Protein AF-0000000069441205 (afdb_homodimer)

pLDDT: mean 85.39, std 11.0, range [50.84, 97.19]

Foldseek 3Di:
DPPPVRVVVVVLVVLLLQLLVLLLVVCVVVVASVVDDLCSSCVSSVHDSVSVVVRAVDSLRSPCVLVVVLLVVLLVQLVVDDLPDDSLVSLLVSLLVCLQDVVLVSVLSLVLRCVVDVVNVVVCVVVVVPSLVSQLVSQCVSVVHDSVPDPPSNVSSVLLVVQVVVLSVCVNVVPPPPDRSSVSSVVSSVCVVVVVD/DPPPVVVVVVVLVVLLLQLLVLLLVVCVVVVASVVDDLCSSCVVSVHDSVSVVVRDVDSLRSPCVLVVVLLVVLLVQLVVDDLPDDSLVSLLVSLLVCLQDVVLVSVLSLVLRCVVDVVNVVVCVVVVVPSLVSQLVSQCVSVVHDSVPDPPSNVSSVLLVVQVVVLSVCVNVVPPPPDRSSVSSVVSSVCVVVVVD

Radius of gyration: 22.65 Å; Cα contacts (8 Å, |Δi|>4): 456; chains: 2; bounding box: 50×87×47 Å

Sequence (394 aa):
MRPASGLREQKKSETKLALSRAALELALDRGDLAAVTVDDIADAVRVSARTFRNYFTSKEDAVLFSLRGIEDNAVALLRQRPQHEHVVDSLEAVMLDLATSEAFSTTVAVTRLSAQNPGLAAHDAARSEDVGTVVLTEVSRRAGLDPDVDLYPRLVCNAAYAVLATVIQLAVSGSKLSKDPGALVAQGFQRLRDGLAMRPASGLREQKKSETKLALSRAALELALDRGDLAAVTVDDIADAVRVSARTFRNYFTSKEDAVLFSLRGIEDNAVALLRQRPQHEHVVDSLEAVMLDLATSEAFSTTVAVTRLSAQNPGLAAHDAARSEDVGTVVLTEVSRRAGLDPDVDLYPRLVCNAAYAVLATVIQLAVSGSKLSKDPGALVAQGFQRLRDGLA

Structure (mmCIF, N/CA/C/O backbone):
data_AF-0000000069441205-model_v1
#
loop_
_entity.id
_entity.type
_entity.pdbx_description
1 polymer 'Regulatory protein, TetR family'
#
loop_
_atom_site.group_PDB
_atom_site.id
_atom_site.type_symbol
_atom_site.label_atom_id
_atom_site.label_alt_id
_atom_site.label_comp_id
_atom_site.label_asym_id
_atom_site.label_entity_id
_atom_site.label_seq_id
_atom_site.pdbx_PDB_ins_code
_atom_site.Cartn_x
_atom_site.Cartn_y
_atom_site.Cartn_z
_atom_site.occupancy
_atom_site.B_iso_or_equiv
_atom_site.auth_seq_id
_atom_site.auth_comp_id
_atom_site.auth_asym_id
_atom_site.auth_atom_id
_atom_site.pdbx_PDB_model_num
ATOM 1 N N . MET A 1 1 ? -6 -44.562 -6.707 1 50.84 1 MET A N 1
ATOM 2 C CA . MET A 1 1 ? -7.266 -43.906 -6.957 1 50.84 1 MET A CA 1
ATOM 3 C C . MET A 1 1 ? -7.547 -42.844 -5.879 1 50.84 1 MET A C 1
ATOM 5 O O . MET A 1 1 ? -7.516 -43.156 -4.688 1 50.84 1 MET A O 1
ATOM 9 N N . ARG A 1 2 ? -7.352 -41.625 -6.156 1 61.34 2 ARG A N 1
ATOM 10 C CA . ARG A 1 2 ? -7.629 -40.656 -5.078 1 61.34 2 ARG A CA 1
ATOM 11 C C . ARG A 1 2 ? -9 -40.938 -4.465 1 61.34 2 ARG A C 1
ATOM 13 O O . ARG A 1 2 ? -9.969 -41.156 -5.184 1 61.34 2 ARG A O 1
ATOM 20 N N . PRO A 1 3 ? -9.016 -41.062 -3.205 1 63.62 3 PRO A N 1
ATOM 21 C CA . PRO A 1 3 ? -10.32 -41.281 -2.582 1 63.62 3 PRO A CA 1
ATOM 22 C C . PRO A 1 3 ? -11.367 -40.25 -3.023 1 63.62 3 PRO A C 1
ATOM 24 O O . PRO A 1 3 ? -11.008 -39.156 -3.455 1 63.62 3 PRO A O 1
ATOM 27 N N . ALA A 1 4 ? -12.609 -40.719 -3.184 1 65.06 4 ALA A N 1
ATOM 28 C CA . ALA A 1 4 ? -13.766 -39.969 -3.639 1 65.06 4 ALA A CA 1
ATOM 29 C C . ALA A 1 4 ? -13.773 -38.562 -3.023 1 65.06 4 ALA A C 1
ATOM 31 O O . ALA A 1 4 ? -14.125 -37.594 -3.691 1 65.06 4 ALA A O 1
ATOM 32 N N . SER A 1 5 ? -13.305 -38.375 -1.75 1 69.25 5 SER A N 1
ATOM 33 C CA . SER A 1 5 ? -13.25 -37.125 -1.033 1 69.25 5 SER A CA 1
ATOM 34 C C . SER A 1 5 ? -12.219 -36.188 -1.645 1 69.25 5 SER A C 1
ATOM 36 O O . SER A 1 5 ? -12.453 -34.969 -1.747 1 69.25 5 SER A O 1
ATOM 38 N N . GLY A 1 6 ? -11.203 -36.844 -2.062 1 69.75 6 GLY A N 1
ATOM 39 C CA . GLY A 1 6 ? -10.133 -36.094 -2.68 1 69.75 6 GLY A CA 1
ATOM 40 C C . GLY A 1 6 ? -10.523 -35.469 -4.012 1 69.75 6 GLY A C 1
ATOM 41 O O . GLY A 1 6 ? -10.211 -34.312 -4.289 1 69.75 6 GLY A O 1
ATOM 42 N N . LEU A 1 7 ? -11.289 -36.344 -4.734 1 71.75 7 LEU A N 1
ATOM 43 C CA . LEU A 1 7 ? -11.75 -35.906 -6.039 1 71.75 7 LEU A CA 1
ATOM 44 C C . LEU A 1 7 ? -12.766 -34.75 -5.898 1 71.75 7 LEU A C 1
ATOM 46 O O . LEU A 1 7 ? -12.734 -33.812 -6.672 1 71.75 7 LEU A O 1
ATOM 50 N N . ARG A 1 8 ? -13.656 -34.906 -4.895 1 72.81 8 ARG A N 1
ATOM 51 C CA . ARG A 1 8 ? -14.656 -33.875 -4.664 1 72.81 8 ARG A CA 1
ATOM 52 C C . ARG A 1 8 ? -14 -32.531 -4.266 1 72.81 8 ARG A C 1
ATOM 54 O O . ARG A 1 8 ? -14.391 -31.484 -4.738 1 72.81 8 ARG A O 1
ATOM 61 N N . GLU A 1 9 ? -13.078 -32.688 -3.393 1 76.12 9 GLU A N 1
ATOM 62 C CA . GLU A 1 9 ? -12.352 -31.5 -2.941 1 76.12 9 GLU A CA 1
ATOM 63 C C . GLU A 1 9 ? -11.586 -30.859 -4.09 1 76.12 9 GLU A C 1
ATOM 65 O O . GLU A 1 9 ? -11.531 -29.625 -4.195 1 76.12 9 GLU A O 1
ATOM 70 N N . GLN A 1 10 ? -11.07 -31.766 -4.883 1 78.06 10 GLN A N 1
ATOM 71 C CA . GLN A 1 10 ? -10.336 -31.266 -6.043 1 78.06 10 GLN A CA 1
ATOM 72 C C . GLN A 1 10 ? -11.273 -30.547 -7.012 1 78.06 10 GLN A C 1
ATOM 74 O O . GLN A 1 10 ? -10.938 -29.484 -7.539 1 78.06 10 GLN A O 1
ATOM 79 N N . LYS A 1 11 ? -12.352 -31.188 -7.25 1 80.06 11 LYS A N 1
ATOM 80 C CA . LYS A 1 11 ? -13.328 -30.578 -8.156 1 80.06 11 LYS A CA 1
ATOM 81 C C . LYS A 1 11 ? -13.836 -29.25 -7.605 1 80.06 11 LYS A C 1
ATOM 83 O O . LYS A 1 11 ? -14.031 -28.297 -8.359 1 80.06 11 LYS A O 1
ATOM 88 N N . LYS A 1 12 ? -14.008 -29.156 -6.316 1 83.12 12 LYS A N 1
ATOM 89 C CA . LYS A 1 12 ? -14.453 -27.922 -5.668 1 83.12 12 LYS A CA 1
ATOM 90 C C . LYS A 1 12 ? -13.438 -26.797 -5.855 1 83.12 12 LYS A C 1
ATOM 92 O O . LYS A 1 12 ? -13.805 -25.672 -6.16 1 83.12 12 LYS A O 1
ATOM 97 N N . SER A 1 13 ? -12.281 -27.234 -5.707 1 85.38 13 SER A N 1
ATOM 98 C CA . SER A 1 13 ? -11.211 -26.25 -5.875 1 85.38 13 SER A CA 1
ATOM 99 C C . SER A 1 13 ? -11.125 -25.781 -7.32 1 85.38 13 SER A C 1
ATOM 101 O O . SER A 1 13 ? -10.945 -24.578 -7.57 1 85.38 13 SER A O 1
ATOM 103 N N . GLU A 1 14 ? -11.32 -26.719 -8.172 1 88.88 14 GLU A N 1
ATOM 104 C CA . GLU A 1 14 ? -11.273 -26.359 -9.586 1 88.88 14 GLU A CA 1
ATOM 105 C C . GLU A 1 14 ? -12.43 -25.453 -9.977 1 88.88 14 GLU A C 1
ATOM 107 O O . GLU A 1 14 ? -12.25 -24.5 -10.75 1 88.88 14 GLU A O 1
ATOM 112 N N . THR A 1 15 ? -13.578 -25.766 -9.438 1 91.81 15 THR A N 1
ATOM 113 C CA . THR A 1 15 ? -14.742 -24.938 -9.719 1 91.81 15 THR A CA 1
ATOM 114 C C . THR A 1 15 ? -14.562 -23.531 -9.156 1 91.81 15 THR A C 1
ATOM 116 O O . THR A 1 15 ? -14.875 -22.547 -9.82 1 91.81 15 THR A O 1
ATOM 119 N N . LYS A 1 16 ? -14.047 -23.469 -7.98 1 93 16 LYS A N 1
ATOM 120 C CA . LYS A 1 16 ? -13.828 -22.172 -7.352 1 93 16 LYS A CA 1
ATOM 121 C C . LYS A 1 16 ? -12.852 -21.312 -8.164 1 93 16 LYS A C 1
ATOM 123 O O . LYS A 1 16 ? -13.102 -20.141 -8.398 1 93 16 LYS A O 1
ATOM 128 N N . LEU A 1 17 ? -11.883 -22 -8.648 1 90.44 17 LEU A N 1
ATOM 129 C CA . LEU A 1 17 ? -10.891 -21.297 -9.461 1 90.44 17 LEU A CA 1
ATOM 130 C C . LEU A 1 17 ? -11.484 -20.859 -10.789 1 90.44 17 LEU A C 1
ATOM 132 O O . LEU A 1 17 ? -11.211 -19.75 -11.258 1 90.44 17 LEU A O 1
ATOM 136 N N . ALA A 1 18 ? -12.227 -21.734 -11.336 1 93.75 18 ALA A N 1
ATOM 137 C CA . ALA A 1 18 ? -12.867 -21.406 -12.602 1 93.75 18 ALA A CA 1
ATOM 138 C C . ALA A 1 18 ? -13.789 -20.203 -12.453 1 93.75 18 ALA A C 1
ATOM 140 O O . ALA A 1 18 ? -13.82 -19.312 -13.312 1 93.75 18 ALA A O 1
ATOM 141 N N . LEU A 1 19 ? -14.523 -20.156 -11.375 1 95.44 19 LEU A N 1
ATOM 142 C CA . LEU A 1 19 ? -15.422 -19.047 -11.102 1 95.44 19 LEU A CA 1
ATOM 143 C C . LEU A 1 19 ? -14.641 -17.75 -10.906 1 95.44 19 LEU A C 1
ATOM 145 O O . LEU A 1 19 ? -15.039 -16.703 -11.422 1 95.44 19 LEU A O 1
ATOM 149 N N . SER A 1 20 ? -13.594 -17.859 -10.211 1 94.12 20 SER A N 1
ATOM 150 C CA . SER A 1 20 ? -12.75 -16.688 -9.992 1 94.12 20 SER A CA 1
ATOM 151 C C . SER A 1 20 ? -12.195 -16.156 -11.305 1 94.12 20 SER A C 1
ATOM 153 O O . SER A 1 20 ? -12.266 -14.945 -11.562 1 94.12 20 SER A O 1
ATOM 155 N N . ARG A 1 21 ? -11.719 -17.047 -12.117 1 91.25 21 ARG A N 1
ATOM 156 C CA . ARG A 1 21 ? -11.164 -16.656 -13.406 1 91.25 21 ARG A CA 1
ATOM 157 C C . ARG A 1 21 ? -12.234 -16.031 -14.297 1 91.25 21 ARG A C 1
ATOM 159 O O . ARG A 1 21 ? -11.984 -15.023 -14.969 1 91.25 21 ARG A O 1
ATOM 166 N N . ALA A 1 22 ? -13.336 -16.609 -14.258 1 95.06 22 ALA A N 1
ATOM 167 C CA . ALA A 1 22 ? -14.445 -16.094 -15.055 1 95.06 22 ALA A CA 1
ATOM 168 C C . ALA A 1 22 ? -14.844 -14.688 -14.586 1 95.06 22 ALA A C 1
ATOM 170 O O . ALA A 1 22 ? -15.102 -13.805 -15.414 1 95.06 22 ALA A O 1
ATOM 171 N N . ALA A 1 23 ? -14.922 -14.508 -13.305 1 94.88 23 ALA A N 1
ATOM 172 C CA . ALA A 1 23 ? -15.258 -13.195 -12.75 1 94.88 23 ALA A CA 1
ATOM 173 C C . ALA A 1 23 ? -14.266 -12.133 -13.211 1 94.88 23 ALA A C 1
ATOM 175 O O . ALA A 1 23 ? -14.672 -11.055 -13.648 1 94.88 23 ALA A O 1
ATOM 176 N N . LEU A 1 24 ? -13.07 -12.484 -13.172 1 91.19 24 LEU A N 1
ATOM 177 C CA . LEU A 1 24 ? -12.023 -11.555 -13.578 1 91.19 24 LEU A CA 1
ATOM 178 C C . LEU A 1 24 ? -12.109 -11.258 -15.07 1 91.19 24 LEU A C 1
ATOM 180 O O . LEU A 1 24 ? -12.062 -10.094 -15.477 1 91.19 24 LEU A O 1
ATOM 184 N N . GLU A 1 25 ? -12.242 -12.281 -15.844 1 91.88 25 GLU A N 1
ATOM 185 C CA . GLU A 1 25 ? -12.289 -12.125 -17.297 1 91.88 25 GLU A CA 1
ATOM 186 C C . GLU A 1 25 ? -13.484 -11.281 -17.719 1 91.88 25 GLU A C 1
ATOM 188 O O . GLU A 1 25 ? -13.352 -10.406 -18.578 1 91.88 25 GLU A O 1
ATOM 193 N N . LEU A 1 26 ? -14.562 -11.539 -17.156 1 94.44 26 LEU A N 1
ATOM 194 C CA . LEU A 1 26 ? -15.766 -10.781 -17.484 1 94.44 26 LEU A CA 1
ATOM 195 C C . LEU A 1 26 ? -15.617 -9.32 -17.062 1 94.44 26 LEU A C 1
ATOM 197 O O . LEU A 1 26 ? -16.031 -8.414 -17.797 1 94.44 26 LEU A O 1
ATOM 201 N N . ALA A 1 27 ? -15.094 -9.133 -15.898 1 91.88 27 ALA A N 1
ATOM 202 C CA . ALA A 1 27 ? -14.883 -7.77 -15.414 1 91.88 27 ALA A CA 1
ATOM 203 C C . ALA A 1 27 ? -13.961 -6.992 -16.344 1 91.88 27 ALA A C 1
ATOM 205 O O . ALA A 1 27 ? -14.203 -5.82 -16.641 1 91.88 27 ALA A O 1
ATOM 206 N N . LEU A 1 28 ? -12.969 -7.652 -16.812 1 86.44 28 LEU A N 1
ATOM 207 C CA . LEU A 1 28 ? -12.023 -7.012 -17.719 1 86.44 28 LEU A CA 1
ATOM 208 C C . LEU A 1 28 ? -12.68 -6.711 -19.062 1 86.44 28 LEU A C 1
ATOM 210 O O . LEU A 1 28 ? -12.484 -5.633 -19.625 1 86.44 28 LEU A O 1
ATOM 214 N N . ASP A 1 29 ? -13.383 -7.645 -19.516 1 89.12 29 ASP A N 1
ATOM 215 C CA . ASP A 1 29 ? -14.055 -7.5 -20.797 1 89.12 29 ASP A CA 1
ATOM 216 C C . ASP A 1 29 ? -15.039 -6.336 -20.766 1 89.12 29 ASP A C 1
ATOM 218 O O . ASP A 1 29 ? -15.141 -5.578 -21.734 1 89.12 29 ASP A O 1
ATOM 222 N N . ARG A 1 30 ? -15.68 -6.254 -19.672 1 90.62 30 ARG A N 1
ATOM 223 C CA . ARG A 1 30 ? -16.703 -5.219 -19.562 1 90.62 30 ARG A CA 1
ATOM 224 C C . ARG A 1 30 ? -16.109 -3.912 -19.047 1 90.62 30 ARG A C 1
ATOM 226 O O . ARG A 1 30 ? -16.75 -2.861 -19.125 1 90.62 30 ARG A O 1
ATOM 233 N N . GLY A 1 31 ? -14.93 -3.971 -18.531 1 80 31 GLY A N 1
ATOM 234 C CA . GLY A 1 31 ? -14.219 -2.803 -18.031 1 80 31 GLY A CA 1
ATOM 235 C C . GLY A 1 31 ? -14.648 -2.383 -16.641 1 80 31 GLY A C 1
ATOM 236 O O . GLY A 1 31 ? -14.125 -1.414 -16.094 1 80 31 GLY A O 1
ATOM 237 N N . ASP A 1 32 ? -15.609 -3.082 -16.125 1 84.19 32 ASP A N 1
ATOM 238 C CA . ASP A 1 32 ? -16.172 -2.73 -14.828 1 84.19 32 ASP A CA 1
ATOM 239 C C . ASP A 1 32 ? -16.797 -3.949 -14.156 1 84.19 32 ASP A C 1
ATOM 241 O O . ASP A 1 32 ? -17.594 -4.664 -14.781 1 84.19 32 ASP A O 1
ATOM 245 N N . LEU A 1 33 ? -16.406 -4.117 -12.914 1 87.62 33 LEU A N 1
ATOM 246 C CA . LEU A 1 33 ? -16.984 -5.242 -12.188 1 87.62 33 LEU A CA 1
ATOM 247 C C . LEU A 1 33 ? -18.469 -5.043 -11.961 1 87.62 33 LEU A C 1
ATOM 249 O O . LEU A 1 33 ? -19.234 -6.012 -11.906 1 87.62 33 LEU A O 1
ATOM 253 N N . ALA A 1 34 ? -18.828 -3.803 -11.867 1 87.62 34 ALA A N 1
ATOM 254 C CA . ALA A 1 34 ? -20.234 -3.49 -11.617 1 87.62 34 ALA A CA 1
ATOM 255 C C . ALA A 1 34 ? -21.109 -3.969 -12.773 1 87.62 34 ALA A C 1
ATOM 257 O O . ALA A 1 34 ? -22.297 -4.25 -12.586 1 87.62 34 ALA A O 1
ATOM 258 N N . ALA A 1 35 ? -20.609 -4.074 -13.883 1 91.81 35 ALA A N 1
ATOM 259 C CA . ALA A 1 35 ? -21.344 -4.48 -15.086 1 91.81 35 ALA A CA 1
ATOM 260 C C . ALA A 1 35 ? -21.453 -6 -15.172 1 91.81 35 ALA A C 1
ATOM 262 O O . ALA A 1 35 ? -22.078 -6.531 -16.094 1 91.81 35 ALA A O 1
ATOM 263 N N . VAL A 1 36 ? -20.828 -6.707 -14.305 1 94.81 36 VAL A N 1
ATOM 264 C CA . VAL A 1 36 ? -20.828 -8.164 -14.266 1 94.81 36 VAL A CA 1
ATOM 265 C C . VAL A 1 36 ? -21.766 -8.656 -13.172 1 94.81 36 VAL A C 1
ATOM 267 O O . VAL A 1 36 ? -21.781 -8.117 -12.062 1 94.81 36 VAL A O 1
ATOM 270 N N . THR A 1 37 ? -22.625 -9.586 -13.492 1 95.62 37 THR A N 1
ATOM 271 C CA . THR A 1 37 ? -23.531 -10.148 -12.492 1 95.62 37 THR A CA 1
ATOM 272 C C . THR A 1 37 ? -23.078 -11.539 -12.078 1 95.62 37 THR A C 1
ATOM 274 O O . THR A 1 37 ? -22.25 -12.164 -12.75 1 95.62 37 THR A O 1
ATOM 277 N N . VAL A 1 38 ? -23.625 -11.906 -10.969 1 96.19 38 VAL A N 1
ATOM 278 C CA . VAL A 1 38 ? -23.375 -13.266 -10.492 1 96.19 38 VAL A CA 1
ATOM 279 C C . VAL A 1 38 ? -23.844 -14.273 -11.531 1 96.19 38 VAL A C 1
ATOM 281 O O . VAL A 1 38 ? -23.172 -15.273 -11.781 1 96.19 38 VAL A O 1
ATOM 284 N N . ASP A 1 39 ? -24.938 -13.977 -12.148 1 96.94 39 ASP A N 1
ATOM 285 C CA . ASP A 1 39 ? -25.469 -14.859 -13.18 1 96.94 39 ASP A CA 1
ATOM 286 C C . ASP A 1 39 ? -24.516 -14.945 -14.375 1 96.94 39 ASP A C 1
ATOM 288 O O . ASP A 1 39 ? -24.312 -16.031 -14.93 1 96.94 39 ASP A O 1
ATOM 292 N N . ASP A 1 40 ? -23.953 -13.867 -14.75 1 96.94 40 ASP A N 1
ATOM 293 C CA . ASP A 1 40 ? -22.969 -13.844 -15.836 1 96.94 40 ASP A CA 1
ATOM 294 C C . ASP A 1 40 ? -21.797 -14.789 -15.539 1 96.94 40 ASP A C 1
ATOM 296 O O . ASP A 1 40 ? -21.391 -15.555 -16.406 1 96.94 40 ASP A O 1
ATOM 300 N N . ILE A 1 41 ? -21.297 -14.703 -14.305 1 97.19 41 ILE A N 1
ATOM 301 C CA . ILE A 1 41 ? -20.125 -15.477 -13.883 1 97.19 41 ILE A CA 1
ATOM 302 C C . ILE A 1 41 ? -20.484 -16.953 -13.844 1 97.19 41 ILE A C 1
ATOM 304 O O . ILE A 1 41 ? -19.734 -17.797 -14.375 1 97.19 41 ILE A O 1
ATOM 308 N N . ALA A 1 42 ? -21.625 -17.25 -13.234 1 97.06 42 ALA A N 1
ATOM 309 C CA . ALA A 1 42 ? -22.078 -18.625 -13.117 1 97.06 42 ALA A CA 1
ATOM 310 C C . ALA A 1 42 ? -22.266 -19.266 -14.492 1 97.06 42 ALA A C 1
ATOM 312 O O . ALA A 1 42 ? -21.844 -20.391 -14.727 1 97.06 42 ALA A O 1
ATOM 313 N N . ASP A 1 43 ? -22.859 -18.531 -15.375 1 97 43 ASP A N 1
ATOM 314 C CA . ASP A 1 43 ? -23.125 -19 -16.734 1 97 43 ASP A CA 1
ATOM 315 C C . ASP A 1 43 ? -21.828 -19.312 -17.484 1 97 43 ASP A C 1
ATOM 317 O O . ASP A 1 43 ? -21.75 -20.281 -18.234 1 97 43 ASP A O 1
ATOM 321 N N . ALA A 1 44 ? -20.844 -18.516 -17.281 1 95.94 44 ALA A N 1
ATOM 322 C CA . ALA A 1 44 ? -19.562 -18.672 -17.969 1 95.94 44 ALA A CA 1
ATOM 323 C C . ALA A 1 44 ? -18.891 -19.984 -17.609 1 95.94 44 ALA A C 1
ATOM 325 O O . ALA A 1 44 ? -18.125 -20.531 -18.391 1 95.94 44 ALA A O 1
ATOM 326 N N . VAL A 1 45 ? -19.203 -20.469 -16.438 1 96 45 VAL A N 1
ATOM 327 C CA . VAL A 1 45 ? -18.578 -21.703 -15.945 1 96 45 VAL A CA 1
ATOM 328 C C . VAL A 1 45 ? -19.609 -22.828 -15.953 1 96 45 VAL A C 1
ATOM 330 O O . VAL A 1 45 ? -19.328 -23.938 -15.461 1 96 45 VAL A O 1
ATOM 333 N N . ARG A 1 46 ? -20.75 -22.578 -16.422 1 96.56 46 ARG A N 1
ATOM 334 C CA . ARG A 1 46 ? -21.828 -23.562 -16.578 1 96.56 46 ARG A CA 1
ATOM 335 C C . ARG A 1 46 ? -22.25 -24.125 -15.227 1 96.56 46 ARG A C 1
ATOM 337 O O . ARG A 1 46 ? -22.359 -25.344 -15.062 1 96.56 46 ARG A O 1
ATOM 344 N N . VAL A 1 47 ? -22.438 -23.297 -14.258 1 96 47 VAL A N 1
ATOM 345 C CA . VAL A 1 47 ? -23 -23.656 -12.961 1 96 47 VAL A CA 1
ATOM 346 C C . VAL A 1 47 ? -24.125 -22.688 -12.602 1 96 47 VAL A C 1
ATOM 348 O O . VAL A 1 47 ? -24.391 -21.734 -13.336 1 96 47 VAL A O 1
ATOM 351 N N . SER A 1 48 ? -24.781 -22.984 -11.508 1 95.25 48 SER A N 1
ATOM 352 C CA . SER A 1 48 ? -25.875 -22.141 -11.062 1 95.25 48 SER A CA 1
ATOM 353 C C . SER A 1 48 ? -25.359 -20.969 -10.219 1 95.25 48 SER A C 1
ATOM 355 O O . SER A 1 48 ? -24.266 -21.031 -9.656 1 95.25 48 SER A O 1
ATOM 357 N N . ALA A 1 49 ? -26.203 -19.984 -10.07 1 95.56 49 ALA A N 1
ATOM 358 C CA . ALA A 1 49 ? -25.906 -18.859 -9.18 1 95.56 49 ALA A CA 1
ATOM 359 C C . ALA A 1 49 ? -25.797 -19.328 -7.73 1 95.56 49 ALA A C 1
ATOM 361 O O . ALA A 1 49 ? -25.016 -18.766 -6.953 1 95.56 49 ALA A O 1
ATOM 362 N N . ARG A 1 50 ? -26.547 -20.297 -7.461 1 95.12 50 ARG A N 1
ATOM 363 C CA . ARG A 1 50 ? -26.469 -20.859 -6.117 1 95.12 50 ARG A CA 1
ATOM 364 C C . ARG A 1 50 ? -25.094 -21.453 -5.84 1 95.12 50 ARG A C 1
ATOM 366 O O . ARG A 1 50 ? -24.547 -21.281 -4.75 1 95.12 50 ARG A O 1
ATOM 373 N N . THR A 1 51 ? -24.672 -22.172 -6.816 1 95.06 51 THR A N 1
ATOM 374 C CA . THR A 1 51 ? -23.328 -22.75 -6.684 1 95.06 51 THR A CA 1
ATOM 375 C C . THR A 1 51 ? -22.297 -21.641 -6.461 1 95.06 51 THR A C 1
ATOM 377 O O . THR A 1 51 ? -21.422 -21.766 -5.605 1 95.06 51 THR A O 1
ATOM 380 N N . PHE A 1 52 ? -22.453 -20.531 -7.289 1 96.94 52 PHE A N 1
ATOM 381 C CA . PHE A 1 52 ? -21.562 -19.391 -7.086 1 96.94 52 PHE A CA 1
ATOM 382 C C . PHE A 1 52 ? -21.609 -18.922 -5.641 1 96.94 52 PHE A C 1
ATOM 384 O O . PHE A 1 52 ? -20.562 -18.719 -5.02 1 96.94 52 PHE A O 1
ATOM 391 N N . ARG A 1 53 ? -22.719 -18.859 -5.055 1 95.69 53 ARG A N 1
ATOM 392 C CA . ARG A 1 53 ? -22.906 -18.297 -3.723 1 95.69 53 ARG A CA 1
ATOM 393 C C . ARG A 1 53 ? -22.406 -19.25 -2.646 1 95.69 53 ARG A C 1
ATOM 395 O O . ARG A 1 53 ? -22.109 -18.828 -1.523 1 95.69 53 ARG A O 1
ATOM 402 N N . ASN A 1 54 ? -22.328 -20.484 -3.045 1 95 54 ASN A N 1
ATOM 403 C CA . ASN A 1 54 ? -21.734 -21.453 -2.131 1 95 54 ASN A CA 1
ATOM 404 C C . ASN A 1 54 ? -20.234 -21.203 -1.972 1 95 54 ASN A C 1
ATOM 406 O O . ASN A 1 54 ? -19.656 -21.516 -0.929 1 95 54 ASN A O 1
ATOM 410 N N . TYR A 1 55 ? -19.672 -20.641 -3.021 1 94.5 55 TYR A N 1
ATOM 411 C CA . TYR A 1 55 ? -18.219 -20.5 -3.037 1 94.5 55 TYR A CA 1
ATOM 412 C C . TYR A 1 55 ? -17.797 -19.094 -2.656 1 94.5 55 TYR A C 1
ATOM 414 O O . TYR A 1 55 ? -16.75 -18.906 -2.018 1 94.5 55 TYR A O 1
ATOM 422 N N . PHE A 1 56 ? -18.547 -18.172 -3.09 1 95.12 56 PHE A N 1
ATOM 423 C CA . PHE A 1 56 ? -18.156 -16.781 -2.893 1 95.12 56 PHE A CA 1
ATOM 424 C C . PHE A 1 56 ? -19.297 -15.961 -2.324 1 95.12 56 PHE A C 1
ATOM 426 O O . PHE A 1 56 ? -20.469 -16.188 -2.666 1 95.12 56 PHE A O 1
ATOM 433 N N . THR A 1 57 ? -18.906 -14.961 -1.513 1 92.12 57 THR A N 1
ATOM 434 C CA . THR A 1 57 ? -19.906 -14.094 -0.895 1 92.12 57 THR A CA 1
ATOM 435 C C . THR A 1 57 ? -20.25 -12.922 -1.811 1 92.12 57 THR A C 1
ATOM 437 O O . THR A 1 57 ? -21.312 -12.297 -1.66 1 92.12 57 THR A O 1
ATOM 440 N N . SER A 1 58 ? -19.406 -12.594 -2.734 1 91.94 58 SER A N 1
ATOM 441 C CA . SER A 1 58 ? -19.609 -11.477 -3.656 1 91.94 58 SER A CA 1
ATOM 442 C C . SER A 1 58 ? -18.734 -11.625 -4.898 1 91.94 58 SER A C 1
ATOM 444 O O . SER A 1 58 ? -17.828 -12.461 -4.926 1 91.94 58 SER A O 1
ATOM 446 N N . LYS A 1 59 ? -19.031 -10.906 -5.91 1 92.5 59 LYS A N 1
ATOM 447 C CA . LYS A 1 59 ? -18.203 -10.898 -7.109 1 92.5 59 LYS A CA 1
ATOM 448 C C . LYS A 1 59 ? -16.797 -10.398 -6.805 1 92.5 59 LYS A C 1
ATOM 450 O O . LYS A 1 59 ? -15.82 -10.875 -7.391 1 92.5 59 LYS A O 1
ATOM 455 N N . GLU A 1 60 ? -16.719 -9.484 -5.852 1 89.69 60 GLU A N 1
ATOM 456 C CA . GLU A 1 60 ? -15.414 -8.977 -5.414 1 89.69 60 GLU A CA 1
ATOM 457 C C . GLU A 1 60 ? -14.562 -10.086 -4.809 1 89.69 60 GLU A C 1
ATOM 459 O O . GLU A 1 60 ? -13.375 -10.195 -5.105 1 89.69 60 GLU A O 1
ATOM 464 N N . ASP A 1 61 ? -15.258 -10.828 -4.055 1 89.75 61 ASP A N 1
ATOM 465 C CA . ASP A 1 61 ? -14.586 -11.969 -3.439 1 89.75 61 ASP A CA 1
ATOM 466 C C . ASP A 1 61 ? -14.039 -12.922 -4.496 1 89.75 61 ASP A C 1
ATOM 468 O O . ASP A 1 61 ? -12.922 -13.438 -4.359 1 89.75 61 ASP A O 1
ATOM 472 N N . ALA A 1 62 ? -14.805 -13.109 -5.457 1 93 62 ALA A N 1
ATOM 473 C CA . ALA A 1 62 ? -14.406 -14.016 -6.531 1 93 62 ALA A CA 1
ATOM 474 C C . ALA A 1 62 ? -13.188 -13.469 -7.281 1 93 62 ALA A C 1
ATOM 476 O O . ALA A 1 62 ? -12.227 -14.203 -7.531 1 93 62 ALA A O 1
ATOM 477 N N . VAL A 1 63 ? -13.18 -12.219 -7.602 1 90.56 63 VAL A N 1
ATOM 478 C CA . VAL A 1 63 ? -12.094 -11.586 -8.344 1 90.56 63 VAL A CA 1
ATOM 479 C C . VAL A 1 63 ? -10.812 -11.625 -7.508 1 90.56 63 VAL A C 1
ATOM 481 O O . VAL A 1 63 ? -9.734 -11.914 -8.023 1 90.56 63 VAL A O 1
ATOM 484 N N . LEU A 1 64 ? -10.93 -11.453 -6.211 1 88.31 64 LEU A N 1
ATOM 485 C CA . LEU A 1 64 ? -9.773 -11.336 -5.328 1 88.31 64 LEU A CA 1
ATOM 486 C C . LEU A 1 64 ? -9.188 -12.711 -5.016 1 88.31 64 LEU A C 1
ATOM 488 O O . LEU A 1 64 ? -8.039 -12.82 -4.598 1 88.31 64 LEU A O 1
ATOM 492 N N . PHE A 1 65 ? -9.992 -13.727 -5.195 1 87.31 65 PHE A N 1
ATOM 493 C CA . PHE A 1 65 ? -9.531 -15.078 -4.914 1 87.31 65 PHE A CA 1
ATOM 494 C C . PHE A 1 65 ? -8.32 -15.422 -5.766 1 87.31 65 PHE A C 1
ATOM 496 O O . PHE A 1 65 ? -7.367 -16.047 -5.281 1 87.31 65 PHE A O 1
ATOM 503 N N . SER A 1 66 ? -8.336 -15.047 -7.02 1 80.88 66 SER A N 1
ATOM 504 C CA . SER A 1 66 ? -7.207 -15.297 -7.91 1 80.88 66 SER A CA 1
ATOM 505 C C . SER A 1 66 ? -5.941 -14.617 -7.406 1 80.88 66 SER A C 1
ATOM 507 O O . SER A 1 66 ? -4.852 -15.188 -7.484 1 80.88 66 SER A O 1
ATOM 509 N N . LEU A 1 67 ? -6.074 -13.469 -6.887 1 82.62 67 LEU A N 1
ATOM 510 C CA . LEU A 1 67 ? -4.934 -12.719 -6.363 1 82.62 67 LEU A CA 1
ATOM 511 C C . LEU A 1 67 ? -4.367 -13.398 -5.121 1 82.62 67 LEU A C 1
ATOM 513 O O . LEU A 1 67 ? -3.148 -13.5 -4.965 1 82.62 67 LEU A O 1
ATOM 517 N N . ARG A 1 68 ? -5.184 -13.906 -4.312 1 80.12 68 ARG A N 1
ATOM 518 C CA . ARG A 1 68 ? -4.766 -14.594 -3.094 1 80.12 68 ARG A CA 1
ATOM 519 C C . ARG A 1 68 ? -3.979 -15.859 -3.422 1 80.12 68 ARG A C 1
ATOM 521 O O . ARG A 1 68 ? -2.998 -16.172 -2.748 1 80.12 68 ARG A O 1
ATOM 528 N N . GLY A 1 69 ? -4.438 -16.516 -4.402 1 79.31 69 GLY A N 1
ATOM 529 C CA . GLY A 1 69 ? -3.705 -17.688 -4.852 1 79.31 69 GLY A CA 1
ATOM 530 C C . GLY A 1 69 ? -2.287 -17.375 -5.297 1 79.31 69 GLY A C 1
ATOM 531 O O . GLY A 1 69 ? -1.364 -18.141 -5.039 1 79.31 69 GLY A O 1
ATOM 532 N N . ILE A 1 70 ? -2.137 -16.266 -5.863 1 81.19 70 ILE A N 1
ATOM 533 C CA . ILE A 1 70 ? -0.827 -15.82 -6.324 1 81.19 70 ILE A CA 1
ATOM 534 C C . ILE A 1 70 ? 0.077 -15.547 -5.125 1 81.19 70 ILE A C 1
ATOM 536 O O . ILE A 1 70 ? 1.242 -15.945 -5.113 1 81.19 70 ILE A O 1
ATOM 540 N N . GLU A 1 71 ? -0.418 -14.938 -4.117 1 78.44 71 GLU A N 1
ATOM 541 C CA . GLU A 1 71 ? 0.333 -14.617 -2.908 1 78.44 71 GLU A CA 1
ATOM 542 C C . GLU A 1 71 ? 0.769 -15.891 -2.178 1 78.44 71 GLU A C 1
ATOM 544 O O . GLU A 1 71 ? 1.908 -15.984 -1.716 1 78.44 71 GLU A O 1
ATOM 549 N N . ASP A 1 72 ? -0.171 -16.812 -2.104 1 80.5 72 ASP A N 1
ATOM 550 C CA . ASP A 1 72 ? 0.141 -18.078 -1.462 1 80.5 72 ASP A CA 1
ATOM 551 C C . ASP A 1 72 ? 1.255 -18.812 -2.205 1 80.5 72 ASP A C 1
ATOM 553 O O . ASP A 1 72 ? 2.133 -19.422 -1.584 1 80.5 72 ASP A O 1
ATOM 557 N N . ASN A 1 73 ? 1.165 -18.734 -3.463 1 84.38 73 ASN A N 1
ATOM 558 C CA . ASN A 1 73 ? 2.197 -19.375 -4.273 1 84.38 73 ASN A CA 1
ATOM 559 C C . ASN A 1 73 ? 3.555 -18.703 -4.082 1 84.38 73 ASN A C 1
ATOM 561 O O . ASN A 1 73 ? 4.586 -19.375 -4.055 1 84.38 73 ASN A O 1
ATOM 565 N N . ALA A 1 74 ? 3.543 -17.438 -3.957 1 84 74 ALA A N 1
ATOM 566 C CA . ALA A 1 74 ? 4.777 -16.688 -3.746 1 84 74 ALA A CA 1
ATOM 567 C C . ALA A 1 74 ? 5.465 -17.109 -2.449 1 84 74 ALA A C 1
ATOM 569 O O . ALA A 1 74 ? 6.688 -17.266 -2.406 1 84 74 ALA A O 1
ATOM 570 N N . VAL A 1 75 ? 4.738 -17.344 -1.414 1 85.5 75 VAL A N 1
ATOM 571 C CA . VAL A 1 75 ? 5.266 -17.781 -0.122 1 85.5 75 VAL A CA 1
ATOM 572 C C . VAL A 1 75 ? 5.867 -19.172 -0.243 1 85.5 75 VAL A C 1
ATOM 574 O O . VAL A 1 75 ? 6.938 -19.438 0.311 1 85.5 75 VAL A O 1
ATOM 577 N N . ALA A 1 76 ? 5.129 -19.969 -0.958 1 89.38 76 ALA A N 1
ATOM 578 C CA . ALA A 1 76 ? 5.629 -21.328 -1.174 1 89.38 76 ALA A CA 1
ATOM 579 C C . ALA A 1 76 ? 6.961 -21.312 -1.922 1 89.38 76 ALA A C 1
ATOM 581 O O . ALA A 1 76 ? 7.883 -22.047 -1.58 1 89.38 76 ALA A O 1
ATOM 582 N N . LEU A 1 77 ? 7.059 -20.453 -2.879 1 91.25 77 LEU A N 1
ATOM 583 C CA . LEU A 1 77 ? 8.289 -20.312 -3.648 1 91.25 77 LEU A CA 1
ATOM 584 C C . LEU A 1 77 ? 9.422 -19.781 -2.768 1 91.25 77 LEU A C 1
ATOM 586 O O . LEU A 1 77 ? 10.562 -20.234 -2.883 1 91.25 77 LEU A O 1
ATOM 590 N N . LEU A 1 78 ? 9.109 -18.891 -1.905 1 91.75 78 LEU A N 1
ATOM 591 C CA . LEU A 1 78 ? 10.102 -18.328 -0.995 1 91.75 78 LEU A CA 1
ATOM 592 C C . LEU A 1 78 ? 10.648 -19.391 -0.056 1 91.75 78 LEU A C 1
ATOM 594 O O . LEU A 1 78 ? 11.852 -19.453 0.19 1 91.75 78 LEU A O 1
ATOM 598 N N . ARG A 1 79 ? 9.789 -20.234 0.398 1 91.69 79 ARG A N 1
ATOM 599 C CA . ARG A 1 79 ? 10.164 -21.297 1.332 1 91.69 79 ARG A CA 1
ATOM 600 C C . ARG A 1 79 ? 11.062 -22.328 0.657 1 91.69 79 ARG A C 1
ATOM 602 O O . ARG A 1 79 ? 11.844 -23.016 1.323 1 91.69 79 ARG A O 1
ATOM 609 N N . GLN A 1 80 ? 10.953 -22.406 -0.633 1 93 80 GLN A N 1
ATOM 610 C CA . GLN A 1 80 ? 11.727 -23.375 -1.396 1 93 80 GLN A CA 1
ATOM 611 C C . GLN A 1 80 ? 13.117 -22.844 -1.714 1 93 80 GLN A C 1
ATOM 613 O O . GLN A 1 80 ? 14 -23.594 -2.129 1 93 80 GLN A O 1
ATOM 618 N N . ARG A 1 81 ? 13.344 -21.578 -1.511 1 93.62 81 ARG A N 1
ATOM 619 C CA . ARG A 1 81 ? 14.656 -20.984 -1.765 1 93.62 81 ARG A CA 1
ATOM 620 C C . ARG A 1 81 ? 15.68 -21.484 -0.754 1 93.62 81 ARG A C 1
ATOM 622 O O . ARG A 1 81 ? 15.336 -21.828 0.377 1 93.62 81 ARG A O 1
ATOM 629 N N . PRO A 1 82 ? 16.969 -21.531 -1.184 1 92.88 82 PRO A N 1
ATOM 630 C CA . PRO A 1 82 ? 18 -21.938 -0.229 1 92.88 82 PRO A CA 1
ATOM 631 C C . PRO A 1 82 ? 18.031 -21.062 1.025 1 92.88 82 PRO A C 1
ATOM 633 O O . PRO A 1 82 ? 17.938 -19.844 0.931 1 92.88 82 PRO A O 1
ATOM 636 N N . GLN A 1 83 ? 18.219 -21.672 2.168 1 87.88 83 GLN A N 1
ATOM 637 C CA . GLN A 1 83 ? 18.172 -20.969 3.449 1 87.88 83 GLN A CA 1
ATOM 638 C C . GLN A 1 83 ? 19.375 -20.047 3.607 1 87.88 83 GLN A C 1
ATOM 640 O O . GLN A 1 83 ? 19.312 -19.047 4.328 1 87.88 83 GLN A O 1
ATOM 645 N N . HIS A 1 84 ? 20.438 -20.281 2.898 1 89.25 84 HIS A N 1
ATOM 646 C CA . HIS A 1 84 ? 21.672 -19.516 3.064 1 89.25 84 HIS A CA 1
ATOM 647 C C . HIS A 1 84 ? 21.719 -18.344 2.08 1 89.25 84 HIS A C 1
ATOM 649 O O . HIS A 1 84 ? 22.625 -17.5 2.162 1 89.25 84 HIS A O 1
ATOM 655 N N . GLU A 1 85 ? 20.75 -18.359 1.205 1 91.81 85 GLU A N 1
ATOM 656 C CA . GLU A 1 85 ? 20.656 -17.25 0.26 1 91.81 85 GLU A CA 1
ATOM 657 C C . GLU A 1 85 ? 20.219 -15.961 0.96 1 91.81 85 GLU A C 1
ATOM 659 O O . GLU A 1 85 ? 19.391 -15.992 1.866 1 91.81 85 GLU A O 1
ATOM 664 N N . HIS A 1 86 ? 20.938 -14.844 0.563 1 91 86 HIS A N 1
ATOM 665 C CA . HIS A 1 86 ? 20.484 -13.57 1.103 1 91 86 HIS A CA 1
ATOM 666 C C . HIS A 1 86 ? 19 -13.344 0.822 1 91 86 HIS A C 1
ATOM 668 O O . HIS A 1 86 ? 18.516 -13.625 -0.277 1 91 86 HIS A O 1
ATOM 674 N N . VAL A 1 87 ? 18.328 -12.891 1.781 1 91.62 87 VAL A N 1
ATOM 675 C CA . VAL A 1 87 ? 16.875 -12.781 1.729 1 91.62 87 VAL A CA 1
ATOM 676 C C . VAL A 1 87 ? 16.469 -11.914 0.542 1 91.62 87 VAL A C 1
ATOM 678 O O . VAL A 1 87 ? 15.453 -12.188 -0.115 1 91.62 87 VAL A O 1
ATOM 681 N N . VAL A 1 88 ? 17.234 -10.898 0.25 1 92.69 88 VAL A N 1
ATOM 682 C CA . VAL A 1 88 ? 16.922 -10.008 -0.859 1 92.69 88 VAL A CA 1
ATOM 683 C C . VAL A 1 88 ? 16.984 -10.773 -2.178 1 92.69 88 VAL A C 1
ATOM 685 O O . VAL A 1 88 ? 16.141 -10.594 -3.053 1 92.69 88 VAL A O 1
ATOM 688 N N . ASP A 1 89 ? 18 -11.656 -2.273 1 94.19 8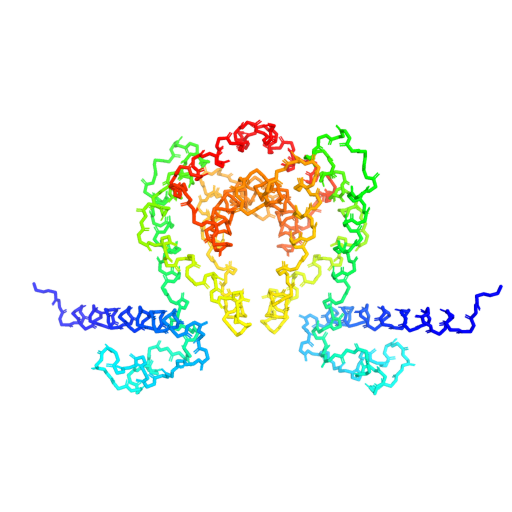9 ASP A N 1
ATOM 689 C CA . ASP A 1 89 ? 18.125 -12.477 -3.475 1 94.19 89 ASP A CA 1
ATOM 690 C C . ASP A 1 89 ? 16.938 -13.438 -3.611 1 94.19 89 ASP A C 1
ATOM 692 O O . ASP A 1 89 ? 16.453 -13.664 -4.715 1 94.19 89 ASP A O 1
ATOM 696 N N . SER A 1 90 ? 16.531 -13.984 -2.51 1 94.38 90 SER A N 1
ATOM 697 C CA . SER A 1 90 ? 15.391 -14.883 -2.512 1 94.38 90 SER A CA 1
ATOM 698 C C . SER A 1 90 ? 14.117 -14.156 -2.941 1 94.38 90 SER A C 1
ATOM 700 O O . SER A 1 90 ? 13.344 -14.672 -3.754 1 94.38 90 SER A O 1
ATOM 702 N N . LEU A 1 91 ? 13.859 -12.961 -2.396 1 93.56 91 LEU A N 1
ATOM 703 C CA . LEU A 1 91 ? 12.688 -12.164 -2.748 1 93.56 91 LEU A CA 1
ATOM 704 C C . LEU A 1 91 ? 12.719 -11.781 -4.223 1 93.56 91 LEU A C 1
ATOM 706 O O . LEU A 1 91 ? 11.688 -11.836 -4.902 1 93.56 91 LEU A O 1
ATOM 710 N N . GLU A 1 92 ? 13.891 -11.422 -4.691 1 94.69 92 GLU A N 1
ATOM 711 C CA . GLU A 1 92 ? 14.016 -11.094 -6.105 1 94.69 92 GLU A CA 1
ATOM 712 C C . GLU A 1 92 ? 13.672 -12.289 -6.988 1 94.69 92 GLU A C 1
ATOM 714 O O . GLU A 1 92 ? 12.938 -12.156 -7.969 1 94.69 92 GLU A O 1
ATOM 719 N N . ALA A 1 93 ? 14.195 -13.453 -6.648 1 94.81 93 ALA A N 1
ATOM 720 C CA . ALA A 1 93 ? 13.938 -14.656 -7.434 1 94.81 93 ALA A CA 1
ATOM 721 C C . ALA A 1 93 ? 12.445 -14.969 -7.492 1 94.81 93 ALA A C 1
ATOM 723 O O . ALA A 1 93 ? 11.914 -15.297 -8.555 1 94.81 93 ALA A O 1
ATOM 724 N N . VAL A 1 94 ? 11.781 -14.828 -6.395 1 92.94 94 VAL A N 1
ATOM 725 C CA . VAL A 1 94 ? 10.352 -15.102 -6.309 1 92.94 94 VAL A CA 1
ATOM 726 C C . VAL A 1 94 ? 9.578 -14.078 -7.141 1 92.94 94 VAL A C 1
ATOM 728 O O . VAL A 1 94 ? 8.648 -14.438 -7.867 1 92.94 94 VAL A O 1
ATOM 731 N N . MET A 1 95 ? 9.938 -12.867 -7.074 1 92.5 95 MET A N 1
ATOM 732 C CA . MET A 1 95 ? 9.258 -11.812 -7.82 1 92.5 95 MET A CA 1
ATOM 733 C C . MET A 1 95 ? 9.477 -11.977 -9.32 1 92.5 95 MET A C 1
ATOM 735 O O . MET A 1 95 ? 8.586 -11.695 -10.117 1 92.5 95 MET A O 1
ATOM 739 N N . LEU A 1 96 ? 10.703 -12.414 -9.703 1 92.19 96 LEU A N 1
ATOM 740 C CA . LEU A 1 96 ? 10.984 -12.68 -11.109 1 92.19 96 LEU A CA 1
ATOM 741 C C . LEU A 1 96 ? 10.102 -13.805 -11.633 1 92.19 96 LEU A C 1
ATOM 743 O O . LEU A 1 96 ? 9.594 -13.719 -12.758 1 92.19 96 LEU A O 1
ATOM 747 N N . ASP A 1 97 ? 9.922 -14.75 -10.781 1 91.19 97 ASP A N 1
ATOM 748 C CA . ASP A 1 97 ? 9.031 -15.844 -11.156 1 91.19 97 ASP A CA 1
ATOM 749 C C . ASP A 1 97 ? 7.605 -15.344 -11.375 1 91.19 97 ASP A C 1
ATOM 751 O O . ASP A 1 97 ? 6.945 -15.734 -12.344 1 91.19 97 ASP A O 1
ATOM 755 N N . LEU A 1 98 ? 7.148 -14.477 -10.523 1 87.69 98 LEU A N 1
ATOM 756 C CA . LEU A 1 98 ? 5.809 -13.898 -10.625 1 87.69 98 LEU A CA 1
ATOM 757 C C . LEU A 1 98 ? 5.691 -13.023 -11.867 1 87.69 98 LEU A C 1
ATOM 759 O O . LEU A 1 98 ? 4.711 -13.109 -12.609 1 87.69 98 LEU A O 1
ATOM 763 N N . ALA A 1 99 ? 6.699 -12.258 -12.109 1 87.88 99 ALA A N 1
ATOM 764 C CA . ALA A 1 99 ? 6.672 -11.289 -13.203 1 87.88 99 ALA A CA 1
ATOM 765 C C . ALA A 1 99 ? 6.645 -11.992 -14.555 1 87.88 99 ALA A C 1
ATOM 767 O O . ALA A 1 99 ? 6.172 -11.438 -15.547 1 87.88 99 ALA A O 1
ATOM 768 N N . THR A 1 100 ? 7.125 -13.211 -14.609 1 84.25 100 THR A N 1
ATOM 769 C CA . THR A 1 100 ? 7.23 -13.922 -15.875 1 84.25 100 THR A CA 1
ATOM 770 C C . THR A 1 100 ? 6.105 -14.945 -16.016 1 84.25 100 THR A C 1
ATOM 772 O O . THR A 1 100 ? 6.09 -15.734 -16.953 1 84.25 100 THR A O 1
ATOM 775 N N . SER A 1 101 ? 5.168 -14.906 -15.117 1 85.25 101 SER A N 1
ATOM 776 C CA . SER A 1 101 ? 4.062 -15.859 -15.109 1 85.25 101 SER A CA 1
ATOM 777 C C . SER A 1 101 ? 2.744 -15.18 -15.453 1 85.25 101 SER A C 1
ATOM 779 O O . SER A 1 101 ? 2.688 -13.953 -15.578 1 85.25 101 SER A O 1
ATOM 781 N N . GLU A 1 102 ? 1.764 -16.016 -15.672 1 83 102 GLU A N 1
ATOM 782 C CA . GLU A 1 102 ? 0.419 -15.5 -15.914 1 83 102 GLU A CA 1
ATOM 783 C C . GLU A 1 102 ? -0.118 -14.758 -14.688 1 83 102 GLU A C 1
ATOM 785 O O . GLU A 1 102 ? -1.063 -13.977 -14.797 1 83 102 GLU A O 1
ATOM 790 N N . ALA A 1 103 ? 0.521 -15.078 -13.609 1 83.06 103 ALA A N 1
ATOM 791 C CA . ALA A 1 103 ? 0.13 -14.43 -12.367 1 83.06 103 ALA A CA 1
ATOM 792 C C . ALA A 1 103 ? 0.303 -12.914 -12.461 1 83.06 103 ALA A C 1
ATOM 794 O O . ALA A 1 103 ? -0.482 -12.156 -11.883 1 83.06 103 ALA A O 1
ATOM 795 N N . PHE A 1 104 ? 1.243 -12.5 -13.266 1 85.75 104 PHE A N 1
ATOM 796 C CA . PHE A 1 104 ? 1.515 -11.078 -13.391 1 85.75 104 PHE A CA 1
ATOM 797 C C . PHE A 1 104 ? 0.356 -10.367 -14.078 1 85.75 104 PHE A C 1
ATOM 799 O O . PHE A 1 104 ? -0.122 -9.336 -13.602 1 85.75 104 PHE A O 1
ATOM 806 N N . SER A 1 105 ? -0.03 -10.977 -15.164 1 84.56 105 SER A N 1
ATOM 807 C CA . SER A 1 105 ? -1.118 -10.359 -15.914 1 84.56 105 SER A CA 1
ATOM 808 C C . SER A 1 105 ? -2.391 -10.281 -15.078 1 84.56 105 SER A C 1
ATOM 810 O O . SER A 1 105 ? -3.139 -9.305 -15.164 1 84.56 105 SER A O 1
ATOM 812 N N . THR A 1 106 ? -2.584 -11.266 -14.281 1 85.25 106 THR A N 1
ATOM 813 C CA . THR A 1 106 ? -3.742 -11.289 -13.398 1 85.25 106 THR A CA 1
ATOM 814 C C . THR A 1 106 ? -3.639 -10.188 -12.344 1 85.25 106 THR A C 1
ATOM 816 O O . THR A 1 106 ? -4.613 -9.477 -12.086 1 85.25 106 THR A O 1
ATOM 819 N N . THR A 1 107 ? -2.467 -10.039 -11.781 1 86.75 107 THR A N 1
ATOM 820 C CA . THR A 1 107 ? -2.25 -9.023 -10.758 1 86.75 107 THR A CA 1
ATOM 821 C C . THR A 1 107 ? -2.457 -7.625 -11.336 1 86.75 107 THR A C 1
ATOM 823 O O . THR A 1 107 ? -3.113 -6.785 -10.711 1 86.75 107 THR A O 1
ATOM 826 N N . VAL A 1 108 ? -1.97 -7.41 -12.508 1 86.25 108 VAL A N 1
ATOM 827 C CA . VAL A 1 108 ? -2.121 -6.129 -13.18 1 86.25 108 VAL A CA 1
ATOM 828 C C . VAL A 1 108 ? -3.6 -5.848 -13.438 1 86.25 108 VAL A C 1
ATOM 830 O O . VAL A 1 108 ? -4.082 -4.742 -13.18 1 86.25 108 VAL A O 1
ATOM 833 N N . ALA A 1 109 ? -4.262 -6.855 -13.859 1 85.56 109 ALA A N 1
ATOM 834 C CA . ALA A 1 109 ? -5.68 -6.715 -14.195 1 85.56 109 ALA A CA 1
ATOM 835 C C . ALA A 1 109 ? -6.504 -6.387 -12.953 1 85.56 109 ALA A C 1
ATOM 837 O O . ALA A 1 109 ? -7.367 -5.508 -12.984 1 85.56 109 ALA A O 1
ATOM 838 N N . VAL A 1 110 ? -6.223 -7.055 -11.922 1 85.75 110 VAL A N 1
ATOM 839 C CA . VAL A 1 110 ? -6.965 -6.848 -10.68 1 85.75 110 VAL A CA 1
ATOM 840 C C . VAL A 1 110 ? -6.645 -5.465 -10.117 1 85.75 110 VAL A C 1
ATOM 842 O O . VAL A 1 110 ? -7.539 -4.77 -9.625 1 85.75 110 VAL A O 1
ATOM 845 N N . THR A 1 111 ? -5.387 -5.09 -10.203 1 82.62 111 THR A N 1
ATOM 846 C CA . THR A 1 111 ? -4.988 -3.771 -9.727 1 82.62 111 THR A CA 1
ATOM 847 C C . THR A 1 111 ? -5.691 -2.672 -10.516 1 82.62 111 THR A C 1
ATOM 849 O O . THR A 1 111 ? -6.168 -1.694 -9.938 1 82.62 111 THR A O 1
ATOM 852 N N . ARG A 1 112 ? -5.781 -2.844 -11.758 1 81.62 112 ARG A N 1
ATOM 853 C CA . ARG A 1 112 ? -6.469 -1.884 -12.609 1 81.62 112 ARG A CA 1
ATOM 854 C C . ARG A 1 112 ? -7.945 -1.793 -12.258 1 81.62 112 ARG A C 1
ATOM 856 O O . ARG A 1 112 ? -8.508 -0.697 -12.188 1 81.62 112 ARG A O 1
ATOM 863 N N . LEU A 1 113 ? -8.508 -2.902 -12.031 1 83.06 113 LEU A N 1
ATOM 864 C CA . LEU A 1 113 ? -9.93 -2.957 -11.695 1 83.06 113 LEU A CA 1
ATOM 865 C C . LEU A 1 113 ? -10.195 -2.326 -10.328 1 83.06 113 LEU A C 1
ATOM 867 O O . LEU A 1 113 ? -11.211 -1.666 -10.133 1 83.06 113 LEU A O 1
ATOM 871 N N . SER A 1 114 ? -9.266 -2.604 -9.414 1 81.56 114 SER A N 1
ATOM 872 C CA . SER A 1 114 ? -9.406 -2.064 -8.062 1 81.56 114 SER A CA 1
ATOM 873 C C . SER A 1 114 ? -9.328 -0.542 -8.07 1 81.56 114 SER A C 1
ATOM 875 O O . SER A 1 114 ? -10.016 0.12 -7.285 1 81.56 114 SER A O 1
ATOM 877 N N . ALA A 1 115 ? -8.516 -0.036 -8.914 1 72.31 115 ALA A N 1
ATOM 878 C CA . ALA A 1 115 ? -8.359 1.412 -9.016 1 72.31 115 ALA A CA 1
ATOM 879 C C . ALA A 1 115 ? -9.641 2.064 -9.539 1 72.31 115 ALA A C 1
ATOM 881 O O . ALA A 1 115 ? -9.93 3.219 -9.219 1 72.31 115 ALA A O 1
ATOM 882 N N . GLN A 1 116 ? -10.336 1.289 -10.219 1 73.81 116 GLN A N 1
ATOM 883 C CA . GLN A 1 116 ? -11.531 1.838 -10.859 1 73.81 116 GLN A CA 1
ATOM 884 C C . GLN A 1 116 ? -12.797 1.444 -10.102 1 73.81 116 GLN A C 1
ATOM 886 O O . GLN A 1 116 ? -13.891 1.903 -10.43 1 73.81 116 GLN A O 1
ATOM 891 N N . ASN A 1 117 ? -12.562 0.612 -9.062 1 76.12 117 ASN A N 1
ATOM 892 C CA . ASN A 1 117 ? -13.695 0.09 -8.312 1 76.12 117 ASN A CA 1
ATOM 893 C C . ASN A 1 117 ? -13.453 0.168 -6.809 1 76.12 117 ASN A C 1
ATOM 895 O O . ASN A 1 117 ? -12.867 -0.743 -6.223 1 76.12 117 ASN A O 1
ATOM 899 N N . PRO A 1 118 ? -14.07 1.099 -6.199 1 70.38 118 PRO A N 1
ATOM 900 C CA . PRO A 1 118 ? -13.859 1.271 -4.758 1 70.38 118 PRO A CA 1
ATOM 901 C C . PRO A 1 118 ? -14.289 0.048 -3.949 1 70.38 118 PRO A C 1
ATOM 903 O O . PRO A 1 118 ? -13.664 -0.272 -2.934 1 70.38 118 PRO A O 1
ATOM 906 N N . GLY A 1 119 ? -15.328 -0.598 -4.426 1 70.06 119 GLY A N 1
ATOM 907 C CA . GLY A 1 119 ? -15.75 -1.807 -3.736 1 70.06 119 GLY A CA 1
ATOM 908 C C . GLY A 1 119 ? -14.688 -2.889 -3.723 1 70.06 119 GLY A C 1
ATOM 909 O O . GLY A 1 119 ? -14.461 -3.533 -2.697 1 70.06 119 GLY A O 1
ATOM 910 N N . LEU A 1 120 ? -13.992 -3.041 -4.832 1 76.94 120 LEU A N 1
ATOM 911 C CA . LEU A 1 120 ? -12.922 -4.02 -4.938 1 76.94 120 LEU A CA 1
ATOM 912 C C . LEU A 1 120 ? -11.719 -3.604 -4.094 1 76.94 120 LEU A C 1
ATOM 914 O O . LEU A 1 120 ? -11.117 -4.434 -3.41 1 76.94 120 LEU A O 1
ATOM 918 N N . ALA A 1 121 ? -11.414 -2.363 -4.102 1 72.31 121 ALA A N 1
ATOM 919 C CA . ALA A 1 121 ? -10.297 -1.826 -3.33 1 72.31 121 ALA A CA 1
ATOM 920 C C . ALA A 1 121 ? -10.508 -2.035 -1.835 1 72.31 121 ALA A C 1
ATOM 922 O O . ALA A 1 121 ? -9.578 -2.406 -1.114 1 72.31 121 ALA A O 1
ATOM 923 N N . ALA A 1 122 ? -11.703 -1.849 -1.472 1 68.94 122 ALA A N 1
ATOM 924 C CA . ALA A 1 122 ? -12.055 -2.004 -0.062 1 68.94 122 ALA A CA 1
ATOM 925 C C . ALA A 1 122 ? -11.898 -3.453 0.386 1 68.94 122 ALA A C 1
ATOM 927 O O . ALA A 1 122 ? -11.383 -3.723 1.474 1 68.94 122 ALA A O 1
ATOM 928 N N . HIS A 1 123 ? -12.305 -4.27 -0.455 1 69.94 123 HIS A N 1
ATOM 929 C CA . HIS A 1 123 ? -12.219 -5.691 -0.139 1 69.94 123 HIS A CA 1
ATOM 930 C C . HIS A 1 123 ? -10.773 -6.164 -0.096 1 69.94 123 HIS A C 1
ATOM 932 O O . HIS A 1 123 ? -10.406 -6.992 0.741 1 69.94 123 HIS A O 1
ATOM 938 N N . ASP A 1 124 ? -9.977 -5.613 -0.961 1 71.06 124 ASP A N 1
ATOM 939 C CA . ASP A 1 124 ? -8.555 -5.961 -1.024 1 71.06 124 ASP A CA 1
ATOM 940 C C . ASP A 1 124 ? -7.816 -5.473 0.218 1 71.06 124 ASP A C 1
ATOM 942 O O . ASP A 1 124 ? -6.988 -6.191 0.778 1 71.06 124 ASP A O 1
ATOM 946 N N . ALA A 1 125 ? -8.102 -4.297 0.601 1 63.41 125 ALA A N 1
ATOM 947 C CA . ALA A 1 125 ? -7.438 -3.697 1.757 1 63.41 125 ALA A CA 1
ATOM 948 C C . ALA A 1 125 ? -7.754 -4.469 3.033 1 63.41 125 ALA A C 1
ATOM 950 O O . ALA A 1 125 ? -6.887 -4.648 3.893 1 63.41 125 ALA A O 1
ATOM 951 N N . ALA A 1 126 ? -8.93 -4.875 3.156 1 60.09 126 ALA A N 1
ATOM 952 C CA . ALA A 1 126 ? -9.383 -5.609 4.336 1 60.09 126 ALA A CA 1
ATOM 953 C C . ALA A 1 126 ? -8.648 -6.945 4.465 1 60.09 126 ALA A C 1
ATOM 955 O O . ALA A 1 126 ? -8.398 -7.414 5.574 1 60.09 126 ALA A O 1
ATOM 956 N N . ARG A 1 127 ? -8.219 -7.402 3.338 1 58.28 127 ARG A N 1
ATOM 957 C CA . ARG A 1 127 ? -7.637 -8.742 3.342 1 58.28 127 ARG A CA 1
ATOM 958 C C . ARG A 1 127 ? -6.113 -8.672 3.322 1 58.28 127 ARG A C 1
ATOM 960 O O . ARG A 1 127 ? -5.441 -9.57 3.834 1 58.28 127 ARG A O 1
ATOM 967 N N . SER A 1 128 ? -5.504 -7.645 2.584 1 56.47 128 SER A N 1
ATOM 968 C CA . SER A 1 128 ? -4.074 -7.547 2.301 1 56.47 128 SER A CA 1
ATOM 969 C C . SER A 1 128 ? -3.254 -7.578 3.586 1 56.47 128 SER A C 1
ATOM 971 O O . SER A 1 128 ? -2.121 -8.062 3.592 1 56.47 128 SER A O 1
ATOM 973 N N . GLU A 1 129 ? -3.729 -7.207 4.754 1 53.28 129 GLU A N 1
ATOM 974 C CA . GLU A 1 129 ? -2.881 -7.258 5.941 1 53.28 129 GLU A CA 1
ATOM 975 C C . GLU A 1 129 ? -2.33 -8.664 6.168 1 53.28 129 GLU A C 1
ATOM 977 O O . GLU A 1 129 ? -1.217 -8.828 6.672 1 53.28 129 GLU A O 1
ATOM 982 N N . ASP A 1 130 ? -2.838 -9.555 5.438 1 51.62 130 ASP A N 1
ATOM 983 C CA . ASP A 1 130 ? -2.498 -10.945 5.734 1 51.62 130 ASP A CA 1
ATOM 984 C C . ASP A 1 130 ? -1.274 -11.391 4.934 1 51.62 130 ASP A C 1
ATOM 986 O O . ASP A 1 130 ? -0.369 -12.023 5.48 1 51.62 130 ASP A O 1
ATOM 990 N N . VAL A 1 131 ? -1.234 -11.203 3.625 1 51.16 131 VAL A N 1
ATOM 991 C CA . VAL A 1 131 ? -0.147 -11.711 2.795 1 51.16 131 VAL A CA 1
ATOM 992 C C . VAL A 1 131 ? 1.173 -11.078 3.229 1 51.16 131 VAL A C 1
ATOM 994 O O . VAL A 1 131 ? 2.186 -11.766 3.361 1 51.16 131 VAL A O 1
ATOM 997 N N . GLY A 1 132 ? 1.053 -9.82 3.471 1 61.91 132 GLY A N 1
ATOM 998 C CA . GLY A 1 132 ? 2.238 -9.141 3.971 1 61.91 132 GLY A CA 1
ATOM 999 C C . GLY A 1 132 ? 2.766 -9.734 5.262 1 61.91 132 GLY A C 1
ATOM 1000 O O . GLY A 1 132 ? 3.979 -9.844 5.453 1 61.91 132 GLY A O 1
ATOM 1001 N N . THR A 1 133 ? 1.869 -10.523 5.836 1 72.31 133 THR A N 1
ATOM 1002 C CA . THR A 1 133 ? 2.268 -11.062 7.133 1 72.31 133 THR A CA 1
ATOM 1003 C C . THR A 1 133 ? 3.012 -12.383 6.961 1 72.31 133 THR A C 1
ATOM 1005 O O . THR A 1 133 ? 3.996 -12.641 7.656 1 72.31 133 THR A O 1
ATOM 1008 N N . VAL A 1 134 ? 2.652 -13.125 5.918 1 78.5 134 VAL A N 1
ATOM 1009 C CA . VAL A 1 134 ? 3.273 -14.43 5.746 1 78.5 134 VAL A CA 1
ATOM 1010 C C . VAL A 1 134 ? 4.688 -14.266 5.199 1 78.5 134 VAL A C 1
ATOM 1012 O O . VAL A 1 134 ? 5.621 -14.93 5.652 1 78.5 134 VAL A O 1
ATOM 1015 N N . VAL A 1 135 ? 4.898 -13.43 4.27 1 86.25 135 VAL A N 1
ATOM 1016 C CA . VAL A 1 135 ? 6.223 -13.156 3.719 1 86.25 135 VAL A CA 1
ATOM 1017 C C . VAL A 1 135 ? 7.121 -12.57 4.801 1 86.25 135 VAL A C 1
ATOM 1019 O O . VAL A 1 135 ? 8.273 -12.977 4.945 1 86.25 135 VAL A O 1
ATOM 1022 N N . LEU A 1 136 ? 6.508 -11.758 5.535 1 89 136 LEU A N 1
ATOM 1023 C CA . LEU A 1 136 ? 7.25 -11.109 6.617 1 89 136 LEU A CA 1
ATOM 1024 C C . LEU A 1 136 ? 7.723 -12.141 7.637 1 89 136 LEU A C 1
ATOM 1026 O O . LEU A 1 136 ? 8.859 -12.078 8.102 1 89 136 LEU A O 1
ATOM 1030 N N . THR A 1 137 ? 6.871 -13.102 7.938 1 88.5 137 THR A N 1
ATOM 1031 C CA . THR A 1 137 ? 7.207 -14.148 8.891 1 88.5 137 THR A CA 1
ATOM 1032 C C . THR A 1 137 ? 8.359 -15 8.375 1 88.5 137 THR A C 1
ATOM 1034 O O . THR A 1 137 ? 9.281 -15.328 9.125 1 88.5 137 THR A O 1
ATOM 1037 N N . GLU A 1 138 ? 8.281 -15.297 7.102 1 89.25 138 GLU A N 1
ATOM 1038 C CA . GLU A 1 138 ? 9.344 -16.109 6.512 1 89.25 138 GLU A CA 1
ATOM 1039 C C . GLU A 1 138 ? 10.664 -15.336 6.457 1 89.25 138 GLU A C 1
ATOM 1041 O O . GLU A 1 138 ? 11.719 -15.883 6.766 1 89.25 138 GLU A O 1
ATOM 1046 N N . VAL A 1 139 ? 10.672 -14.102 6.121 1 91.19 139 VAL A N 1
ATOM 1047 C CA . VAL A 1 139 ? 11.852 -13.25 6.055 1 91.19 139 VAL A CA 1
ATOM 1048 C C . VAL A 1 139 ? 12.453 -13.086 7.449 1 91.19 139 VAL A C 1
ATOM 1050 O O . VAL A 1 139 ? 13.672 -13.141 7.613 1 91.19 139 VAL A O 1
ATOM 1053 N N . SER A 1 140 ? 11.578 -12.938 8.422 1 92.69 140 SER A N 1
ATOM 1054 C CA . SER A 1 140 ? 12.023 -12.789 9.805 1 92.69 140 SER A CA 1
ATOM 1055 C C . SER A 1 140 ? 12.695 -14.062 10.305 1 92.69 140 SER A C 1
ATOM 1057 O O . SER A 1 140 ? 13.734 -14 10.969 1 92.69 140 SER A O 1
ATOM 1059 N N . ARG A 1 141 ? 12.078 -15.117 10 1 91.31 141 ARG A N 1
ATOM 1060 C CA . ARG A 1 141 ? 12.641 -16.406 10.375 1 91.31 141 ARG A CA 1
ATOM 1061 C C . ARG A 1 141 ? 14.023 -16.609 9.781 1 91.31 141 ARG A C 1
ATOM 1063 O O . ARG A 1 141 ? 14.961 -17 10.477 1 91.31 141 ARG A O 1
ATOM 1070 N N . ARG A 1 142 ? 14.195 -16.297 8.539 1 90.75 142 ARG A N 1
ATOM 1071 C CA . ARG A 1 142 ? 15.469 -16.453 7.836 1 90.75 142 ARG A CA 1
ATOM 1072 C C . ARG A 1 142 ? 16.531 -15.508 8.398 1 90.75 142 ARG A C 1
ATOM 1074 O O . ARG A 1 142 ? 17.703 -15.867 8.492 1 90.75 142 ARG A O 1
ATOM 1081 N N . ALA A 1 143 ? 16.156 -14.297 8.758 1 90.56 143 ALA A N 1
ATOM 1082 C CA . ALA A 1 143 ? 17.078 -13.281 9.25 1 90.56 143 ALA A CA 1
ATOM 1083 C C . ALA A 1 143 ? 17.359 -13.469 10.734 1 90.56 143 ALA A C 1
ATOM 1085 O O . ALA A 1 143 ? 18.312 -12.891 11.273 1 90.56 143 ALA A O 1
ATOM 1086 N N . GLY A 1 144 ? 16.594 -14.297 11.391 1 92.06 144 GLY A N 1
ATOM 1087 C CA . GLY A 1 144 ? 16.719 -14.484 12.828 1 92.06 144 GLY A CA 1
ATOM 1088 C C . GLY A 1 144 ? 16.359 -13.242 13.617 1 92.06 144 GLY A C 1
ATOM 1089 O O . GLY A 1 144 ? 17.016 -12.938 14.625 1 92.06 144 GLY A O 1
ATOM 1090 N N . LEU A 1 145 ? 15.43 -12.438 13.117 1 92.75 145 LEU A N 1
ATOM 1091 C CA . LEU A 1 145 ? 15.047 -11.172 13.734 1 92.75 145 LEU A CA 1
ATOM 1092 C C . LEU A 1 145 ? 13.562 -11.148 14.062 1 92.75 145 LEU A C 1
ATOM 1094 O O . LEU A 1 145 ? 12.805 -11.984 13.562 1 92.75 145 LEU A O 1
ATOM 1098 N N . ASP A 1 146 ? 13.148 -10.266 14.914 1 90.56 146 ASP A N 1
ATOM 1099 C CA . ASP A 1 146 ? 11.758 -10.078 15.32 1 90.56 146 ASP A CA 1
ATOM 1100 C C . ASP A 1 146 ? 11.086 -8.992 14.492 1 90.56 146 ASP A C 1
ATOM 1102 O O . ASP A 1 146 ? 11.461 -7.82 14.57 1 90.56 146 ASP A O 1
ATOM 1106 N N . PRO A 1 147 ? 10.055 -9.352 13.719 1 88.12 147 PRO A N 1
ATOM 1107 C CA . PRO A 1 147 ? 9.406 -8.375 12.844 1 88.12 147 PRO A CA 1
ATOM 1108 C C . PRO A 1 147 ? 8.664 -7.285 13.617 1 88.12 147 PRO A C 1
ATOM 1110 O O . PRO A 1 147 ? 8.281 -6.266 13.039 1 88.12 147 PRO A O 1
ATOM 1113 N N . ASP A 1 148 ? 8.484 -7.469 14.945 1 85.31 148 ASP A N 1
ATOM 1114 C CA . ASP A 1 148 ? 7.77 -6.469 15.742 1 85.31 148 ASP A CA 1
ATOM 1115 C C . ASP A 1 148 ? 8.742 -5.508 16.422 1 85.31 148 ASP A C 1
ATOM 1117 O O . ASP A 1 148 ? 8.336 -4.48 16.953 1 85.31 148 ASP A O 1
ATOM 1121 N N . VAL A 1 149 ? 10.062 -5.809 16.312 1 86.5 149 VAL A N 1
ATOM 1122 C CA . VAL A 1 149 ? 11.055 -4.992 17 1 86.5 149 VAL A CA 1
ATOM 1123 C C . VAL A 1 149 ? 12.117 -4.527 16 1 86.5 149 VAL A C 1
ATOM 1125 O O . VAL A 1 149 ? 12.508 -3.357 16 1 86.5 149 VAL A O 1
ATOM 1128 N N . ASP A 1 150 ? 12.547 -5.473 15.188 1 90.12 150 ASP A N 1
ATOM 1129 C CA . ASP A 1 150 ? 13.641 -5.188 14.266 1 90.12 150 ASP A CA 1
ATOM 1130 C C . ASP A 1 150 ? 13.125 -4.527 12.992 1 90.12 150 ASP A C 1
ATOM 1132 O O . ASP A 1 150 ? 12.109 -4.949 12.43 1 90.12 150 ASP A O 1
ATOM 1136 N N . LEU A 1 151 ? 13.82 -3.535 12.492 1 91.69 151 LEU A N 1
ATOM 1137 C CA . LEU A 1 151 ? 13.43 -2.756 11.32 1 91.69 151 LEU A CA 1
ATOM 1138 C C . LEU A 1 151 ? 13.617 -3.562 10.039 1 91.69 151 LEU A C 1
ATOM 1140 O O . LEU A 1 151 ? 12.797 -3.484 9.125 1 91.69 151 LEU A O 1
ATOM 1144 N N . TYR A 1 152 ? 14.586 -4.414 10.055 1 92.75 152 TYR A N 1
ATOM 1145 C CA . TYR A 1 152 ? 15.125 -4.977 8.82 1 92.75 152 TYR A CA 1
ATOM 1146 C C . TYR A 1 152 ? 14.086 -5.855 8.125 1 92.75 152 TYR A C 1
ATOM 1148 O O . TYR A 1 152 ? 13.836 -5.703 6.926 1 92.75 152 TYR A O 1
ATOM 1156 N N . PRO A 1 153 ? 13.438 -6.785 8.828 1 92.69 153 PRO A N 1
ATOM 1157 C CA . PRO A 1 153 ? 12.531 -7.684 8.109 1 92.69 153 PRO A CA 1
ATOM 1158 C C . PRO A 1 153 ? 11.406 -6.938 7.402 1 92.69 153 PRO A C 1
ATOM 1160 O O . PRO A 1 153 ? 11.133 -7.195 6.227 1 92.69 153 PRO A O 1
ATOM 1163 N N . ARG A 1 154 ? 10.812 -6.023 8.07 1 91.19 154 ARG A N 1
ATOM 1164 C CA . ARG A 1 154 ? 9.734 -5.254 7.457 1 91.19 154 ARG A CA 1
ATOM 1165 C C . ARG A 1 154 ? 10.258 -4.375 6.328 1 91.19 154 ARG A C 1
ATOM 1167 O O . ARG A 1 154 ? 9.609 -4.246 5.285 1 91.19 154 ARG A O 1
ATOM 1174 N N . LEU A 1 155 ? 11.406 -3.809 6.57 1 93.5 155 LEU A N 1
ATOM 1175 C CA . LEU A 1 155 ? 11.969 -2.918 5.559 1 93.5 155 LEU A CA 1
ATOM 1176 C C . LEU A 1 155 ? 12.281 -3.684 4.277 1 93.5 155 LEU A C 1
ATOM 1178 O O . LEU A 1 155 ? 11.953 -3.225 3.18 1 93.5 155 LEU A O 1
ATOM 1182 N N . VAL A 1 156 ? 12.914 -4.844 4.414 1 94.06 156 VAL A N 1
ATOM 1183 C CA . VAL A 1 156 ? 13.289 -5.617 3.236 1 94.06 156 VAL A CA 1
ATOM 1184 C C . VAL A 1 156 ? 12.031 -6.066 2.492 1 94.06 156 VAL A C 1
ATOM 1186 O O . VAL A 1 156 ? 11.984 -6.027 1.26 1 94.06 156 VAL A O 1
ATOM 1189 N N . CYS A 1 157 ? 11.008 -6.473 3.191 1 92.25 157 CYS A N 1
ATOM 1190 C CA . CYS A 1 157 ? 9.75 -6.879 2.574 1 92.25 157 CYS A CA 1
ATOM 1191 C C . CYS A 1 157 ? 9.102 -5.711 1.847 1 92.25 157 CYS A C 1
ATOM 1193 O O . CYS A 1 157 ? 8.703 -5.84 0.687 1 92.25 157 CYS A O 1
ATOM 1195 N N . ASN A 1 158 ? 9.039 -4.582 2.541 1 91.06 158 ASN A N 1
ATOM 1196 C CA . ASN A 1 158 ? 8.406 -3.402 1.96 1 91.06 158 ASN A CA 1
ATOM 1197 C C . ASN A 1 158 ? 9.188 -2.877 0.763 1 91.06 158 ASN A C 1
ATOM 1199 O O . ASN A 1 158 ? 8.602 -2.42 -0.22 1 91.06 158 ASN A O 1
ATOM 1203 N N . ALA A 1 159 ? 10.508 -2.906 0.866 1 93.25 159 ALA A N 1
ATOM 1204 C CA . ALA A 1 159 ? 11.344 -2.457 -0.244 1 93.25 159 ALA A CA 1
ATOM 1205 C C . ALA A 1 159 ? 11.18 -3.371 -1.456 1 93.25 159 ALA A C 1
ATOM 1207 O O . ALA A 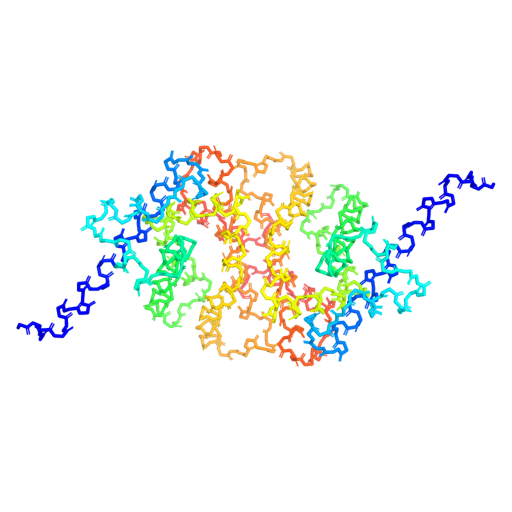1 159 ? 11.125 -2.898 -2.594 1 93.25 159 ALA A O 1
ATOM 1208 N N . ALA A 1 160 ? 11.156 -4.691 -1.224 1 92 160 ALA A N 1
ATOM 1209 C CA . ALA A 1 160 ? 10.922 -5.637 -2.312 1 92 160 ALA A CA 1
ATOM 1210 C C . ALA A 1 160 ? 9.555 -5.406 -2.949 1 92 160 ALA A C 1
ATOM 1212 O O . ALA A 1 160 ? 9.43 -5.391 -4.176 1 92 160 ALA A O 1
ATOM 1213 N N . TYR A 1 161 ? 8.578 -5.23 -2.137 1 88.44 161 TYR A N 1
ATOM 1214 C CA . TYR A 1 161 ? 7.234 -4.949 -2.633 1 88.44 161 TYR A CA 1
ATOM 1215 C C . TYR A 1 161 ? 7.215 -3.662 -3.449 1 88.44 161 TYR A C 1
ATOM 1217 O O . TYR A 1 161 ? 6.48 -3.555 -4.434 1 88.44 161 TYR A O 1
ATOM 1225 N N . ALA A 1 162 ? 8.008 -2.699 -2.973 1 90.25 162 ALA A N 1
ATOM 1226 C CA . ALA A 1 162 ? 8.078 -1.434 -3.697 1 90.25 162 ALA A CA 1
ATOM 1227 C C . ALA A 1 162 ? 8.484 -1.658 -5.152 1 90.25 162 ALA A C 1
ATOM 1229 O O . ALA A 1 162 ? 7.98 -0.987 -6.055 1 90.25 162 ALA A O 1
ATOM 1230 N N . VAL A 1 163 ? 9.352 -2.582 -5.383 1 92.25 163 VAL A N 1
ATOM 1231 C CA . VAL A 1 163 ? 9.758 -2.906 -6.742 1 92.25 163 VAL A CA 1
ATOM 1232 C C . VAL A 1 163 ? 8.57 -3.48 -7.516 1 92.25 163 VAL A C 1
ATOM 1234 O O . VAL A 1 163 ? 8.25 -3.01 -8.609 1 92.25 163 VAL A O 1
ATOM 1237 N N . LEU A 1 164 ? 7.918 -4.43 -6.918 1 88.56 164 LEU A N 1
ATOM 1238 C CA . LEU A 1 164 ? 6.785 -5.074 -7.574 1 88.56 164 LEU A CA 1
ATOM 1239 C C . LEU A 1 164 ? 5.676 -4.062 -7.852 1 88.56 164 LEU A C 1
ATOM 1241 O O . LEU A 1 164 ? 5.121 -4.031 -8.953 1 88.56 164 LEU A O 1
ATOM 1245 N N . ALA A 1 165 ? 5.414 -3.301 -6.891 1 86.94 165 ALA A N 1
ATOM 1246 C CA . ALA A 1 165 ? 4.391 -2.268 -7.039 1 86.94 165 ALA A CA 1
ATOM 1247 C C . ALA A 1 165 ? 4.727 -1.32 -8.188 1 86.94 165 ALA A C 1
ATOM 1249 O O . ALA A 1 165 ? 3.854 -0.955 -8.977 1 86.94 165 ALA A O 1
ATOM 1250 N N . THR A 1 166 ? 5.961 -0.931 -8.25 1 89.56 166 THR A N 1
ATOM 1251 C CA . THR A 1 166 ? 6.418 -0.043 -9.312 1 89.56 166 THR A CA 1
ATOM 1252 C C . THR A 1 166 ? 6.18 -0.671 -10.68 1 89.56 166 THR A C 1
ATOM 1254 O O . THR A 1 166 ? 5.641 -0.024 -11.578 1 89.56 166 THR A O 1
ATOM 1257 N N . VAL A 1 167 ? 6.488 -1.939 -10.844 1 90.06 167 VAL A N 1
ATOM 1258 C CA . VAL A 1 167 ? 6.359 -2.639 -12.117 1 90.06 167 VAL A CA 1
ATOM 1259 C C . VAL A 1 167 ? 4.883 -2.791 -12.477 1 90.06 167 VAL A C 1
ATOM 1261 O O . VAL A 1 167 ? 4.492 -2.561 -13.625 1 90.06 167 VAL A O 1
ATOM 1264 N N . ILE A 1 168 ? 4.105 -3.105 -11.539 1 87 168 ILE A N 1
ATOM 1265 C CA . ILE A 1 168 ? 2.672 -3.264 -11.75 1 87 168 ILE A CA 1
ATOM 1266 C C . ILE A 1 168 ? 2.057 -1.923 -12.148 1 87 168 ILE A C 1
ATOM 1268 O O . ILE A 1 168 ? 1.263 -1.85 -13.086 1 87 168 ILE A O 1
ATOM 1272 N N . GLN A 1 169 ? 2.418 -0.879 -11.453 1 84.88 169 GLN A N 1
ATOM 1273 C CA . GLN A 1 169 ? 1.866 0.445 -11.719 1 84.88 169 GLN A CA 1
ATOM 1274 C C . GLN A 1 169 ? 2.238 0.921 -13.125 1 84.88 169 GLN A C 1
ATOM 1276 O O . GLN A 1 169 ? 1.432 1.56 -13.805 1 84.88 169 GLN A O 1
ATOM 1281 N N . LEU A 1 170 ? 3.426 0.626 -13.5 1 86.25 170 LEU A N 1
ATOM 1282 C CA . LEU A 1 170 ? 3.83 0.956 -14.859 1 86.25 170 LEU A CA 1
ATOM 1283 C C . LEU A 1 170 ? 2.994 0.184 -15.875 1 86.25 170 LEU A C 1
ATOM 1285 O O . LEU A 1 170 ? 2.598 0.735 -16.906 1 86.25 170 LEU A O 1
ATOM 1289 N N . ALA A 1 171 ? 2.732 -1.061 -15.531 1 85.62 171 ALA A N 1
ATOM 1290 C CA . ALA A 1 171 ? 1.936 -1.899 -16.422 1 85.62 171 ALA A CA 1
ATOM 1291 C C . ALA A 1 171 ? 0.493 -1.408 -16.5 1 85.62 171 ALA A C 1
ATOM 1293 O O . ALA A 1 171 ? -0.143 -1.482 -17.547 1 85.62 171 ALA A O 1
ATOM 1294 N N . VAL A 1 172 ? -0.046 -0.897 -15.43 1 80.69 172 VAL A N 1
ATOM 1295 C CA . VAL A 1 172 ? -1.421 -0.415 -15.352 1 80.69 172 VAL A CA 1
ATOM 1296 C C . VAL A 1 172 ? -1.558 0.891 -16.125 1 80.69 172 VAL A C 1
ATOM 1298 O O . VAL A 1 172 ? -2.578 1.13 -16.781 1 80.69 172 VAL A O 1
ATOM 1301 N N . SER A 1 173 ? -0.676 1.861 -15.953 1 72.81 173 SER A N 1
ATOM 1302 C CA . SER A 1 173 ? -0.722 3.168 -16.609 1 72.81 173 SER A CA 1
ATOM 1303 C C . SER A 1 173 ? -0.658 3.033 -18.125 1 72.81 173 SER A C 1
ATOM 1305 O O . SER A 1 173 ? -0.946 3.986 -18.844 1 72.81 173 SER A O 1
ATOM 1307 N N . GLY A 1 174 ? -0.824 1.799 -18.547 1 66.5 174 GLY A N 1
ATOM 1308 C CA . GLY A 1 174 ? -0.97 1.586 -19.984 1 66.5 174 GLY A CA 1
ATOM 1309 C C . GLY A 1 174 ? 0.326 1.77 -20.75 1 66.5 174 GLY A C 1
ATOM 1310 O O . GLY A 1 174 ? 0.317 1.882 -21.984 1 66.5 174 GLY A O 1
ATOM 1311 N N . SER A 1 175 ? 1.335 2.225 -20.062 1 53.47 175 SER A N 1
ATOM 1312 C CA . SER A 1 175 ? 2.531 2.287 -20.891 1 53.47 175 SER A CA 1
ATOM 1313 C C . SER A 1 175 ? 2.842 0.932 -21.516 1 53.47 175 SER A C 1
ATOM 1315 O O . SER A 1 175 ? 2.674 -0.108 -20.875 1 53.47 175 SER A O 1
ATOM 1317 N N . LYS A 1 176 ? 2.182 0.72 -22.688 1 52.72 176 LYS A N 1
ATOM 1318 C CA . LYS A 1 176 ? 2.729 -0.479 -23.312 1 52.72 176 LYS A CA 1
ATOM 1319 C C . LYS A 1 176 ? 4.09 -0.834 -22.719 1 52.72 176 LYS A C 1
ATOM 1321 O O . LYS A 1 176 ? 5.055 -0.083 -22.891 1 52.72 176 LYS A O 1
ATOM 1326 N N . LEU A 1 177 ? 3.939 -1.427 -21.609 1 55.72 177 LEU A N 1
ATOM 1327 C CA . LEU A 1 177 ? 5.25 -1.86 -21.141 1 55.72 177 LEU A CA 1
ATOM 1328 C C . LEU A 1 177 ? 6.125 -2.312 -22.297 1 55.72 177 LEU A C 1
ATOM 1330 O O . LEU A 1 177 ? 5.797 -3.281 -23 1 55.72 177 LEU A O 1
ATOM 1334 N N . SER A 1 178 ? 6.609 -1.476 -22.984 1 55.03 178 SER A N 1
ATOM 1335 C CA . SER A 1 178 ? 7.551 -1.986 -23.969 1 55.03 178 SER A CA 1
ATOM 1336 C C . SER A 1 178 ? 8.547 -2.953 -23.344 1 55.03 178 SER A C 1
ATOM 1338 O O . SER A 1 178 ? 9.125 -3.797 -24.031 1 55.03 178 SER A O 1
ATOM 1340 N N . LYS A 1 179 ? 8.516 -2.959 -22.062 1 68.94 179 LYS A N 1
ATOM 1341 C CA . LYS A 1 179 ? 9.594 -3.742 -21.469 1 68.94 179 LYS A CA 1
ATOM 1342 C C . LYS A 1 179 ? 9.047 -4.957 -20.734 1 68.94 179 LYS A C 1
ATOM 1344 O O . LYS A 1 179 ? 7.922 -4.934 -20.234 1 68.94 179 LYS A O 1
ATOM 1349 N N . ASP A 1 180 ? 9.695 -5.992 -20.797 1 85.31 180 ASP A N 1
ATOM 1350 C CA . ASP A 1 180 ? 9.523 -7.258 -20.078 1 85.31 180 ASP A CA 1
ATOM 1351 C C . ASP A 1 180 ? 9.43 -7.039 -18.578 1 85.31 180 ASP A C 1
ATOM 1353 O O . ASP A 1 180 ? 10.32 -6.426 -17.984 1 85.31 180 ASP A O 1
ATOM 1357 N N . PRO A 1 181 ? 8.25 -7.414 -17.969 1 89.88 181 PRO A N 1
ATOM 1358 C CA . PRO A 1 181 ? 8.125 -7.227 -16.516 1 89.88 181 PRO A CA 1
ATOM 1359 C C . PRO A 1 181 ? 9.289 -7.832 -15.742 1 89.88 181 PRO A C 1
ATOM 1361 O O . PRO A 1 181 ? 9.711 -7.273 -14.727 1 89.88 181 PRO A O 1
ATOM 1364 N N . GLY A 1 182 ? 9.766 -8.961 -16.234 1 91.88 182 GLY A N 1
ATOM 1365 C CA . GLY A 1 182 ? 10.922 -9.57 -15.594 1 91.88 182 GLY A CA 1
ATOM 1366 C C . GLY A 1 182 ? 12.148 -8.68 -15.617 1 91.88 182 GLY A C 1
ATOM 1367 O O . GLY A 1 182 ? 12.867 -8.578 -14.625 1 91.88 182 GLY A O 1
ATOM 1368 N N . ALA A 1 183 ? 12.344 -7.996 -16.719 1 92.44 183 ALA A N 1
ATOM 1369 C CA . ALA A 1 183 ? 13.469 -7.082 -16.859 1 92.44 183 ALA A CA 1
ATOM 1370 C C . ALA A 1 183 ? 13.312 -5.875 -15.938 1 92.44 183 ALA A C 1
ATOM 1372 O O . ALA A 1 183 ? 14.297 -5.387 -15.367 1 92.44 183 ALA A O 1
ATOM 1373 N N . LEU A 1 184 ? 12.148 -5.461 -15.773 1 92.44 184 LEU A N 1
ATOM 1374 C CA . LEU A 1 184 ? 11.883 -4.312 -14.914 1 92.44 184 LEU A CA 1
ATOM 1375 C C . LEU A 1 184 ? 12.109 -4.672 -13.445 1 92.44 184 LEU A C 1
ATOM 1377 O O . LEU A 1 184 ? 12.633 -3.863 -12.68 1 92.44 184 LEU A O 1
ATOM 1381 N N . VAL A 1 185 ? 11.672 -5.852 -13.102 1 94.06 185 VAL A N 1
ATOM 1382 C CA . VAL A 1 185 ? 11.906 -6.312 -11.734 1 94.06 185 VAL A CA 1
ATOM 1383 C C . VAL A 1 185 ? 13.406 -6.375 -11.461 1 94.06 185 VAL A C 1
ATOM 1385 O O . VAL A 1 185 ? 13.883 -5.875 -10.438 1 94.06 185 VAL A O 1
ATOM 1388 N N . ALA A 1 186 ? 14.141 -6.953 -12.43 1 93.94 186 ALA A N 1
ATOM 1389 C CA . ALA A 1 186 ? 15.594 -7.051 -12.273 1 93.94 186 ALA A CA 1
ATOM 1390 C C . ALA A 1 186 ? 16.219 -5.664 -12.156 1 93.94 186 ALA A C 1
ATOM 1392 O O . ALA A 1 186 ? 17.109 -5.453 -11.328 1 93.94 186 ALA A O 1
ATOM 1393 N N . GLN A 1 187 ? 15.758 -4.781 -12.922 1 93.44 187 GLN A N 1
ATOM 1394 C CA . GLN A 1 187 ? 16.25 -3.406 -12.867 1 93.44 187 GLN A CA 1
ATOM 1395 C C . GLN A 1 187 ? 15.938 -2.758 -11.523 1 93.44 187 GLN A C 1
ATOM 1397 O O . GLN A 1 187 ? 16.781 -2.041 -10.969 1 93.44 187 GLN A O 1
ATOM 1402 N N . GLY A 1 188 ? 14.688 -2.973 -11.031 1 95 188 GLY A N 1
ATOM 1403 C CA . GLY A 1 188 ? 14.297 -2.426 -9.742 1 95 188 GLY A CA 1
ATOM 1404 C C . GLY A 1 188 ? 15.172 -2.902 -8.594 1 95 188 GLY A C 1
ATOM 1405 O O . GLY A 1 188 ? 15.625 -2.098 -7.781 1 95 188 GLY A O 1
ATOM 1406 N N . PHE A 1 189 ? 15.461 -4.152 -8.602 1 94.5 189 PHE A N 1
ATOM 1407 C CA . PHE A 1 189 ? 16.297 -4.699 -7.539 1 94.5 189 PHE A CA 1
ATOM 1408 C C . PHE A 1 189 ? 17.734 -4.215 -7.68 1 94.5 189 PHE A C 1
ATOM 1410 O O . PHE A 1 189 ? 18.422 -3.977 -6.68 1 94.5 189 PHE A O 1
ATOM 1417 N N . GLN A 1 190 ? 18.234 -4.086 -8.891 1 94.12 190 GLN A N 1
ATOM 1418 C CA . GLN A 1 190 ? 19.562 -3.541 -9.102 1 94.12 190 GLN A CA 1
ATOM 1419 C C . GLN A 1 190 ? 19.672 -2.113 -8.57 1 94.12 190 GLN A C 1
ATOM 1421 O O . GLN A 1 190 ? 20.672 -1.75 -7.945 1 94.12 190 GLN A O 1
ATOM 1426 N N . ARG A 1 191 ? 18.609 -1.358 -8.781 1 92.75 191 ARG A N 1
ATOM 1427 C CA . ARG A 1 191 ? 18.578 0.012 -8.281 1 92.75 191 ARG A CA 1
ATOM 1428 C C . ARG A 1 191 ? 18.594 0.039 -6.758 1 92.75 191 ARG A C 1
ATOM 1430 O O . ARG A 1 191 ? 19.234 0.898 -6.148 1 92.75 191 ARG A O 1
ATOM 1437 N N . LEU A 1 192 ? 17.844 -0.874 -6.156 1 92 192 LEU A N 1
ATOM 1438 C CA . LEU A 1 192 ? 17.859 -0.975 -4.699 1 92 192 LEU A CA 1
ATOM 1439 C C . LEU A 1 192 ? 19.25 -1.314 -4.191 1 92 192 LEU A C 1
ATOM 1441 O O . LEU A 1 192 ? 19.734 -0.694 -3.242 1 92 192 LEU A O 1
ATOM 1445 N N . ARG A 1 193 ? 19.906 -2.223 -4.91 1 90.5 193 ARG A N 1
ATOM 1446 C CA . ARG A 1 193 ? 21.25 -2.652 -4.508 1 90.5 193 ARG A CA 1
ATOM 1447 C C . ARG A 1 193 ? 22.25 -1.519 -4.664 1 90.5 193 ARG A C 1
ATOM 1449 O O . ARG A 1 193 ? 23.203 -1.411 -3.881 1 90.5 193 ARG A O 1
ATOM 1456 N N . ASP A 1 194 ? 21.953 -0.612 -5.617 1 90.94 194 ASP A N 1
ATOM 1457 C CA . ASP A 1 194 ? 22.828 0.519 -5.871 1 90.94 194 ASP A CA 1
ATOM 1458 C C . ASP A 1 194 ? 22.5 1.701 -4.969 1 90.94 194 ASP A C 1
ATOM 1460 O O . ASP A 1 194 ? 23.094 2.768 -5.078 1 90.94 194 ASP A O 1
ATOM 1464 N N . GLY A 1 195 ? 21.484 1.541 -4.094 1 88.12 195 GLY A N 1
ATOM 1465 C CA . GLY A 1 195 ? 21.125 2.586 -3.15 1 88.12 195 GLY A CA 1
ATOM 1466 C C . GLY A 1 195 ? 20.297 3.688 -3.77 1 88.12 195 GLY A C 1
ATOM 1467 O O . GLY A 1 195 ? 20.359 4.84 -3.338 1 88.12 195 GLY A O 1
ATOM 1468 N N . LEU A 1 196 ? 19.547 3.387 -4.863 1 82.44 196 LEU A N 1
ATOM 1469 C CA . LEU A 1 196 ? 18.656 4.301 -5.566 1 82.44 196 LEU A CA 1
ATOM 1470 C C . LEU A 1 196 ? 19.438 5.469 -6.164 1 82.44 196 LEU A C 1
ATOM 1472 O O . LEU A 1 196 ? 18.875 6.555 -6.352 1 82.44 196 LEU A O 1
ATOM 1476 N N . ALA A 1 197 ? 20.797 5.352 -6.215 1 71.75 197 ALA A N 1
ATOM 1477 C CA . ALA A 1 197 ? 21.641 6.352 -6.867 1 71.75 197 ALA A CA 1
ATOM 1478 C C . ALA A 1 197 ? 21.562 6.234 -8.383 1 71.75 197 ALA A C 1
ATOM 1480 O O . ALA A 1 197 ? 21.312 5.148 -8.922 1 71.75 197 ALA A O 1
ATOM 1481 N N . MET B 1 1 ? -6.703 43.938 7.809 1 51.56 1 MET B N 1
ATOM 1482 C CA . MET B 1 1 ? -7.875 43.188 8.273 1 51.56 1 MET B CA 1
ATOM 1483 C C . MET B 1 1 ? -8.297 42.125 7.258 1 51.56 1 MET B C 1
ATOM 1485 O O . MET B 1 1 ? -8.492 42.438 6.082 1 51.56 1 MET B O 1
ATOM 1489 N N . ARG B 1 2 ? -7.977 40.906 7.496 1 61.91 2 ARG B N 1
ATOM 1490 C CA . ARG B 1 2 ? -8.398 39.938 6.484 1 61.91 2 ARG B CA 1
ATOM 1491 C C . ARG B 1 2 ? -9.867 40.125 6.133 1 61.91 2 ARG B C 1
ATOM 1493 O O . ARG B 1 2 ? -10.711 40.312 7.016 1 61.91 2 ARG B O 1
ATOM 1500 N N . PRO B 1 3 ? -10.172 40.281 4.883 1 64.12 3 PRO B N 1
ATOM 1501 C CA . PRO B 1 3 ? -11.578 40.438 4.496 1 64.12 3 PRO B CA 1
ATOM 1502 C C . PRO B 1 3 ? -12.484 39.375 5.113 1 64.12 3 PRO B C 1
ATOM 1504 O O . PRO B 1 3 ? -12.008 38.281 5.477 1 64.12 3 PRO B O 1
ATOM 1507 N N . ALA B 1 4 ? -13.688 39.812 5.461 1 64.12 4 ALA B N 1
ATOM 1508 C CA . ALA B 1 4 ? -14.719 39 6.117 1 64.12 4 ALA B CA 1
ATOM 1509 C C . ALA B 1 4 ? -14.773 37.594 5.531 1 64.12 4 ALA B C 1
ATOM 1511 O O . ALA B 1 4 ? -14.969 36.625 6.266 1 64.12 4 ALA B O 1
ATOM 1512 N N . SER B 1 5 ? -14.523 37.406 4.203 1 69.62 5 SER B N 1
ATOM 1513 C CA . SER B 1 5 ? -14.547 36.125 3.49 1 69.62 5 SER B CA 1
ATOM 1514 C C . SER B 1 5 ? -13.375 35.25 3.9 1 69.62 5 SER B C 1
ATOM 1516 O O . SER B 1 5 ? -13.531 34.031 4.051 1 69.62 5 SER B O 1
ATOM 1518 N N . GLY B 1 6 ? -12.328 35.969 4.121 1 69.5 6 GLY B N 1
ATOM 1519 C CA . GLY B 1 6 ? -11.133 35.25 4.535 1 69.5 6 GLY B CA 1
ATOM 1520 C C . GLY B 1 6 ? -11.25 34.656 5.918 1 69.5 6 GLY B C 1
ATOM 1521 O O . GLY B 1 6 ? -10.836 33.5 6.129 1 69.5 6 GLY B O 1
ATOM 1522 N N . LEU B 1 7 ? -11.914 35.469 6.762 1 72 7 LEU B N 1
ATOM 1523 C CA . LEU B 1 7 ? -12.102 35.031 8.133 1 72 7 LEU B CA 1
ATOM 1524 C C . LEU B 1 7 ? -13.07 33.844 8.172 1 72 7 LEU B C 1
ATOM 1526 O O . LEU B 1 7 ? -12.859 32.875 8.93 1 72 7 LEU B O 1
ATOM 1530 N N . ARG B 1 8 ? -14.141 33.938 7.34 1 73.06 8 ARG B N 1
ATOM 1531 C CA . ARG B 1 8 ? -15.117 32.844 7.293 1 73.06 8 ARG B CA 1
ATOM 1532 C C . ARG B 1 8 ? -14.477 31.562 6.781 1 73.06 8 ARG B C 1
ATOM 1534 O O . ARG B 1 8 ? -14.727 30.484 7.316 1 73.06 8 ARG B O 1
ATOM 1541 N N . GLU B 1 9 ? -13.734 31.75 5.75 1 75.81 9 GLU B N 1
ATOM 1542 C CA . GLU B 1 9 ? -13.047 30.594 5.176 1 75.81 9 GLU B CA 1
ATOM 1543 C C . GLU B 1 9 ? -12.055 29.984 6.164 1 75.81 9 GLU B C 1
ATOM 1545 O O . GLU B 1 9 ? -11.922 28.766 6.254 1 75.81 9 GLU B O 1
ATOM 1550 N N . GLN B 1 10 ? -11.453 30.922 6.852 1 77.62 10 GLN B N 1
ATOM 1551 C CA . GLN B 1 10 ? -10.5 30.453 7.859 1 77.62 10 GLN B CA 1
ATOM 1552 C C . GLN B 1 10 ? -11.211 29.703 8.984 1 77.62 10 GLN B C 1
ATOM 1554 O O . GLN B 1 10 ? -10.734 28.672 9.438 1 77.62 10 GLN B O 1
ATOM 1559 N N . LYS B 1 11 ? -12.258 30.312 9.422 1 80.06 11 LYS B N 1
ATOM 1560 C CA . LYS B 1 11 ? -13.023 29.672 10.484 1 80.06 11 LYS B CA 1
ATOM 1561 C C . LYS B 1 11 ? -13.562 28.312 10.039 1 80.06 11 LYS B C 1
ATOM 1563 O O . LYS B 1 11 ? -13.562 27.359 10.812 1 80.06 11 LYS B O 1
ATOM 1568 N N . LYS B 1 12 ? -13.961 28.188 8.789 1 83.31 12 LYS B N 1
ATOM 1569 C CA . LYS B 1 12 ? -14.461 26.938 8.227 1 83.31 12 LYS B CA 1
ATOM 1570 C C . LYS B 1 12 ? -13.367 25.859 8.227 1 83.31 12 LYS B C 1
ATOM 1572 O O . LYS B 1 12 ? -13.625 24.719 8.602 1 83.31 12 LYS B O 1
ATOM 1577 N N . SER B 1 13 ? -12.289 26.344 7.871 1 85.38 13 SER B N 1
ATOM 1578 C CA . SER B 1 13 ? -11.164 25.422 7.84 1 85.38 13 SER B CA 1
ATOM 1579 C C . SER B 1 13 ? -10.789 24.953 9.242 1 85.38 13 SER B C 1
ATOM 1581 O O . SER B 1 13 ? -10.5 23.781 9.453 1 85.38 13 SER B O 1
ATOM 1583 N N . GLU B 1 14 ? -10.867 25.891 10.125 1 88.69 14 GLU B N 1
ATOM 1584 C CA . GLU B 1 14 ? -10.539 25.562 11.5 1 88.69 14 GLU B CA 1
ATOM 1585 C C . GLU B 1 14 ? -11.562 24.594 12.094 1 88.69 14 GLU B C 1
ATOM 1587 O O . GLU B 1 14 ? -11.195 23.656 12.82 1 88.69 14 GLU B O 1
ATOM 1592 N N . THR B 1 15 ? -12.805 24.844 11.781 1 91.69 15 THR B N 1
ATOM 1593 C CA . THR B 1 15 ? -13.859 23.969 12.281 1 91.69 15 THR B CA 1
ATOM 1594 C C . THR B 1 15 ? -13.719 22.578 11.68 1 91.69 15 THR B C 1
ATOM 1596 O O . THR B 1 15 ? -13.859 21.578 12.391 1 91.69 15 THR B O 1
ATOM 1599 N N . LYS B 1 16 ? -13.43 22.516 10.438 1 92.94 16 LYS B N 1
ATOM 1600 C CA . LYS B 1 16 ? -13.273 21.234 9.773 1 92.94 16 LYS B CA 1
ATOM 1601 C C . LYS B 1 16 ? -12.125 20.438 10.391 1 92.94 16 LYS B C 1
ATOM 1603 O O . LYS B 1 16 ? -12.266 19.234 10.664 1 92.94 16 LYS B O 1
ATOM 1608 N N . LEU B 1 17 ? -11.117 21.156 10.688 1 90.31 17 LEU B N 1
ATOM 1609 C CA . LEU B 1 17 ? -9.953 20.516 11.297 1 90.31 17 LEU B CA 1
ATOM 1610 C C . LEU B 1 17 ? -10.273 20.062 12.719 1 90.31 17 LEU B C 1
ATOM 1612 O O . LEU B 1 17 ? -9.867 18.969 13.125 1 90.31 17 LEU B O 1
ATOM 1616 N N . ALA B 1 18 ? -10.938 20.906 13.391 1 93.56 18 ALA B N 1
ATOM 1617 C CA . ALA B 1 18 ? -11.32 20.562 14.758 1 93.56 18 ALA B CA 1
ATOM 1618 C C . ALA B 1 18 ? -12.195 19.312 14.781 1 93.56 18 ALA B C 1
ATOM 1620 O O . ALA B 1 18 ? -12.023 18.438 15.633 1 93.56 18 ALA B O 1
ATOM 1621 N N . LEU B 1 19 ? -13.102 19.219 13.852 1 95.38 19 LEU B N 1
ATOM 1622 C CA . LEU B 1 19 ? -13.984 18.062 13.75 1 95.38 19 LEU B CA 1
ATOM 1623 C C . LEU B 1 19 ? -13.195 16.812 13.414 1 95.38 19 LEU B C 1
ATOM 1625 O O . LEU B 1 19 ? -13.445 15.742 13.992 1 95.38 19 LEU B O 1
ATOM 1629 N N . SER B 1 20 ? -12.32 16.953 12.539 1 94.12 20 SER B N 1
ATOM 1630 C CA . SER B 1 20 ? -11.477 15.828 12.164 1 94.12 20 SER B CA 1
ATOM 1631 C C . SER B 1 20 ? -10.656 15.328 13.352 1 94.12 20 SER B C 1
ATOM 1633 O O . SER B 1 20 ? -10.625 14.125 13.617 1 94.12 20 SER B O 1
ATOM 1635 N N . ARG B 1 21 ? -10.086 16.25 14.07 1 91.19 21 ARG B N 1
ATOM 1636 C CA . ARG B 1 21 ? -9.281 15.898 15.234 1 91.19 21 ARG B CA 1
ATOM 1637 C C . ARG B 1 21 ? -10.133 15.227 16.312 1 91.19 21 ARG B C 1
ATOM 1639 O O . ARG B 1 21 ? -9.711 14.242 16.922 1 91.19 21 ARG B O 1
ATOM 1646 N N . ALA B 1 22 ? -11.25 15.758 16.469 1 95 22 ALA B N 1
ATOM 1647 C CA . ALA B 1 22 ? -12.164 15.188 17.453 1 95 22 ALA B CA 1
ATOM 1648 C C . ALA B 1 22 ? -12.57 13.766 17.078 1 95 22 ALA B C 1
ATOM 1650 O O . ALA B 1 22 ? -12.633 12.883 17.922 1 95 22 ALA B O 1
ATOM 1651 N N . ALA B 1 23 ? -12.875 13.57 15.828 1 94.88 23 ALA B N 1
ATOM 1652 C CA . ALA B 1 23 ? -13.242 12.242 15.336 1 94.88 23 ALA B CA 1
ATOM 1653 C C . ALA B 1 23 ? -12.141 11.227 15.609 1 94.88 23 ALA B C 1
ATOM 1655 O O . ALA B 1 23 ? -12.398 10.133 16.109 1 94.88 23 ALA B O 1
ATOM 1656 N N . LEU B 1 24 ? -10.992 11.633 15.344 1 91.19 24 LEU B N 1
ATOM 1657 C CA . LEU B 1 24 ? -9.844 10.758 15.555 1 91.19 24 LEU B CA 1
ATOM 1658 C C . LEU B 1 24 ? -9.641 10.469 17.031 1 91.19 24 LEU B C 1
ATOM 1660 O O . LEU B 1 24 ? -9.469 9.312 17.422 1 91.19 24 LEU B O 1
ATOM 1664 N N . GLU B 1 25 ? -9.672 11.492 17.828 1 91.88 25 GLU B N 1
ATOM 1665 C CA . GLU B 1 25 ? -9.445 11.352 19.266 1 91.88 25 GLU B CA 1
ATOM 1666 C C . GLU B 1 25 ? -10.5 10.453 19.891 1 91.88 25 GLU B C 1
ATOM 1668 O O . GLU B 1 25 ? -10.172 9.586 20.703 1 91.88 25 GLU B O 1
ATOM 1673 N N . LEU B 1 26 ? -11.68 10.656 19.547 1 94.44 26 LEU B N 1
ATOM 1674 C CA . LEU B 1 26 ? -12.766 9.844 20.078 1 94.44 26 LEU B CA 1
ATOM 1675 C C . LEU B 1 26 ? -12.625 8.391 19.641 1 94.44 26 LEU B C 1
ATOM 1677 O O . LEU B 1 26 ? -12.852 7.477 20.438 1 94.44 26 LEU B O 1
ATOM 1681 N N . ALA B 1 27 ? -12.32 8.219 18.391 1 91.88 27 ALA B N 1
ATOM 1682 C CA . ALA B 1 27 ? -12.141 6.859 17.875 1 91.88 27 ALA B CA 1
ATOM 1683 C C . ALA B 1 27 ? -11.023 6.133 18.625 1 91.88 27 ALA B C 1
ATOM 1685 O O . ALA B 1 27 ? -11.156 4.953 18.953 1 91.88 27 ALA B O 1
ATOM 1686 N N . LEU B 1 28 ? -9.992 6.836 18.891 1 86.38 28 LEU B N 1
ATOM 1687 C CA . LEU B 1 28 ? -8.867 6.246 19.609 1 86.38 28 LEU B CA 1
ATOM 1688 C C . LEU B 1 28 ? -9.258 5.926 21.047 1 86.38 28 LEU B C 1
ATOM 1690 O O . LEU B 1 28 ? -8.914 4.859 21.578 1 86.38 28 LEU B O 1
ATOM 1694 N N . ASP B 1 29 ? -9.906 6.836 21.625 1 89.06 29 ASP B N 1
ATOM 1695 C CA . ASP B 1 29 ? -10.328 6.668 23.016 1 89.06 29 ASP B CA 1
ATOM 1696 C C . ASP B 1 29 ? -11.242 5.461 23.172 1 89.06 29 ASP B C 1
ATOM 1698 O O . ASP B 1 29 ? -11.125 4.703 24.141 1 89.06 29 ASP B O 1
ATOM 1702 N N . ARG B 1 30 ? -12.07 5.348 22.203 1 90.69 30 ARG B N 1
ATOM 1703 C CA . ARG B 1 30 ? -13.047 4.27 22.281 1 90.69 30 ARG B CA 1
ATOM 1704 C C . ARG B 1 30 ? -12.492 2.984 21.672 1 90.69 30 ARG B C 1
ATOM 1706 O O . ARG B 1 30 ? -13.062 1.908 21.859 1 90.69 30 ARG B O 1
ATOM 1713 N N . GLY B 1 31 ? -11.445 3.088 20.953 1 80 31 GLY B N 1
ATOM 1714 C CA . GLY B 1 31 ? -10.773 1.948 20.344 1 80 31 GLY B CA 1
ATOM 1715 C C . GLY B 1 31 ? -11.43 1.494 19.062 1 80 31 GLY B C 1
ATOM 1716 O O . GLY B 1 31 ? -10.953 0.556 18.406 1 80 31 GLY B O 1
ATOM 1717 N N . ASP B 1 32 ? -12.492 2.148 18.734 1 84.25 32 ASP B N 1
ATOM 1718 C CA . ASP B 1 32 ? -13.266 1.762 17.547 1 84.25 32 ASP B CA 1
ATOM 1719 C C . ASP B 1 32 ? -14.07 2.943 17.016 1 84.25 32 ASP B C 1
ATOM 1721 O O . ASP B 1 32 ? -14.773 3.619 17.766 1 84.25 32 ASP B O 1
ATOM 1725 N N . LEU B 1 33 ? -13.914 3.125 15.719 1 87.69 33 LEU B N 1
ATOM 1726 C CA . LEU B 1 33 ? -14.664 4.215 15.102 1 87.69 33 LEU B CA 1
ATOM 1727 C C . LEU B 1 33 ? -16.156 3.941 15.164 1 87.69 33 LEU B C 1
ATOM 1729 O O . LEU B 1 33 ? -16.969 4.875 15.258 1 87.69 33 LEU B O 1
ATOM 1733 N N . ALA B 1 34 ? -16.469 2.682 15.133 1 87.69 34 ALA B N 1
ATOM 1734 C CA . ALA B 1 34 ? -17.875 2.299 15.156 1 87.69 34 ALA B CA 1
ATOM 1735 C C . ALA B 1 34 ? -18.547 2.746 16.453 1 87.69 34 ALA B C 1
ATOM 1737 O O . ALA B 1 34 ? -19.766 2.965 16.484 1 87.69 34 ALA B O 1
ATOM 1738 N N . ALA B 1 35 ? -17.844 2.898 17.438 1 91.75 35 ALA B N 1
ATOM 1739 C CA . ALA B 1 35 ? -18.359 3.279 18.75 1 91.75 35 ALA B CA 1
ATOM 1740 C C . ALA B 1 35 ? -18.531 4.793 18.859 1 91.75 35 ALA B C 1
ATOM 1742 O O . ALA B 1 35 ? -18.984 5.301 19.875 1 91.75 35 ALA B O 1
ATOM 1743 N N . VAL B 1 36 ? -18.125 5.516 17.891 1 94.88 36 VAL B N 1
ATOM 1744 C CA . VAL B 1 36 ? -18.203 6.973 17.859 1 94.88 36 VAL B CA 1
ATOM 1745 C C . VAL B 1 36 ? -19.344 7.406 16.953 1 94.88 36 VAL B C 1
ATOM 1747 O O . VAL B 1 36 ? -19.531 6.855 15.867 1 94.88 36 VAL B O 1
ATOM 1750 N N . THR B 1 37 ? -20.156 8.305 17.422 1 95.69 37 THR B N 1
ATOM 1751 C CA . THR B 1 37 ? -21.266 8.82 16.609 1 95.69 37 THR B CA 1
ATOM 1752 C C . THR B 1 37 ? -20.953 10.234 16.125 1 95.69 37 THR B C 1
ATOM 1754 O O . THR B 1 37 ? -20.047 10.891 16.625 1 95.69 37 THR B O 1
ATOM 1757 N N . VAL B 1 38 ? -21.719 10.562 15.141 1 96.12 38 VAL B N 1
ATOM 1758 C CA . VAL B 1 38 ? -21.625 11.922 14.625 1 96.12 38 VAL B CA 1
ATOM 1759 C C . VAL B 1 38 ? -21.938 12.922 15.742 1 96.12 38 VAL B C 1
ATOM 1761 O O . VAL B 1 38 ? -21.281 13.953 15.867 1 96.12 38 VAL B O 1
ATOM 1764 N N . ASP B 1 39 ? -22.891 12.578 16.531 1 96.88 39 ASP B N 1
ATOM 1765 C CA . ASP B 1 39 ? -23.266 13.445 17.656 1 96.88 39 ASP B CA 1
ATOM 1766 C C . ASP B 1 39 ? -22.109 13.586 18.641 1 96.88 39 ASP B C 1
ATOM 1768 O O . ASP B 1 39 ? -21.859 14.672 19.156 1 96.88 39 ASP B O 1
ATOM 1772 N N . ASP B 1 40 ? -21.438 12.531 18.906 1 96.94 40 ASP B N 1
ATOM 1773 C CA . ASP B 1 40 ? -20.281 12.562 19.797 1 96.94 40 ASP B CA 1
ATOM 1774 C C . ASP B 1 40 ? -19.234 13.555 19.281 1 96.94 40 ASP B C 1
ATOM 1776 O O . ASP B 1 40 ? -18.688 14.352 20.062 1 96.94 40 ASP B O 1
ATOM 1780 N N . ILE B 1 41 ? -18.969 13.477 17.969 1 97.12 41 ILE B N 1
ATOM 1781 C CA . ILE B 1 41 ? -17.938 14.305 17.344 1 97.12 41 ILE B CA 1
ATOM 1782 C C . ILE B 1 41 ? -18.359 15.766 17.375 1 97.12 41 ILE B C 1
ATOM 1784 O O . ILE B 1 41 ? -17.578 16.641 17.75 1 97.12 41 ILE B O 1
ATOM 1788 N N . ALA B 1 42 ? -19.594 15.992 16.984 1 97 42 ALA B N 1
ATOM 1789 C CA . ALA B 1 42 ? -20.125 17.359 16.953 1 97 42 ALA B CA 1
ATOM 1790 C C . ALA B 1 42 ? -20.094 17.984 18.344 1 97 42 ALA B C 1
ATOM 1792 O O . ALA B 1 42 ? -19.688 19.141 18.5 1 97 42 ALA B O 1
ATOM 1793 N N . ASP B 1 43 ? -20.469 17.234 19.328 1 97 43 ASP B N 1
ATOM 1794 C CA . ASP B 1 43 ? -20.5 17.719 20.703 1 9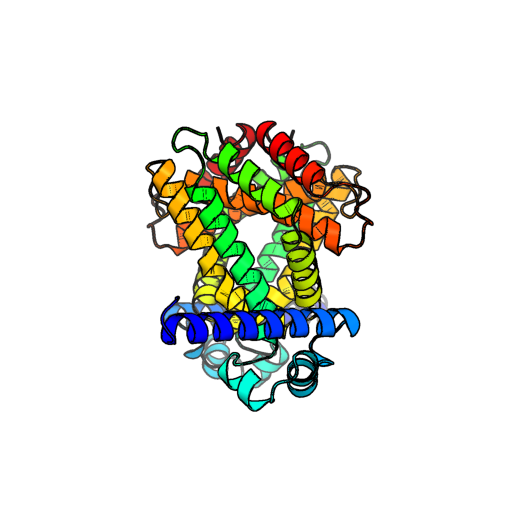7 43 ASP B CA 1
ATOM 1795 C C . ASP B 1 43 ? -19.109 18.078 21.203 1 97 43 ASP B C 1
ATOM 1797 O O . ASP B 1 43 ? -18.938 19.062 21.938 1 97 43 ASP B O 1
ATOM 1801 N N . ALA B 1 44 ? -18.141 17.344 20.828 1 95.94 44 ALA B N 1
ATOM 1802 C CA . ALA B 1 44 ? -16.766 17.547 21.266 1 95.94 44 ALA B CA 1
ATOM 1803 C C . ALA B 1 44 ? -16.234 18.906 20.781 1 95.94 44 ALA B C 1
ATOM 1805 O O . ALA B 1 44 ? -15.352 19.484 21.422 1 95.94 44 ALA B O 1
ATOM 1806 N N . VAL B 1 45 ? -16.766 19.359 19.703 1 95.88 45 VAL B N 1
ATOM 1807 C CA . VAL B 1 45 ? -16.312 20.609 19.109 1 95.88 45 VAL B CA 1
ATOM 1808 C C . VAL B 1 45 ? -17.359 21.703 19.297 1 95.88 45 VAL B C 1
ATOM 1810 O O . VAL B 1 45 ? -17.234 22.797 18.766 1 95.88 45 VAL B O 1
ATOM 1813 N N . ARG B 1 46 ? -18.406 21.391 19.969 1 96.5 46 ARG B N 1
ATOM 1814 C CA . ARG B 1 46 ? -19.469 22.328 20.328 1 96.5 46 ARG B CA 1
ATOM 1815 C C . ARG B 1 46 ? -20.172 22.859 19.078 1 96.5 46 ARG B C 1
ATOM 1817 O O . ARG B 1 46 ? -20.359 24.062 18.938 1 96.5 46 ARG B O 1
ATOM 1824 N N . VAL B 1 47 ? -20.484 22.016 18.172 1 96 47 VAL B N 1
ATOM 1825 C CA . VAL B 1 47 ? -21.297 22.328 17 1 96 47 VAL B CA 1
ATOM 1826 C C . VAL B 1 47 ? -22.422 21.312 16.859 1 96 47 VAL B C 1
ATOM 1828 O O . VAL B 1 47 ? -22.5 20.344 17.625 1 96 47 VAL B O 1
ATOM 1831 N N . SER B 1 48 ? -23.281 21.578 15.898 1 95.25 48 SER B N 1
ATOM 1832 C CA . SER B 1 48 ? -24.406 20.672 15.664 1 95.25 48 SER B CA 1
ATOM 1833 C C . SER B 1 48 ? -24 19.516 14.742 1 95.25 48 SER B C 1
ATOM 1835 O O . SER B 1 48 ? -23.031 19.641 13.984 1 95.25 48 SER B O 1
ATOM 1837 N N . ALA B 1 49 ? -24.812 18.484 14.75 1 95.56 49 ALA B N 1
ATOM 1838 C CA . ALA B 1 49 ? -24.641 17.375 13.812 1 95.56 49 ALA B CA 1
ATOM 1839 C C . ALA B 1 49 ? -24.812 17.844 12.375 1 95.56 49 ALA B C 1
ATOM 1841 O O . ALA B 1 49 ? -24.172 17.312 11.461 1 95.56 49 ALA B O 1
ATOM 1842 N N . ARG B 1 50 ? -25.641 18.797 12.25 1 95.06 50 ARG B N 1
ATOM 1843 C CA . ARG B 1 50 ? -25.844 19.359 10.922 1 95.06 50 ARG B CA 1
ATOM 1844 C C . ARG B 1 50 ? -24.578 20 10.391 1 95.06 50 ARG B C 1
ATOM 1846 O O . ARG B 1 50 ? -24.234 19.859 9.219 1 95.06 50 ARG B O 1
ATOM 1853 N N . THR B 1 51 ? -24.016 20.734 11.273 1 95 51 THR B N 1
ATOM 1854 C CA . THR B 1 51 ? -22.75 21.359 10.898 1 95 51 THR B CA 1
ATOM 1855 C C . THR B 1 51 ? -21.719 20.312 10.484 1 95 51 THR B C 1
ATOM 1857 O O . THR B 1 51 ? -21.031 20.469 9.484 1 95 51 THR B O 1
ATOM 1860 N N . PHE B 1 52 ? -21.672 19.188 11.32 1 96.81 52 PHE B N 1
ATOM 1861 C CA . PHE B 1 52 ? -20.781 18.094 10.953 1 96.81 52 PHE B CA 1
ATOM 1862 C C . PHE B 1 52 ? -21.062 17.609 9.531 1 96.81 52 PHE B C 1
ATOM 1864 O O . PHE B 1 52 ? -20.141 17.453 8.727 1 96.81 52 PHE B O 1
ATOM 1871 N N . ARG B 1 53 ? -22.266 17.516 9.164 1 95.69 53 ARG B N 1
ATOM 1872 C CA . ARG B 1 53 ? -22.672 16.922 7.891 1 95.69 53 ARG B CA 1
ATOM 1873 C C . ARG B 1 53 ? -22.406 17.891 6.742 1 95.69 53 ARG B C 1
ATOM 1875 O O . ARG B 1 53 ? -22.312 17.484 5.582 1 95.69 53 ARG B O 1
ATOM 1882 N N . ASN B 1 54 ? -22.344 19.141 7.113 1 94.94 54 ASN B N 1
ATOM 1883 C CA . ASN B 1 54 ? -21.953 20.125 6.105 1 94.94 54 ASN B CA 1
ATOM 1884 C C . ASN B 1 54 ? -20.5 19.953 5.676 1 94.94 54 ASN B C 1
ATOM 1886 O O . ASN B 1 54 ? -20.141 20.281 4.547 1 94.94 54 ASN B O 1
ATOM 1890 N N . TYR B 1 55 ? -19.75 19.406 6.609 1 94.44 55 TYR B N 1
ATOM 1891 C CA . TYR B 1 55 ? -18.312 19.328 6.355 1 94.44 55 TYR B CA 1
ATOM 1892 C C . TYR B 1 55 ? -17.891 17.938 5.902 1 94.44 55 TYR B C 1
ATOM 1894 O O . TYR B 1 55 ? -16.984 17.797 5.09 1 94.44 55 TYR B O 1
ATOM 1902 N N . PHE B 1 56 ? -18.516 16.984 6.473 1 95.06 56 PHE B N 1
ATOM 1903 C CA . PHE B 1 56 ? -18.094 15.609 6.199 1 95.06 56 PHE B CA 1
ATOM 1904 C C . PHE B 1 56 ? -19.297 14.742 5.859 1 95.06 56 PHE B C 1
ATOM 1906 O O . PHE B 1 56 ? -20.391 14.922 6.414 1 95.06 56 PHE B O 1
ATOM 1913 N N . THR B 1 57 ? -19.016 13.758 4.992 1 92.06 57 THR B N 1
ATOM 1914 C CA . THR B 1 57 ? -20.062 12.844 4.578 1 92.06 57 THR B CA 1
ATOM 1915 C C . THR B 1 57 ? -20.172 11.664 5.539 1 92.06 57 THR B C 1
ATOM 1917 O O . THR B 1 57 ? -21.203 10.992 5.594 1 92.06 57 THR B O 1
ATOM 1920 N N . SER B 1 58 ? -19.156 11.383 6.277 1 91.88 58 SER B N 1
ATOM 1921 C CA . SER B 1 58 ? -19.125 10.266 7.215 1 91.88 58 SER B CA 1
ATOM 1922 C C . SER B 1 58 ? -18.047 10.461 8.273 1 91.88 58 SER B C 1
ATOM 1924 O O . SER B 1 58 ? -17.172 11.328 8.133 1 91.88 58 SER B O 1
ATOM 1926 N N . LYS B 1 59 ? -18.125 9.734 9.32 1 92.44 59 LYS B N 1
ATOM 1927 C CA . LYS B 1 59 ? -17.094 9.781 10.344 1 92.44 59 LYS B CA 1
ATOM 1928 C C . LYS B 1 59 ? -15.742 9.336 9.781 1 92.44 59 LYS B C 1
ATOM 1930 O O . LYS B 1 59 ? -14.695 9.859 10.18 1 92.44 59 LYS B O 1
ATOM 1935 N N . GLU B 1 60 ? -15.789 8.422 8.828 1 89.69 60 GLU B N 1
ATOM 1936 C CA . GLU B 1 60 ? -14.57 7.973 8.164 1 89.69 60 GLU B CA 1
ATOM 1937 C C . GLU B 1 60 ? -13.898 9.117 7.406 1 89.69 60 GLU B C 1
ATOM 1939 O O . GLU B 1 60 ? -12.68 9.281 7.48 1 89.69 60 GLU B O 1
ATOM 1944 N N . ASP B 1 61 ? -14.75 9.82 6.797 1 89.69 61 ASP B N 1
ATOM 1945 C CA . ASP B 1 61 ? -14.258 10.984 6.066 1 89.69 61 ASP B CA 1
ATOM 1946 C C . ASP B 1 61 ? -13.57 11.969 7.008 1 89.69 61 ASP B C 1
ATOM 1948 O O . ASP B 1 61 ? -12.531 12.539 6.668 1 89.69 61 ASP B O 1
ATOM 1952 N N . ALA B 1 62 ? -14.148 12.125 8.094 1 92.94 62 ALA B N 1
ATOM 1953 C CA . ALA B 1 62 ? -13.602 13.055 9.078 1 92.94 62 ALA B CA 1
ATOM 1954 C C . ALA B 1 62 ? -12.242 12.578 9.594 1 92.94 62 ALA B C 1
ATOM 1956 O O . ALA B 1 62 ? -11.289 13.352 9.656 1 92.94 62 ALA B O 1
ATOM 1957 N N . VAL B 1 63 ? -12.133 11.32 9.898 1 90.38 63 VAL B N 1
ATOM 1958 C CA . VAL B 1 63 ? -10.898 10.75 10.422 1 90.38 63 VAL B CA 1
ATOM 1959 C C . VAL B 1 63 ? -9.797 10.836 9.359 1 90.38 63 VAL B C 1
ATOM 1961 O O . VAL B 1 63 ? -8.656 11.188 9.672 1 90.38 63 VAL B O 1
ATOM 1964 N N . LEU B 1 64 ? -10.133 10.656 8.109 1 88.19 64 LEU B N 1
ATOM 1965 C CA . LEU B 1 64 ? -9.156 10.586 7.027 1 88.19 64 LEU B CA 1
ATOM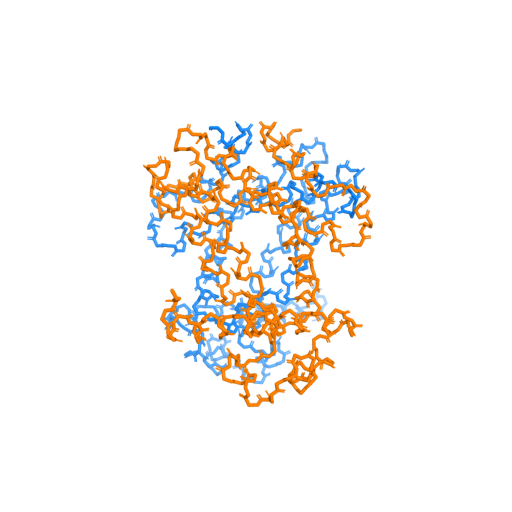 1966 C C . LEU B 1 64 ? -8.703 11.984 6.613 1 88.19 64 LEU B C 1
ATOM 1968 O O . LEU B 1 64 ? -7.656 12.141 5.984 1 88.19 64 LEU B O 1
ATOM 1972 N N . PHE B 1 65 ? -9.523 12.961 6.949 1 87.19 65 PHE B N 1
ATOM 1973 C CA . PHE B 1 65 ? -9.18 14.328 6.594 1 87.19 65 PHE B CA 1
ATOM 1974 C C . PHE B 1 65 ? -7.848 14.734 7.211 1 87.19 65 PHE B C 1
ATOM 1976 O O . PHE B 1 65 ? -7.031 15.398 6.562 1 87.19 65 PHE B O 1
ATOM 1983 N N . SER B 1 66 ? -7.617 14.359 8.445 1 80.75 66 SER B N 1
ATOM 1984 C CA . SER B 1 66 ? -6.359 14.664 9.117 1 80.75 66 SER B CA 1
ATOM 1985 C C . SER B 1 66 ? -5.172 14.047 8.383 1 80.75 66 SER B C 1
ATOM 1987 O O . SER B 1 66 ? -4.117 14.672 8.266 1 80.75 66 SER B O 1
ATOM 1989 N N . LEU B 1 67 ? -5.348 12.883 7.891 1 82.5 67 LEU B N 1
ATOM 1990 C CA . LEU B 1 67 ? -4.293 12.195 7.156 1 82.5 67 LEU B CA 1
ATOM 1991 C C . LEU B 1 67 ? -3.996 12.891 5.836 1 82.5 67 LEU B C 1
ATOM 1993 O O . LEU B 1 67 ? -2.834 13.047 5.457 1 82.5 67 LEU B O 1
ATOM 1997 N N . ARG B 1 68 ? -4.965 13.367 5.199 1 79.94 68 ARG B N 1
ATOM 1998 C CA . ARG B 1 68 ? -4.812 14.062 3.932 1 79.94 68 ARG B CA 1
ATOM 1999 C C . ARG B 1 68 ? -4.035 15.367 4.113 1 79.94 68 ARG B C 1
ATOM 2001 O O . ARG B 1 68 ? -3.215 15.734 3.271 1 79.94 68 ARG B O 1
ATOM 2008 N N . GLY B 1 69 ? -4.336 16 5.164 1 79.12 69 GLY B N 1
ATOM 2009 C CA . GLY B 1 69 ? -3.588 17.203 5.477 1 79.12 69 GLY B CA 1
ATOM 2010 C C . GLY B 1 69 ? -2.102 16.969 5.652 1 79.12 69 GLY B C 1
ATOM 2011 O O . GLY B 1 69 ? -1.277 17.781 5.234 1 79.12 69 GLY B O 1
ATOM 2012 N N . ILE B 1 70 ? -1.797 15.875 6.184 1 80.81 70 ILE B N 1
ATOM 2013 C CA . ILE B 1 70 ? -0.406 15.492 6.395 1 80.81 70 ILE B CA 1
ATOM 2014 C C . ILE B 1 70 ? 0.274 15.25 5.047 1 80.81 70 ILE B C 1
ATOM 2016 O O . ILE B 1 70 ? 1.399 15.703 4.824 1 80.81 70 ILE B O 1
ATOM 2020 N N . GLU B 1 71 ? -0.374 14.633 4.148 1 78.25 71 GLU B N 1
ATOM 2021 C CA . GLU B 1 71 ? 0.157 14.344 2.818 1 78.25 71 GLU B CA 1
ATOM 2022 C C . GLU B 1 71 ? 0.392 15.625 2.027 1 78.25 71 GLU B C 1
ATOM 2024 O O . GLU B 1 71 ? 1.421 15.773 1.364 1 78.25 71 GLU B O 1
ATOM 2029 N N . ASP B 1 72 ? -0.583 16.5 2.127 1 80.25 72 ASP B N 1
ATOM 2030 C CA . ASP B 1 72 ? -0.453 17.781 1.447 1 80.25 72 ASP B CA 1
ATOM 2031 C C . ASP B 1 72 ? 0.742 18.578 1.982 1 80.25 72 ASP B C 1
ATOM 2033 O O . ASP B 1 72 ? 1.463 19.219 1.217 1 80.25 72 ASP B O 1
ATOM 2037 N N . ASN B 1 73 ? 0.89 18.484 3.232 1 84.06 73 ASN B N 1
ATOM 2038 C CA . ASN B 1 73 ? 2.021 19.172 3.846 1 84.06 73 ASN B CA 1
ATOM 2039 C C . ASN B 1 73 ? 3.352 18.562 3.41 1 84.06 73 ASN B C 1
ATOM 2041 O O . ASN B 1 73 ? 4.332 19.281 3.205 1 84.06 73 ASN B O 1
ATOM 2045 N N . ALA B 1 74 ? 3.377 17.297 3.273 1 83.88 74 ALA B N 1
ATOM 2046 C CA . ALA B 1 74 ? 4.586 16.609 2.838 1 83.88 74 ALA B CA 1
ATOM 2047 C C . ALA B 1 74 ? 5.008 17.062 1.442 1 83.88 74 ALA B C 1
ATOM 2049 O O . ALA B 1 74 ? 6.191 17.266 1.183 1 83.88 74 ALA B O 1
ATOM 2050 N N . VAL B 1 75 ? 4.082 17.266 0.562 1 85.25 75 VAL B N 1
ATOM 2051 C CA . VAL B 1 75 ? 4.352 17.719 -0.801 1 85.25 75 VAL B CA 1
ATOM 2052 C C . VAL B 1 75 ? 4.902 19.141 -0.777 1 85.25 75 VAL B C 1
ATOM 2054 O O . VAL B 1 75 ? 5.844 19.453 -1.511 1 85.25 75 VAL B O 1
ATOM 2057 N N . ALA B 1 76 ? 4.266 19.906 0.067 1 89.06 76 ALA B N 1
ATOM 2058 C CA . ALA B 1 76 ? 4.734 21.281 0.2 1 89.06 76 ALA B CA 1
ATOM 2059 C C . ALA B 1 76 ? 6.176 21.328 0.697 1 89.06 76 ALA B C 1
ATOM 2061 O O . ALA B 1 76 ? 6.988 22.109 0.201 1 89.06 76 ALA B O 1
ATOM 2062 N N . LEU B 1 77 ? 6.492 20.469 1.606 1 91.06 77 LEU B N 1
ATOM 2063 C CA . LEU B 1 77 ? 7.844 20.391 2.141 1 91.06 77 LEU B CA 1
ATOM 2064 C C . LEU B 1 77 ? 8.82 19.906 1.07 1 91.06 77 LEU B C 1
ATOM 2066 O O . LEU B 1 77 ? 9.945 20.422 0.982 1 91.06 77 LEU B O 1
ATOM 2070 N N . LEU B 1 78 ? 8.398 19 0.273 1 91.56 78 LEU B N 1
ATOM 2071 C CA . LEU B 1 78 ? 9.242 18.484 -0.803 1 91.56 78 LEU B CA 1
ATOM 2072 C C . LEU B 1 78 ? 9.555 19.578 -1.818 1 91.56 78 LEU B C 1
ATOM 2074 O O . LEU B 1 78 ? 10.695 19.703 -2.277 1 91.56 78 LEU B O 1
ATOM 2078 N N . ARG B 1 79 ? 8.594 20.391 -2.107 1 91.56 79 ARG B N 1
ATOM 2079 C CA . ARG B 1 79 ? 8.742 21.453 -3.086 1 91.56 79 ARG B CA 1
ATOM 2080 C C . ARG B 1 79 ? 9.695 22.531 -2.576 1 91.56 79 ARG B C 1
ATOM 2082 O O . ARG B 1 79 ? 10.312 23.25 -3.367 1 91.56 79 ARG B O 1
ATOM 2089 N N . GLN B 1 80 ? 9.82 22.594 -1.278 1 92.88 80 GLN B N 1
ATOM 2090 C CA . GLN B 1 80 ? 10.672 23.609 -0.661 1 92.88 80 GLN B CA 1
ATOM 2091 C C . GLN B 1 80 ? 12.125 23.141 -0.604 1 92.88 80 GLN B C 1
ATOM 2093 O O . GLN B 1 80 ? 13.031 23.938 -0.352 1 92.88 80 GLN B O 1
ATOM 2098 N N . ARG B 1 81 ? 12.359 21.891 -0.862 1 93.62 81 ARG B N 1
ATOM 2099 C CA . ARG B 1 81 ? 13.727 21.359 -0.854 1 93.62 81 ARG B CA 1
ATOM 2100 C C . ARG B 1 81 ? 14.523 21.906 -2.033 1 93.62 81 ARG B C 1
ATOM 2102 O O . ARG B 1 81 ? 13.961 22.219 -3.082 1 93.62 81 ARG B O 1
ATOM 2109 N N . PRO B 1 82 ? 15.859 22.016 -1.845 1 92.81 82 PRO B N 1
ATOM 2110 C CA . PRO B 1 82 ? 16.672 22.469 -2.969 1 92.81 82 PRO B CA 1
ATOM 2111 C C . PRO B 1 82 ? 16.516 21.594 -4.21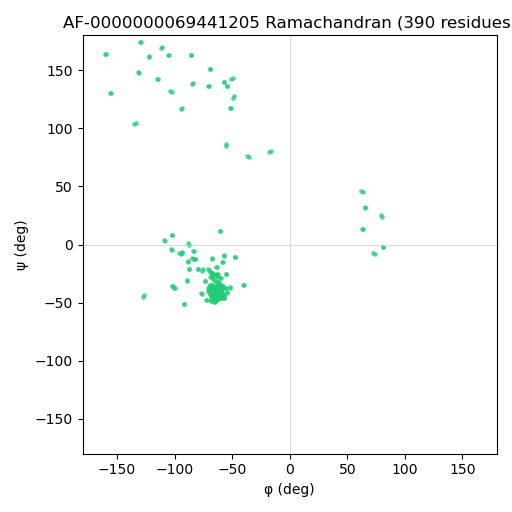1 1 92.81 82 PRO B C 1
ATOM 2113 O O . PRO B 1 82 ? 16.5 20.375 -4.109 1 92.81 82 PRO B O 1
ATOM 2116 N N . GLN B 1 83 ? 16.469 22.188 -5.371 1 87.81 83 GLN B N 1
ATOM 2117 C CA . GLN B 1 83 ? 16.219 21.484 -6.625 1 87.81 83 GLN B CA 1
ATOM 2118 C C . GLN B 1 83 ? 17.422 20.625 -7.004 1 87.81 83 GLN B C 1
ATOM 2120 O O . GLN B 1 83 ? 17.266 19.625 -7.711 1 87.81 83 GLN B O 1
ATOM 2125 N N . HIS B 1 84 ? 18.578 20.922 -6.488 1 89.19 84 HIS B N 1
ATOM 2126 C CA . HIS B 1 84 ? 19.797 20.203 -6.875 1 89.19 84 HIS B CA 1
ATOM 2127 C C . HIS B 1 84 ? 20.094 19.047 -5.926 1 89.19 84 HIS B C 1
ATOM 2129 O O . HIS B 1 84 ? 21 18.25 -6.172 1 89.19 84 HIS B O 1
ATOM 2135 N N . GLU B 1 85 ? 19.297 19.016 -4.895 1 91.81 85 GLU B N 1
ATOM 2136 C CA . GLU B 1 85 ? 19.422 17.906 -3.953 1 91.81 85 GLU B CA 1
ATOM 2137 C C . GLU B 1 85 ? 18.922 16.609 -4.57 1 91.81 85 GLU B C 1
ATOM 2139 O O . GLU B 1 85 ? 17.938 16.594 -5.305 1 91.81 85 GLU B O 1
ATOM 2144 N N . HIS B 1 86 ? 19.75 15.523 -4.32 1 90.94 86 HIS B N 1
ATOM 2145 C CA . HIS B 1 86 ? 19.266 14.227 -4.777 1 90.94 86 HIS B CA 1
ATOM 2146 C C . HIS B 1 86 ? 17.875 13.93 -4.234 1 90.94 86 HIS B C 1
ATOM 2148 O O . HIS B 1 86 ? 17.594 14.195 -3.064 1 90.94 86 HIS B O 1
ATOM 2154 N N . VAL B 1 87 ? 17.062 13.445 -5.062 1 91.56 87 VAL B N 1
ATOM 2155 C CA . VAL B 1 87 ? 15.648 13.273 -4.75 1 91.56 87 VAL B CA 1
ATOM 2156 C C . VAL B 1 87 ? 15.492 12.383 -3.514 1 91.56 87 VAL B C 1
ATOM 2158 O O . VAL B 1 87 ? 14.609 12.609 -2.684 1 91.56 87 VAL B O 1
ATOM 2161 N N . VAL B 1 88 ? 16.359 11.406 -3.373 1 92.69 88 VAL B N 1
ATOM 2162 C CA . VAL B 1 88 ? 16.297 10.5 -2.229 1 92.69 88 VAL B CA 1
ATOM 2163 C C . VAL B 1 88 ? 16.562 11.273 -0.941 1 92.69 88 VAL B C 1
ATOM 2165 O O . VAL B 1 88 ? 15.898 11.055 0.073 1 92.69 88 VAL B O 1
ATOM 2168 N N . ASP B 1 89 ? 17.531 12.195 -1.019 1 94.25 89 ASP B N 1
ATOM 2169 C CA . ASP B 1 89 ? 17.844 13.023 0.142 1 94.25 89 ASP B CA 1
ATOM 2170 C C . ASP B 1 89 ? 16.656 13.93 0.498 1 94.25 89 ASP B C 1
ATOM 2172 O O . ASP B 1 89 ? 16.359 14.141 1.676 1 94.25 89 ASP B O 1
ATOM 2176 N N . SER B 1 90 ? 16.031 14.461 -0.513 1 94.31 90 SER B N 1
ATOM 2177 C CA . SER B 1 90 ? 14.867 15.312 -0.298 1 94.31 90 SER B CA 1
ATOM 2178 C C . SER B 1 90 ? 13.727 14.531 0.351 1 94.31 90 SER B C 1
ATOM 2180 O O . SER B 1 90 ? 13.094 15.016 1.291 1 94.31 90 SER B O 1
ATOM 2182 N N . LEU B 1 91 ? 13.438 13.312 -0.136 1 93.56 91 LEU B N 1
ATOM 2183 C CA . LEU B 1 91 ? 12.383 12.469 0.418 1 93.56 91 LEU B CA 1
ATOM 2184 C C . LEU B 1 91 ? 12.695 12.086 1.862 1 93.56 91 LEU B C 1
ATOM 2186 O O . LEU B 1 91 ? 11.812 12.102 2.717 1 93.56 91 LEU B O 1
ATOM 2190 N N . GLU B 1 92 ? 13.945 11.797 2.107 1 94.75 92 GLU B N 1
ATOM 2191 C CA . GLU B 1 92 ? 14.344 11.477 3.475 1 94.75 92 GLU B CA 1
ATOM 2192 C C . GLU B 1 92 ? 14.109 12.656 4.41 1 94.75 92 GLU B C 1
ATOM 2194 O O . GLU B 1 92 ? 13.57 12.492 5.504 1 94.75 92 GLU B O 1
ATOM 2199 N N . ALA B 1 93 ? 14.508 13.844 3.984 1 94.81 93 ALA B N 1
ATOM 2200 C CA . ALA B 1 93 ? 14.336 15.039 4.809 1 94.81 93 ALA B CA 1
ATOM 2201 C C . ALA B 1 93 ? 12.867 15.273 5.137 1 94.81 93 ALA B C 1
ATOM 2203 O O . ALA B 1 93 ? 12.523 15.586 6.281 1 94.81 93 ALA B O 1
ATOM 2204 N N . VAL B 1 94 ? 12.031 15.094 4.176 1 92.81 94 VAL B N 1
ATOM 2205 C CA . VAL B 1 94 ? 10.594 15.297 4.352 1 92.81 94 VAL B CA 1
ATOM 2206 C C . VAL B 1 94 ? 10.031 14.25 5.305 1 92.81 94 VAL B C 1
ATOM 2208 O O . VAL B 1 94 ? 9.227 14.562 6.184 1 92.81 94 VAL B O 1
ATOM 2211 N N . MET B 1 95 ? 10.43 13.055 5.172 1 92.44 95 MET B N 1
ATOM 2212 C CA . MET B 1 95 ? 9.953 11.977 6.027 1 92.44 95 MET B CA 1
ATOM 2213 C C . MET B 1 95 ? 10.438 12.164 7.461 1 92.44 95 MET B C 1
ATOM 2215 O O . MET B 1 95 ? 9.711 11.836 8.406 1 92.44 95 MET B O 1
ATOM 2219 N N . LEU B 1 96 ? 11.688 12.648 7.613 1 92.19 96 LEU B N 1
ATOM 2220 C CA . LEU B 1 96 ? 12.211 12.938 8.945 1 92.19 96 LEU B CA 1
ATOM 2221 C C . LEU B 1 96 ? 11.383 14.023 9.633 1 92.19 96 LEU B C 1
ATOM 2223 O O . LEU B 1 96 ? 11.094 13.922 10.82 1 92.19 96 LEU B O 1
ATOM 2227 N N . ASP B 1 97 ? 11 14.953 8.828 1 91.06 97 ASP B N 1
ATOM 2228 C CA . ASP B 1 97 ? 10.141 16 9.367 1 91.06 97 ASP B CA 1
ATOM 2229 C C . ASP B 1 97 ? 8.805 15.438 9.836 1 91.06 97 ASP B C 1
ATOM 2231 O O . ASP B 1 97 ? 8.312 15.805 10.898 1 91.06 97 ASP B O 1
ATOM 2235 N N . LEU B 1 98 ? 8.242 14.539 9.07 1 87.56 98 LEU B N 1
ATOM 2236 C CA . LEU B 1 98 ? 6.977 13.898 9.414 1 87.56 98 LEU B CA 1
ATOM 2237 C C . LEU B 1 98 ? 7.129 13.023 10.656 1 87.56 98 LEU B C 1
ATOM 2239 O O . LEU B 1 98 ? 6.293 13.078 11.562 1 87.56 98 LEU B O 1
ATOM 2243 N N . ALA B 1 99 ? 8.195 12.312 10.711 1 87.69 99 ALA B N 1
ATOM 2244 C CA . ALA B 1 99 ? 8.414 11.352 11.789 1 87.69 99 ALA B CA 1
ATOM 2245 C C . ALA B 1 99 ? 8.602 12.07 13.125 1 87.69 99 ALA B C 1
ATOM 2247 O O . ALA B 1 99 ? 8.344 11.492 14.188 1 87.69 99 ALA B O 1
ATOM 2248 N N . THR B 1 100 ? 9.023 13.305 13.086 1 83.94 100 THR B N 1
ATOM 2249 C CA . THR B 1 100 ? 9.32 14.031 14.312 1 83.94 100 THR B CA 1
ATOM 2250 C C . THR B 1 100 ? 8.195 15 14.664 1 83.94 100 THR B C 1
ATOM 2252 O O . THR B 1 100 ? 8.312 15.789 15.602 1 83.94 100 THR B O 1
ATOM 2255 N N . SER B 1 101 ? 7.113 14.914 13.938 1 85.06 101 SER B N 1
ATOM 2256 C CA . SER B 1 101 ? 5.98 15.812 14.141 1 85.06 101 SER B CA 1
ATOM 2257 C C . SER B 1 101 ? 4.781 15.07 14.719 1 85.06 101 SER B C 1
ATOM 2259 O O . SER B 1 101 ? 4.809 13.844 14.852 1 85.06 101 SER B O 1
ATOM 2261 N N . GLU B 1 102 ? 3.818 15.852 15.117 1 82.62 102 GLU B N 1
ATOM 2262 C CA . GLU B 1 102 ? 2.568 15.273 15.594 1 82.62 102 GLU B CA 1
ATOM 2263 C C . GLU B 1 102 ? 1.854 14.5 14.492 1 82.62 102 GLU B C 1
ATOM 2265 O O . GLU B 1 102 ? 0.983 13.672 14.766 1 82.62 102 GLU B O 1
ATOM 2270 N N . ALA B 1 103 ? 2.264 14.844 13.312 1 82.81 103 ALA B N 1
ATOM 2271 C CA . ALA B 1 103 ? 1.685 14.172 12.156 1 82.81 103 ALA B CA 1
ATOM 2272 C C . ALA B 1 103 ? 1.945 12.672 12.211 1 82.81 103 ALA B C 1
ATOM 2274 O O . ALA B 1 103 ? 1.106 11.867 11.781 1 82.81 103 ALA B O 1
ATOM 2275 N N . PHE B 1 104 ? 3.041 12.305 12.836 1 85.69 104 PHE B N 1
ATOM 2276 C CA . PHE B 1 104 ? 3.402 10.891 12.906 1 85.69 104 PHE B CA 1
ATOM 2277 C C . PHE B 1 104 ? 2.426 10.125 13.789 1 85.69 104 PHE B C 1
ATOM 2279 O O . PHE B 1 104 ? 1.922 9.07 13.398 1 85.69 104 PHE B O 1
ATOM 2286 N N . SER B 1 105 ? 2.209 10.727 14.93 1 84.31 105 SER B N 1
ATOM 2287 C CA . SER B 1 105 ? 1.307 10.055 15.859 1 84.31 105 SER B CA 1
ATOM 2288 C C . SER B 1 105 ? -0.092 9.914 15.273 1 84.31 105 SER B C 1
ATOM 2290 O O . SER B 1 105 ? -0.765 8.906 15.484 1 84.31 105 SER B O 1
ATOM 2292 N N . THR B 1 106 ? -0.466 10.898 14.531 1 85.06 106 THR B N 1
ATOM 2293 C CA . THR B 1 106 ? -1.766 10.867 13.867 1 85.06 106 THR B CA 1
ATOM 2294 C C . THR B 1 106 ? -1.805 9.766 12.812 1 85.06 106 THR B C 1
ATOM 2296 O O . THR B 1 106 ? -2.775 9.008 12.727 1 85.06 106 THR B O 1
ATOM 2299 N N . THR B 1 107 ? -0.752 9.664 12.031 1 86.5 107 THR B N 1
ATOM 2300 C CA . THR B 1 107 ? -0.679 8.656 10.984 1 86.5 107 THR B CA 1
ATOM 2301 C C . THR B 1 107 ? -0.709 7.254 11.586 1 86.5 107 THR B C 1
ATOM 2303 O O . THR B 1 107 ? -1.425 6.379 11.094 1 86.5 107 THR B O 1
ATOM 2306 N N . VAL B 1 108 ? -0 7.07 12.648 1 86.19 108 VAL B N 1
ATOM 2307 C CA . VAL B 1 108 ? 0.038 5.785 13.328 1 86.19 108 VAL B CA 1
ATOM 2308 C C . VAL B 1 108 ? -1.354 5.434 13.852 1 86.19 108 VAL B C 1
ATOM 2310 O O . VAL B 1 108 ? -1.819 4.305 13.688 1 86.19 108 VAL B O 1
ATOM 2313 N N . ALA B 1 109 ? -1.979 6.418 14.398 1 85.5 109 ALA B N 1
ATOM 2314 C CA . ALA B 1 109 ? -3.301 6.207 14.984 1 85.5 109 ALA B CA 1
ATOM 2315 C C . ALA B 1 109 ? -4.32 5.836 13.906 1 85.5 109 ALA B C 1
ATOM 2317 O O . ALA B 1 109 ? -5.121 4.918 14.094 1 85.5 109 ALA B O 1
ATOM 2318 N N . VAL B 1 110 ? -4.266 6.512 12.859 1 85.62 110 VAL B N 1
ATOM 2319 C CA . VAL B 1 110 ? -5.207 6.266 11.773 1 85.62 110 VAL B CA 1
ATOM 2320 C C . VAL B 1 110 ? -4.938 4.895 11.156 1 85.62 110 VAL B C 1
ATOM 2322 O O . VAL B 1 110 ? -5.871 4.152 10.836 1 85.62 110 VAL B O 1
ATOM 2325 N N . THR B 1 111 ? -3.662 4.57 11 1 82.56 111 THR B N 1
ATOM 2326 C CA . THR B 1 111 ? -3.297 3.27 10.453 1 82.56 111 THR B CA 1
ATOM 2327 C C . THR B 1 111 ? -3.793 2.143 11.352 1 82.56 111 THR B C 1
ATOM 2329 O O . THR B 1 111 ? -4.32 1.14 10.867 1 82.56 111 THR B O 1
ATOM 2332 N N . ARG B 1 112 ? -3.652 2.318 12.586 1 81.56 112 ARG B N 1
ATOM 2333 C CA . ARG B 1 112 ? -4.125 1.329 13.555 1 81.56 112 ARG B CA 1
ATOM 2334 C C . ARG B 1 112 ? -5.637 1.166 13.477 1 81.56 112 ARG B C 1
ATOM 2336 O O . ARG B 1 112 ? -6.148 0.045 13.508 1 81.56 112 ARG B O 1
ATOM 2343 N N . LEU B 1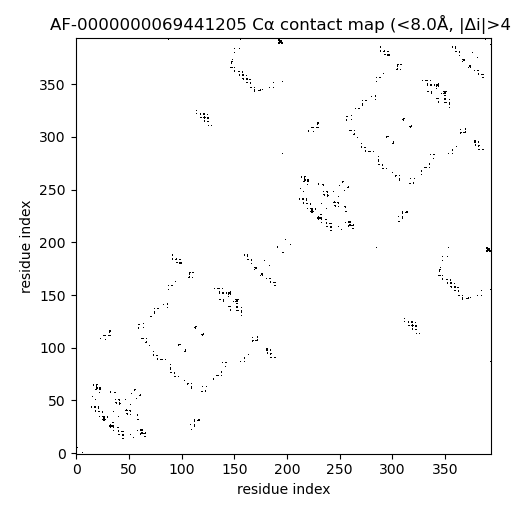 113 ? -6.289 2.246 13.359 1 83 113 LEU B N 1
ATOM 2344 C CA . LEU B 1 113 ? -7.746 2.23 13.297 1 83 113 LEU B CA 1
ATOM 2345 C C . LEU B 1 113 ? -8.227 1.582 12 1 83 113 LEU B C 1
ATOM 2347 O O . LEU B 1 113 ? -9.234 0.871 11.992 1 83 113 LEU B O 1
ATOM 2351 N N . SER B 1 114 ? -7.492 1.91 10.93 1 81.44 114 SER B N 1
ATOM 2352 C CA . SER B 1 114 ? -7.859 1.36 9.633 1 81.44 114 SER B CA 1
ATOM 2353 C C . SER B 1 114 ? -7.711 -0.157 9.609 1 81.44 114 SER B C 1
ATOM 2355 O O . SER B 1 114 ? -8.5 -0.854 8.961 1 81.44 114 SER B O 1
ATOM 2357 N N . ALA B 1 115 ? -6.73 -0.624 10.289 1 72.31 115 ALA B N 1
ATOM 2358 C CA . ALA B 1 115 ? -6.488 -2.062 10.352 1 72.31 115 ALA B CA 1
ATOM 2359 C C . ALA B 1 115 ? -7.613 -2.773 11.102 1 72.31 115 ALA B C 1
ATOM 2361 O O . ALA B 1 115 ? -7.906 -3.941 10.828 1 72.31 115 ALA B O 1
ATOM 2362 N N . GLN B 1 116 ? -8.219 -2.031 11.914 1 74.06 116 GLN B N 1
ATOM 2363 C CA . GLN B 1 116 ? -9.242 -2.635 12.758 1 74.06 116 GLN B CA 1
ATOM 2364 C C . GLN B 1 116 ? -10.641 -2.314 12.242 1 74.06 116 GLN B C 1
ATOM 2366 O O . GLN B 1 116 ? -11.633 -2.832 12.766 1 74.06 116 GLN B O 1
ATOM 2371 N N . ASN B 1 117 ? -10.648 -1.469 11.203 1 76.25 117 ASN B N 1
ATOM 2372 C CA . ASN B 1 117 ? -11.93 -1.01 10.672 1 76.25 117 ASN B CA 1
ATOM 2373 C C . ASN B 1 117 ? -11.969 -1.088 9.148 1 76.25 117 ASN B C 1
ATOM 2375 O O . ASN B 1 117 ? -11.555 -0.151 8.469 1 76.25 117 ASN B O 1
ATOM 2379 N N . PRO B 1 118 ? -12.641 -2.049 8.656 1 70.56 118 PRO B N 1
ATOM 2380 C CA . PRO B 1 118 ? -12.688 -2.221 7.199 1 70.56 118 PRO B CA 1
ATOM 2381 C C . PRO B 1 118 ? -13.32 -1.024 6.484 1 70.56 118 PRO B C 1
ATOM 2383 O O . PRO B 1 118 ? -12.914 -0.685 5.371 1 70.56 118 PRO B O 1
ATOM 2386 N N . GLY B 1 119 ? -14.289 -0.424 7.148 1 70.12 119 GLY B N 1
ATOM 2387 C CA . GLY B 1 119 ? -14.883 0.76 6.551 1 70.12 119 GLY B CA 1
ATOM 2388 C C . GLY B 1 119 ? -13.898 1.891 6.344 1 70.12 119 GLY B C 1
ATOM 2389 O O . GLY B 1 119 ? -13.898 2.539 5.297 1 70.12 119 GLY B O 1
ATOM 2390 N N . LEU B 1 120 ? -13.023 2.082 7.305 1 77 120 LEU B N 1
ATOM 2391 C CA . LEU B 1 120 ? -11.992 3.111 7.211 1 77 120 LEU B CA 1
ATOM 2392 C C . LEU B 1 120 ? -10.945 2.744 6.16 1 77 120 LEU B C 1
ATOM 2394 O O . LEU B 1 120 ? -10.523 3.598 5.379 1 77 120 LEU B O 1
ATOM 2398 N N . ALA B 1 121 ? -10.586 1.521 6.113 1 72.56 121 ALA B N 1
ATOM 2399 C CA . ALA B 1 121 ? -9.609 1.031 5.148 1 72.56 121 ALA B CA 1
ATOM 2400 C C . ALA B 1 121 ? -10.102 1.223 3.717 1 72.56 121 ALA B C 1
ATOM 2402 O O . ALA B 1 121 ? -9.336 1.631 2.84 1 72.56 121 ALA B O 1
ATOM 2403 N N . ALA B 1 122 ? -11.336 0.981 3.578 1 69.12 122 ALA B N 1
ATOM 2404 C CA . ALA B 1 122 ? -11.945 1.111 2.256 1 69.12 122 ALA B CA 1
ATOM 2405 C C . ALA B 1 122 ? -11.938 2.564 1.791 1 69.12 122 ALA B C 1
ATOM 2407 O O . ALA B 1 122 ? -11.648 2.85 0.627 1 69.12 122 ALA B O 1
ATOM 2408 N N . HIS B 1 123 ? -12.219 3.371 2.697 1 69.88 123 HIS B N 1
ATOM 2409 C CA . HIS B 1 123 ? -12.258 4.793 2.377 1 69.88 123 HIS B CA 1
ATOM 2410 C C . HIS B 1 123 ? -10.859 5.328 2.066 1 69.88 123 HIS B C 1
ATOM 2412 O O . HIS B 1 123 ? -10.695 6.168 1.178 1 69.88 123 HIS B O 1
ATOM 2418 N N . ASP B 1 124 ? -9.891 4.82 2.77 1 70.94 124 ASP B N 1
ATOM 2419 C CA . ASP B 1 124 ? -8.508 5.23 2.568 1 70.94 124 ASP B CA 1
ATOM 2420 C C . ASP B 1 124 ? -7.988 4.766 1.207 1 70.94 124 ASP B C 1
ATOM 2422 O O . ASP B 1 124 ? -7.305 5.52 0.508 1 70.94 124 ASP B O 1
ATOM 2426 N N . ALA B 1 125 ? -8.297 3.58 0.879 1 63.25 125 ALA B N 1
ATOM 2427 C CA . ALA B 1 125 ? -7.832 3.004 -0.381 1 63.25 125 ALA B CA 1
ATOM 2428 C C . ALA B 1 125 ? -8.414 3.754 -1.574 1 63.25 125 ALA B C 1
ATOM 2430 O O . ALA B 1 125 ? -7.734 3.965 -2.578 1 63.25 125 ALA B O 1
ATOM 2431 N N . ALA B 1 126 ? -9.609 4.109 -1.474 1 59.84 126 ALA B N 1
ATOM 2432 C CA . ALA B 1 126 ? -10.312 4.816 -2.543 1 59.84 126 ALA B CA 1
ATOM 2433 C C . ALA B 1 126 ? -9.68 6.18 -2.805 1 59.84 126 ALA B C 1
ATOM 2435 O O . ALA B 1 126 ? -9.656 6.652 -3.943 1 59.84 126 ALA B O 1
ATOM 2436 N N . ARG B 1 127 ? -9.062 6.664 -1.778 1 58.31 127 ARG B N 1
ATOM 2437 C CA . ARG B 1 127 ? -8.562 8.031 -1.886 1 58.31 127 ARG B CA 1
ATOM 2438 C C . ARG B 1 127 ? -7.059 8.039 -2.148 1 58.31 127 ARG B C 1
ATOM 2440 O O . ARG B 1 127 ? -6.539 8.961 -2.777 1 58.31 127 ARG B O 1
ATOM 2447 N N . SER B 1 128 ? -6.27 7.051 -1.544 1 56.31 128 SER B N 1
ATOM 2448 C CA . SER B 1 128 ? -4.809 7.027 -1.525 1 56.31 128 SER B CA 1
ATOM 2449 C C . SER B 1 128 ? -4.238 7.105 -2.938 1 56.31 128 SER B C 1
ATOM 2451 O O . SER B 1 128 ? -3.148 7.648 -3.143 1 56.31 128 SER B O 1
ATOM 2453 N N . GLU B 1 129 ? -4.902 6.707 -4.004 1 53.34 129 GLU B N 1
ATOM 2454 C CA . GLU B 1 129 ? -4.281 6.797 -5.324 1 53.34 129 GLU B CA 1
ATOM 2455 C C . GLU B 1 129 ? -3.852 8.227 -5.637 1 53.34 129 GLU B C 1
ATOM 2457 O O . GLU B 1 129 ? -2.855 8.438 -6.332 1 53.34 129 GLU B O 1
ATOM 2462 N N . ASP B 1 130 ? -4.254 9.102 -4.82 1 51.78 130 ASP B N 1
ATOM 2463 C CA . ASP B 1 130 ? -4.035 10.5 -5.164 1 51.78 130 ASP B CA 1
ATOM 2464 C C . ASP B 1 130 ? -2.711 11.008 -4.602 1 51.78 130 ASP B C 1
ATOM 2466 O O . ASP B 1 130 ? -1.95 11.688 -5.301 1 51.78 130 ASP B O 1
ATOM 2470 N N . VAL B 1 131 ? -2.426 10.828 -3.316 1 51.19 131 VAL B N 1
ATOM 2471 C CA . VAL B 1 131 ? -1.23 11.391 -2.695 1 51.19 131 VAL B CA 1
ATOM 2472 C C . VAL B 1 131 ? 0.017 10.812 -3.363 1 51.19 131 VAL B C 1
ATOM 2474 O O . VAL B 1 131 ? 0.954 11.555 -3.68 1 51.19 131 VAL B O 1
ATOM 2477 N N . GLY B 1 132 ? -0.08 9.547 -3.568 1 62.19 132 GLY B N 1
ATOM 2478 C CA . GLY B 1 132 ? 1.031 8.922 -4.27 1 62.19 132 GLY B CA 1
ATOM 2479 C C . GLY B 1 132 ? 1.289 9.531 -5.637 1 62.19 132 GLY B C 1
ATOM 2480 O O . GLY B 1 132 ? 2.441 9.695 -6.043 1 62.19 132 GLY B O 1
ATOM 2481 N N . THR B 1 133 ? 0.266 10.266 -6.031 1 72.38 133 THR B N 1
ATOM 2482 C CA . THR B 1 133 ? 0.395 10.82 -7.379 1 72.38 133 THR B CA 1
ATOM 2483 C C . THR B 1 133 ? 1.093 12.18 -7.344 1 72.38 133 THR B C 1
ATOM 2485 O O . THR B 1 133 ? 1.921 12.477 -8.203 1 72.38 133 THR B O 1
ATOM 2488 N N . VAL B 1 134 ? 0.896 12.906 -6.246 1 77.75 134 VAL B N 1
ATOM 2489 C CA . VAL B 1 134 ? 1.475 14.242 -6.188 1 77.75 134 VAL B CA 1
ATOM 2490 C C . VAL B 1 134 ? 2.973 14.148 -5.906 1 77.75 134 VAL B C 1
ATOM 2492 O O . VAL B 1 134 ? 3.773 14.852 -6.527 1 77.75 134 VAL B O 1
ATOM 2495 N N . VAL B 1 135 ? 3.391 13.32 -5.047 1 86.12 135 VAL B N 1
ATOM 2496 C CA . VAL B 1 135 ? 4.801 13.109 -4.75 1 86.12 135 VAL B CA 1
ATOM 2497 C C . VAL B 1 135 ? 5.516 12.562 -5.98 1 86.12 135 VAL B C 1
ATOM 2499 O O . VAL B 1 135 ? 6.605 13.016 -6.332 1 86.12 135 VAL B O 1
ATOM 2502 N N . LEU B 1 136 ? 4.816 11.727 -6.586 1 88.94 136 LEU B N 1
ATOM 2503 C CA . LEU B 1 136 ? 5.375 11.117 -7.789 1 88.94 136 LEU B CA 1
ATOM 2504 C C . LEU B 1 136 ? 5.605 12.164 -8.875 1 88.94 136 LEU B C 1
ATOM 2506 O O . LEU B 1 136 ? 6.641 12.148 -9.539 1 88.94 136 LEU B O 1
ATOM 2510 N N . THR B 1 137 ? 4.668 13.078 -9.016 1 88.31 137 THR B N 1
ATOM 2511 C CA . THR B 1 137 ? 4.777 14.141 -10.008 1 88.31 137 THR B CA 1
ATOM 2512 C C . THR B 1 137 ? 5.965 15.047 -9.711 1 88.31 137 THR B C 1
ATOM 2514 O O . THR B 1 137 ? 6.719 15.414 -10.617 1 88.31 137 THR B O 1
ATOM 2517 N N . GLU B 1 138 ? 6.105 15.344 -8.445 1 89.06 138 GLU B N 1
ATOM 2518 C CA . GLU B 1 138 ? 7.215 16.203 -8.055 1 89.06 138 GLU B CA 1
ATOM 2519 C C . GLU B 1 138 ? 8.555 15.5 -8.242 1 89.06 138 GLU B C 1
ATOM 2521 O O . GLU B 1 138 ? 9.516 16.094 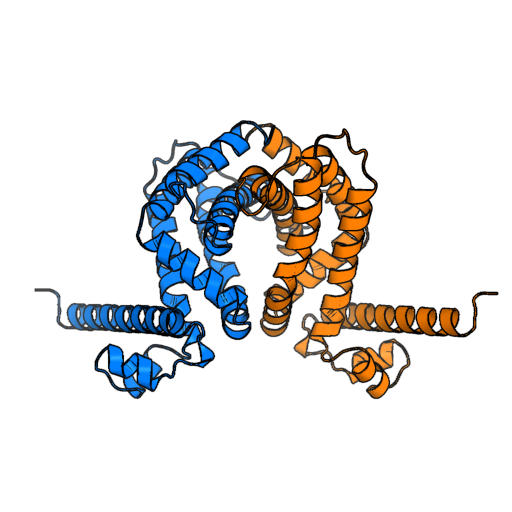-8.734 1 89.06 138 GLU B O 1
ATOM 2526 N N . VAL B 1 139 ? 8.688 14.273 -7.914 1 91.12 139 VAL B N 1
ATOM 2527 C CA . VAL B 1 139 ? 9.898 13.469 -8.07 1 91.12 139 VAL B CA 1
ATOM 2528 C C . VAL B 1 139 ? 10.242 13.336 -9.547 1 91.12 139 VAL B C 1
ATOM 2530 O O . VAL B 1 139 ? 11.414 13.445 -9.938 1 91.12 139 VAL B O 1
ATOM 2533 N N . SER B 1 140 ? 9.211 13.141 -10.352 1 92.69 140 SER B N 1
ATOM 2534 C CA . SER B 1 140 ? 9.406 13.016 -11.789 1 92.69 140 SER B CA 1
ATOM 2535 C C . SER B 1 140 ? 9.922 14.312 -12.398 1 92.69 140 SER B C 1
ATOM 2537 O O . SER B 1 140 ? 10.82 14.305 -13.242 1 92.69 140 SER B O 1
ATOM 2539 N N . ARG B 1 141 ? 9.305 15.336 -11.977 1 91.25 141 ARG B N 1
ATOM 2540 C CA . ARG B 1 141 ? 9.727 16.656 -12.445 1 91.25 141 ARG B CA 1
ATOM 2541 C C . ARG B 1 141 ? 11.188 16.906 -12.109 1 91.25 141 ARG B C 1
ATOM 2543 O O . ARG B 1 141 ? 11.961 17.344 -12.961 1 91.25 141 ARG B O 1
ATOM 2550 N N . ARG B 1 142 ? 11.602 16.625 -10.93 1 90.75 142 ARG B N 1
ATOM 2551 C CA . ARG B 1 142 ? 12.969 16.844 -10.469 1 90.75 142 ARG B CA 1
ATOM 2552 C C . ARG B 1 142 ? 13.953 15.953 -11.227 1 90.75 142 ARG B C 1
ATOM 2554 O O . ARG B 1 142 ? 15.07 16.375 -11.531 1 90.75 142 ARG B O 1
ATOM 2561 N N . ALA B 1 143 ? 13.586 14.727 -11.5 1 90.5 143 ALA B N 1
ATOM 2562 C CA . ALA B 1 143 ? 14.453 13.75 -12.156 1 90.5 143 ALA B CA 1
ATOM 2563 C C . ALA B 1 143 ? 14.445 13.945 -13.672 1 90.5 143 ALA B C 1
ATOM 2565 O O . ALA B 1 143 ? 15.305 13.406 -14.375 1 90.5 143 ALA B O 1
ATOM 2566 N N . GLY B 1 144 ? 13.531 14.727 -14.18 1 92 144 GLY B N 1
ATOM 2567 C CA . GLY B 1 144 ? 13.383 14.914 -15.617 1 92 144 GLY B CA 1
ATOM 2568 C C . GLY B 1 144 ? 12.953 13.648 -16.344 1 92 144 GLY B C 1
ATOM 2569 O O . GLY B 1 144 ? 13.414 13.375 -17.438 1 92 144 GLY B O 1
ATOM 2570 N N . LEU B 1 145 ? 12.164 12.805 -15.68 1 92.81 145 LEU B N 1
ATOM 2571 C CA . LEU B 1 145 ? 11.742 11.523 -16.219 1 92.81 145 LEU B CA 1
ATOM 2572 C C . LEU B 1 145 ? 10.219 11.422 -16.266 1 92.81 145 LEU B C 1
ATOM 2574 O O . LEU B 1 145 ? 9.523 12.211 -15.617 1 92.81 145 LEU B O 1
ATOM 2578 N N . ASP B 1 146 ? 9.695 10.523 -17.047 1 90.5 146 ASP B N 1
ATOM 2579 C CA . ASP B 1 146 ? 8.266 10.266 -17.188 1 90.5 146 ASP B CA 1
ATOM 2580 C C . ASP B 1 146 ? 7.812 9.141 -16.25 1 90.5 146 ASP B C 1
ATOM 2582 O O . ASP B 1 146 ? 8.227 7.992 -16.406 1 90.5 146 ASP B O 1
ATOM 2586 N N . PRO B 1 147 ? 6.926 9.445 -15.305 1 88.12 147 PRO B N 1
ATOM 2587 C CA . PRO B 1 147 ? 6.504 8.438 -14.328 1 88.12 147 PRO B CA 1
ATOM 2588 C C . PRO B 1 147 ? 5.688 7.309 -14.961 1 88.12 147 PRO B C 1
ATOM 2590 O O . PRO B 1 147 ? 5.469 6.273 -14.328 1 88.12 147 PRO B O 1
ATOM 2593 N N . ASP B 1 148 ? 5.242 7.492 -16.234 1 85.31 148 ASP B N 1
ATOM 2594 C CA . ASP B 1 148 ? 4.449 6.457 -16.891 1 85.31 148 ASP B CA 1
ATOM 2595 C C . ASP B 1 148 ? 5.332 5.539 -17.734 1 85.31 148 ASP B C 1
ATOM 2597 O O . ASP B 1 148 ? 4.883 4.484 -18.188 1 85.31 148 ASP B O 1
ATOM 2601 N N . VAL B 1 149 ? 6.625 5.918 -17.875 1 86.5 149 VAL B N 1
ATOM 2602 C CA . VAL B 1 149 ? 7.516 5.148 -18.734 1 86.5 149 VAL B CA 1
ATOM 2603 C C . VAL B 1 149 ? 8.766 4.742 -17.953 1 86.5 149 VAL B C 1
ATOM 2605 O O . VAL B 1 149 ? 9.203 3.592 -18.031 1 86.5 149 VAL B O 1
ATOM 2608 N N . ASP B 1 150 ? 9.273 5.691 -17.219 1 90.12 150 ASP B N 1
ATOM 2609 C CA . ASP B 1 150 ? 10.531 5.469 -16.5 1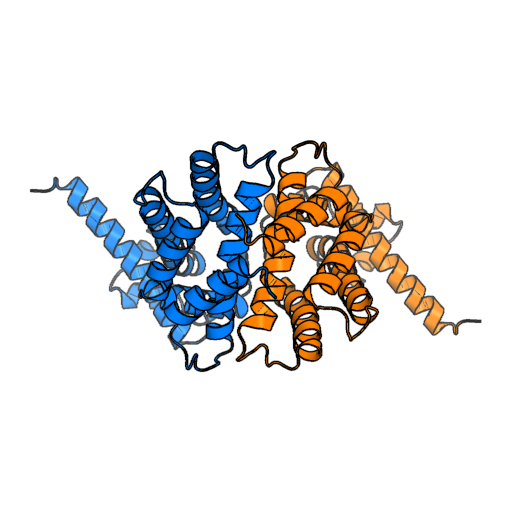 90.12 150 ASP B CA 1
ATOM 2610 C C . ASP B 1 150 ? 10.297 4.793 -15.156 1 90.12 150 ASP B C 1
ATOM 2612 O O . ASP B 1 150 ? 9.375 5.164 -14.422 1 90.12 150 ASP B O 1
ATOM 2616 N N . LEU B 1 151 ? 11.133 3.834 -14.812 1 91.62 151 LEU B N 1
ATOM 2617 C CA . LEU B 1 151 ? 11 3.041 -13.594 1 91.62 151 LEU B CA 1
ATOM 2618 C C . LEU B 1 151 ? 11.383 3.861 -12.367 1 91.62 151 LEU B C 1
ATOM 2620 O O . LEU B 1 151 ? 10.758 3.742 -11.312 1 91.62 151 LEU B O 1
ATOM 2624 N N . TYR B 1 152 ? 12.289 4.77 -12.555 1 92.88 152 TYR B N 1
ATOM 2625 C CA . TYR B 1 152 ? 13.016 5.363 -11.43 1 92.88 152 TYR B CA 1
ATOM 2626 C C . TYR B 1 152 ? 12.086 6.191 -10.555 1 92.88 152 TYR B C 1
ATOM 2628 O O . TYR B 1 152 ? 12.062 6.031 -9.336 1 92.88 152 TYR B O 1
ATOM 2636 N N . PRO B 1 153 ? 11.273 7.074 -11.133 1 92.69 153 PRO B N 1
ATOM 2637 C CA . PRO B 1 153 ? 10.477 7.93 -10.25 1 92.69 153 PRO B CA 1
ATOM 2638 C C . PRO B 1 153 ? 9.531 7.133 -9.352 1 92.69 153 PRO B C 1
ATOM 2640 O O . PRO B 1 153 ? 9.469 7.379 -8.148 1 92.69 153 PRO B O 1
ATOM 2643 N N . ARG B 1 154 ? 8.867 6.188 -9.898 1 91.19 154 ARG B N 1
ATOM 2644 C CA . ARG B 1 154 ? 7.957 5.371 -9.102 1 91.19 154 ARG B CA 1
ATOM 2645 C C . ARG B 1 154 ? 8.719 4.523 -8.094 1 91.19 154 ARG B C 1
ATOM 2647 O O . ARG B 1 154 ? 8.281 4.367 -6.949 1 91.19 154 ARG B O 1
ATOM 2654 N N . LEU B 1 155 ? 9.836 4.02 -8.531 1 93.5 155 LEU B N 1
ATOM 2655 C CA . LEU B 1 155 ? 10.609 3.164 -7.645 1 93.5 155 LEU B CA 1
ATOM 2656 C C . LEU B 1 155 ? 11.109 3.951 -6.434 1 93.5 155 LEU B C 1
ATOM 2658 O O . LEU B 1 155 ? 11.008 3.482 -5.301 1 93.5 155 LEU B O 1
ATOM 2662 N N . VAL B 1 156 ? 11.656 5.137 -6.688 1 94.06 156 VAL B N 1
ATOM 2663 C CA . VAL B 1 156 ? 12.195 5.938 -5.594 1 94.06 156 VAL B CA 1
ATOM 2664 C C . VAL B 1 156 ? 11.07 6.324 -4.633 1 94.06 156 VAL B C 1
ATOM 2666 O O . VAL B 1 156 ? 11.25 6.289 -3.414 1 94.06 156 VAL B O 1
ATOM 2669 N N . CYS B 1 157 ? 9.914 6.668 -5.137 1 92.12 157 CYS B N 1
ATOM 2670 C CA . CYS B 1 157 ? 8.773 7.016 -4.301 1 92.12 157 CYS B CA 1
ATOM 2671 C C . CYS B 1 157 ? 8.32 5.82 -3.471 1 92.12 157 CYS B C 1
ATOM 2673 O O . CYS B 1 157 ? 8.133 5.934 -2.258 1 92.12 157 CYS B O 1
ATOM 2675 N N . ASN B 1 158 ? 8.195 4.688 -4.145 1 91.06 158 ASN B N 1
ATOM 2676 C CA . ASN B 1 158 ? 7.734 3.484 -3.461 1 91.06 158 ASN B CA 1
ATOM 2677 C C . ASN B 1 158 ? 8.75 3.002 -2.43 1 91.06 158 ASN B C 1
ATOM 2679 O O . ASN B 1 158 ? 8.375 2.52 -1.36 1 91.06 158 ASN B O 1
ATOM 2683 N N . ALA B 1 159 ? 10.023 3.102 -2.764 1 93.25 159 ALA B N 1
ATOM 2684 C CA . ALA B 1 159 ? 11.07 2.703 -1.826 1 93.25 159 ALA B CA 1
ATOM 2685 C C . ALA B 1 159 ? 11.086 3.613 -0.601 1 93.25 159 ALA B C 1
ATOM 2687 O O . ALA B 1 159 ? 11.25 3.143 0.526 1 93.25 159 ALA B O 1
ATOM 2688 N N . ALA B 1 160 ? 10.953 4.926 -0.824 1 92 160 ALA B N 1
ATOM 2689 C CA . ALA B 1 160 ? 10.875 5.863 0.292 1 92 160 ALA B CA 1
ATOM 2690 C C . ALA B 1 160 ? 9.656 5.57 1.166 1 92 160 ALA B C 1
ATOM 2692 O O . ALA B 1 160 ? 9.758 5.559 2.396 1 92 160 ALA B O 1
ATOM 2693 N N . TYR B 1 161 ? 8.562 5.34 0.543 1 88.5 161 TYR B N 1
ATOM 2694 C CA . TYR B 1 161 ? 7.344 4.992 1.272 1 88.5 161 TYR B CA 1
ATOM 2695 C C . TYR B 1 161 ? 7.535 3.709 2.072 1 88.5 161 TYR B C 1
ATOM 2697 O O . TYR B 1 161 ? 6.996 3.57 3.174 1 88.5 161 TYR B O 1
ATOM 2705 N N . ALA B 1 162 ? 8.273 2.791 1.451 1 90.25 162 ALA B N 1
ATOM 2706 C CA . ALA B 1 162 ? 8.539 1.533 2.146 1 90.25 162 ALA B CA 1
ATOM 2707 C C . ALA B 1 162 ? 9.188 1.784 3.504 1 90.25 162 ALA B C 1
ATOM 2709 O O . ALA B 1 162 ? 8.891 1.095 4.48 1 90.25 162 ALA B O 1
ATOM 2710 N N . VAL B 1 163 ? 10.039 2.752 3.572 1 92.31 163 VAL B N 1
ATOM 2711 C CA . VAL B 1 163 ? 10.672 3.102 4.84 1 92.31 163 VAL B CA 1
ATOM 2712 C C . VAL B 1 163 ? 9.625 3.621 5.816 1 92.31 163 VAL B C 1
ATOM 2714 O O . VAL B 1 163 ? 9.523 3.139 6.949 1 92.31 163 VAL B O 1
ATOM 2717 N N . LEU B 1 164 ? 8.828 4.531 5.355 1 88.5 164 LEU B N 1
ATOM 2718 C CA . LEU B 1 164 ? 7.801 5.121 6.207 1 88.5 164 LEU B CA 1
ATOM 2719 C C . LEU B 1 164 ? 6.812 4.062 6.68 1 88.5 164 LEU B C 1
ATOM 2721 O O . LEU B 1 164 ? 6.473 4.008 7.863 1 88.5 164 LEU B O 1
ATOM 2725 N N . ALA B 1 165 ? 6.41 3.279 5.777 1 86.94 165 ALA B N 1
ATOM 2726 C CA . ALA B 1 165 ? 5.48 2.201 6.105 1 86.94 165 ALA B CA 1
ATOM 2727 C C . ALA B 1 165 ? 6.066 1.275 7.168 1 86.94 165 ALA B C 1
ATOM 2729 O O . ALA B 1 165 ? 5.367 0.872 8.102 1 86.94 165 ALA B O 1
ATOM 2730 N N . THR B 1 166 ? 7.309 0.948 7 1 89.62 166 THR B N 1
ATOM 2731 C CA . THR B 1 166 ? 7.992 0.087 7.961 1 89.62 166 THR B CA 1
ATOM 2732 C C . THR B 1 166 ? 7.977 0.71 9.352 1 89.62 166 THR B C 1
ATOM 2734 O O . THR B 1 166 ? 7.645 0.041 10.336 1 89.62 166 THR B O 1
ATOM 2737 N N . VAL B 1 167 ? 8.258 1.99 9.461 1 90.06 167 VAL B N 1
ATOM 2738 C CA . VAL B 1 167 ? 8.328 2.688 10.742 1 90.06 167 VAL B CA 1
ATOM 2739 C C . VAL B 1 167 ? 6.941 2.771 11.359 1 90.06 167 VAL B C 1
ATOM 2741 O O . VAL B 1 167 ? 6.773 2.527 12.562 1 90.06 167 VAL B O 1
ATOM 2744 N N . ILE B 1 168 ? 5.992 3.045 10.586 1 86.81 168 ILE B N 1
ATOM 2745 C CA . ILE B 1 168 ? 4.613 3.135 11.055 1 86.81 168 ILE B CA 1
ATOM 2746 C C . ILE B 1 168 ? 4.145 1.769 11.547 1 86.81 168 ILE B C 1
ATOM 2748 O O . ILE B 1 168 ? 3.541 1.662 12.617 1 86.81 168 ILE B O 1
ATOM 2752 N N . GLN B 1 169 ? 4.418 0.746 10.797 1 84.94 169 GLN B N 1
ATOM 2753 C CA . GLN B 1 169 ? 3.986 -0.601 11.156 1 84.94 169 GLN B CA 1
ATOM 2754 C C . GLN B 1 169 ? 4.629 -1.052 12.469 1 84.94 169 GLN B C 1
ATOM 2756 O O . GLN B 1 169 ? 3.988 -1.722 13.281 1 84.94 169 GLN B O 1
ATOM 2761 N N . LEU B 1 170 ? 5.863 -0.705 12.617 1 86.38 170 LEU B N 1
ATOM 2762 C CA . LEU B 1 170 ? 6.523 -1.008 13.883 1 86.38 170 LEU B CA 1
ATOM 2763 C C . LEU B 1 170 ? 5.852 -0.273 15.031 1 86.38 170 LEU B C 1
ATOM 2765 O O . LEU B 1 170 ? 5.668 -0.839 16.109 1 86.38 170 LEU B O 1
ATOM 2769 N N . ALA B 1 171 ? 5.477 0.952 14.75 1 85.44 171 ALA B N 1
ATOM 2770 C CA . ALA B 1 171 ? 4.816 1.757 15.781 1 85.44 171 ALA B CA 1
ATOM 2771 C C . ALA B 1 171 ? 3.438 1.197 16.109 1 85.44 171 ALA B C 1
ATOM 2773 O O . ALA B 1 171 ? 3.004 1.246 17.266 1 85.44 171 ALA B O 1
ATOM 2774 N N . VAL B 1 172 ? 2.73 0.662 15.164 1 80.69 172 VAL B N 1
ATOM 2775 C CA . VAL B 1 172 ? 1.388 0.114 15.336 1 80.69 172 VAL B CA 1
ATOM 2776 C C . VAL B 1 172 ? 1.458 -1.195 16.109 1 80.69 172 VAL B C 1
ATOM 2778 O O . VAL B 1 172 ? 0.584 -1.483 16.938 1 80.69 172 VAL B O 1
ATOM 2781 N N . SER B 1 173 ? 2.332 -2.139 15.773 1 72.69 173 SER B N 1
ATOM 2782 C CA . SER B 1 173 ? 2.463 -3.445 16.406 1 72.69 173 SER B CA 1
ATOM 2783 C C . SER B 1 173 ? 2.803 -3.309 17.891 1 72.69 173 SER B C 1
ATOM 2785 O O . SER B 1 173 ? 2.697 -4.273 18.656 1 72.69 173 SER B O 1
ATOM 2787 N N . GLY B 1 174 ? 2.664 -2.068 18.359 1 66.06 174 GLY B N 1
ATOM 2788 C CA . GLY B 1 174 ? 2.766 -1.868 19.797 1 66.06 174 GLY B CA 1
ATOM 2789 C C . GLY B 1 174 ? 4.188 -1.967 20.312 1 66.06 174 GLY B C 1
ATOM 2790 O O . GLY B 1 174 ? 4.41 -2.064 21.516 1 66.06 174 GLY B O 1
ATOM 2791 N N . SER B 1 175 ? 5.09 -2.383 19.453 1 53.22 175 SER B N 1
ATOM 2792 C CA . SER B 1 175 ? 6.406 -2.355 20.078 1 53.22 175 SER B CA 1
ATOM 2793 C C . SER B 1 175 ? 6.727 -0.972 20.625 1 53.22 175 SER B C 1
ATOM 2795 O O . SER B 1 175 ? 6.402 0.043 20.016 1 53.22 175 SER B O 1
ATOM 2797 N N . LYS B 1 176 ? 6.23 -0.742 21.891 1 52.47 176 LYS B N 1
ATOM 2798 C CA . LYS B 1 176 ? 6.805 0.498 22.391 1 52.47 176 LYS B CA 1
ATOM 2799 C C . LYS B 1 176 ? 8.031 0.91 21.578 1 52.47 176 LYS B C 1
ATOM 2801 O O . LYS B 1 176 ? 9.039 0.202 21.562 1 52.47 176 LYS B O 1
ATOM 2806 N N . LEU B 1 177 ? 7.672 1.465 20.516 1 55.91 177 LEU B N 1
ATOM 2807 C CA . LEU B 1 177 ? 8.852 1.95 19.812 1 55.91 177 LEU B CA 1
ATOM 2808 C C . LEU B 1 177 ? 9.914 2.432 20.797 1 55.91 177 LEU B C 1
ATOM 2810 O O . LEU B 1 177 ? 9.68 3.379 21.547 1 55.91 177 LEU B O 1
ATOM 2814 N N . SER B 1 178 ? 10.523 1.595 21.375 1 54.97 178 SER B N 1
ATOM 2815 C CA . SER B 1 178 ? 11.617 2.135 22.188 1 54.97 178 SER B CA 1
ATOM 2816 C C . SER B 1 178 ? 12.453 3.135 21.391 1 54.97 178 SER B C 1
ATOM 2818 O O . SER B 1 178 ? 13.117 3.994 21.969 1 54.97 178 SER B O 1
ATOM 2820 N N . LYS B 1 179 ? 12.172 3.145 20.125 1 69 179 LYS B N 1
ATOM 2821 C CA . LYS B 1 179 ? 13.109 3.971 19.359 1 69 179 LYS B CA 1
ATOM 2822 C C . LYS B 1 179 ? 12.398 5.164 18.734 1 69 179 LYS B C 1
ATOM 2824 O O . LYS B 1 179 ? 11.195 5.102 18.453 1 69 179 LYS B O 1
ATOM 2829 N N . ASP B 1 180 ? 12.992 6.219 18.688 1 85.19 180 ASP B N 1
ATOM 2830 C CA . ASP B 1 180 ? 12.648 7.473 18.016 1 85.19 180 ASP B CA 1
ATOM 2831 C C . ASP B 1 180 ? 12.305 7.246 16.547 1 85.19 180 ASP B C 1
ATOM 2833 O O . ASP B 1 180 ? 13.102 6.676 15.805 1 85.19 180 ASP B O 1
ATOM 2837 N N . PRO B 1 181 ? 11.016 7.574 16.172 1 89.75 181 PRO B N 1
ATOM 2838 C CA . PRO B 1 181 ? 10.633 7.379 14.773 1 89.75 181 PRO B CA 1
ATOM 2839 C C . PRO B 1 181 ? 11.617 8.031 13.797 1 89.75 181 PRO B C 1
ATOM 2841 O O . PRO B 1 181 ? 11.875 7.488 12.719 1 89.75 181 PRO B O 1
ATOM 2844 N N . GLY B 1 182 ? 12.117 9.195 14.203 1 91.75 182 GLY B N 1
ATOM 2845 C CA . GLY B 1 182 ? 13.109 9.852 13.367 1 91.75 182 GLY B CA 1
ATOM 2846 C C . GLY B 1 182 ? 14.359 9.016 13.164 1 91.75 182 GLY B C 1
ATOM 2847 O O . GLY B 1 182 ? 14.898 8.953 12.055 1 91.75 182 GLY B O 1
ATOM 2848 N N . ALA B 1 183 ? 14.773 8.344 14.203 1 92.44 183 ALA B N 1
ATOM 2849 C CA . ALA B 1 183 ? 15.953 7.488 14.125 1 92.44 183 ALA B CA 1
ATOM 2850 C C . ALA B 1 183 ? 15.695 6.27 13.25 1 92.44 183 ALA B C 1
ATOM 2852 O O . ALA B 1 183 ? 16.578 5.824 12.516 1 92.44 183 ALA B O 1
ATOM 2853 N N . LEU B 1 184 ? 14.539 5.801 13.297 1 92.5 184 LEU B N 1
ATOM 2854 C CA . LEU B 1 184 ? 14.18 4.637 12.492 1 92.5 184 LEU B CA 1
ATOM 2855 C C . LEU B 1 184 ? 14.109 5 11.008 1 92.5 184 LEU B C 1
ATOM 2857 O O . LEU B 1 184 ? 14.531 4.215 10.156 1 92.5 184 LEU B O 1
ATOM 2861 N N . VAL B 1 185 ? 13.562 6.156 10.758 1 94.06 185 VAL B N 1
ATOM 2862 C CA . VAL B 1 185 ? 13.523 6.625 9.383 1 94.06 185 VAL B CA 1
ATOM 2863 C C . VAL B 1 185 ? 14.945 6.758 8.836 1 94.06 185 VAL B C 1
ATOM 2865 O O . VAL B 1 185 ? 15.25 6.273 7.746 1 94.06 185 VAL B O 1
ATOM 2868 N N . ALA B 1 186 ? 15.82 7.371 9.656 1 93.94 186 ALA B N 1
ATOM 2869 C CA . ALA B 1 186 ? 17.203 7.531 9.25 1 93.94 186 ALA B CA 1
ATOM 2870 C C . ALA B 1 186 ? 17.875 6.18 9.008 1 93.94 186 ALA B C 1
ATOM 2872 O O . ALA B 1 186 ? 18.609 6.004 8.031 1 93.94 186 ALA B O 1
ATOM 2873 N N . GLN B 1 187 ? 17.594 5.281 9.836 1 93.5 187 GLN B N 1
ATOM 2874 C CA . GLN B 1 187 ? 18.125 3.932 9.688 1 93.5 187 GLN B CA 1
ATOM 2875 C C . GLN B 1 187 ? 17.609 3.264 8.422 1 93.5 187 GLN B C 1
ATOM 2877 O O . GLN B 1 187 ? 18.375 2.588 7.715 1 93.5 187 GLN B O 1
ATOM 2882 N N . GLY B 1 188 ? 16.281 3.42 8.164 1 95.06 188 GLY B N 1
ATOM 2883 C CA . GLY B 1 188 ? 15.695 2.85 6.965 1 95.06 188 GLY B CA 1
ATOM 2884 C C . GLY B 1 188 ? 16.328 3.361 5.684 1 95.06 188 GLY B C 1
ATOM 2885 O O . GLY B 1 188 ? 16.672 2.578 4.797 1 95.06 188 GLY B O 1
ATOM 2886 N N . PHE B 1 189 ? 16.547 4.621 5.633 1 94.56 189 PHE B N 1
ATOM 2887 C CA . PHE B 1 189 ? 17.156 5.203 4.441 1 94.56 189 PHE B CA 1
ATOM 2888 C C . PHE B 1 189 ? 18.609 4.789 4.316 1 94.56 189 PHE B C 1
ATOM 2890 O O . PHE B 1 189 ? 19.109 4.582 3.211 1 94.56 189 PHE B O 1
ATOM 2897 N N . GLN B 1 190 ? 19.312 4.691 5.426 1 94.19 190 GLN B N 1
ATOM 2898 C CA . GLN B 1 190 ? 20.703 4.211 5.391 1 94.19 190 GLN B CA 1
ATOM 2899 C C . GLN B 1 190 ? 20.766 2.789 4.844 1 94.19 190 GLN B C 1
ATOM 2901 O O . GLN B 1 190 ? 21.656 2.469 4.047 1 94.19 190 GLN B O 1
ATOM 2906 N N . ARG B 1 191 ? 19.812 1.97 5.242 1 93 191 ARG B N 1
ATOM 2907 C CA . ARG B 1 191 ? 19.766 0.597 4.75 1 93 191 ARG B CA 1
ATOM 2908 C C . ARG B 1 191 ? 19.5 0.564 3.246 1 93 191 ARG B C 1
ATOM 2910 O O . ARG B 1 191 ? 20.062 -0.267 2.531 1 93 191 ARG B O 1
ATOM 2917 N N . LEU B 1 192 ? 18.609 1.443 2.789 1 92.12 192 LEU B N 1
ATOM 2918 C CA . LEU B 1 192 ? 18.359 1.539 1.355 1 92.12 192 LEU B CA 1
ATOM 2919 C C . LEU B 1 192 ? 19.609 1.941 0.605 1 92.12 192 LEU B C 1
ATOM 2921 O O . LEU B 1 192 ? 19.953 1.341 -0.417 1 92.12 192 LEU B O 1
ATOM 2925 N N . ARG B 1 193 ? 20.344 2.891 1.208 1 90.44 193 ARG B N 1
ATOM 2926 C CA . ARG B 1 193 ? 21.562 3.381 0.575 1 90.44 193 ARG B CA 1
ATOM 2927 C C . ARG B 1 193 ? 22.641 2.297 0.54 1 90.44 193 ARG B C 1
ATOM 2929 O O . ARG B 1 193 ? 23.438 2.232 -0.4 1 90.44 193 ARG B O 1
ATOM 2936 N N . ASP B 1 194 ? 22.562 1.379 1.516 1 91.06 194 ASP B N 1
ATOM 2937 C CA . ASP B 1 194 ? 23.531 0.292 1.602 1 91.06 194 ASP B CA 1
ATOM 2938 C C . ASP B 1 194 ? 23.078 -0.909 0.77 1 91.06 194 ASP B C 1
ATOM 2940 O O . ASP B 1 194 ? 23.75 -1.947 0.766 1 91.06 194 ASP B O 1
ATOM 2944 N N . GLY B 1 195 ? 21.938 -0.805 0.096 1 88.25 195 GLY B N 1
ATOM 2945 C CA . GLY B 1 195 ? 21.469 -1.87 -0.775 1 88.25 195 GLY B CA 1
ATOM 2946 C C . GLY B 1 195 ? 20.797 -3.008 -0.022 1 88.25 195 GLY B C 1
ATOM 2947 O O . GLY B 1 195 ? 20.844 -4.156 -0.463 1 88.25 195 GLY B O 1
ATOM 2948 N N . LEU B 1 196 ? 20.266 -2.738 1.188 1 82.69 196 LEU B N 1
ATOM 2949 C CA . LEU B 1 196 ? 19.547 -3.691 2.035 1 82.69 196 LEU B CA 1
ATOM 2950 C C . LEU B 1 196 ? 20.469 -4.824 2.471 1 82.69 196 LEU B C 1
ATOM 2952 O O . LEU B 1 196 ? 20.016 -5.934 2.75 1 82.69 196 LEU B O 1
ATOM 2956 N N . ALA B 1 197 ? 21.828 -4.652 2.266 1 71.94 197 ALA B N 1
ATOM 2957 C CA . ALA B 1 197 ? 22.812 -5.617 2.744 1 71.94 197 ALA B CA 1
ATOM 2958 C C . ALA B 1 197 ? 23.016 -5.488 4.25 1 71.94 197 ALA B C 1
ATOM 2960 O O . ALA B 1 197 ? 22.828 -4.414 4.82 1 71.94 197 ALA B O 1
#

Solvent-accessible surface area (backbone atoms only — not comparable to full-atom values): 20570 Å² total; per-residue (Å²): 126,76,52,72,66,52,51,51,52,48,50,49,51,49,48,50,48,47,41,15,50,37,35,41,52,48,16,58,73,66,70,32,61,84,79,50,49,65,58,57,30,16,54,73,65,71,50,47,52,64,57,46,53,72,74,31,92,42,70,54,50,26,41,47,46,55,53,50,53,48,53,55,49,46,46,54,49,48,70,68,42,66,81,86,50,55,66,67,59,44,53,49,53,40,49,41,54,39,39,71,35,72,58,33,60,51,48,34,51,50,52,49,48,26,75,75,26,53,70,43,30,20,55,46,52,64,53,48,69,49,60,62,45,54,52,37,51,53,47,11,60,72,69,72,50,48,62,53,76,42,64,60,36,42,32,54,49,33,38,53,46,16,34,52,51,33,52,38,50,30,52,52,69,54,30,71,59,82,58,56,54,38,58,47,45,53,49,40,51,51,33,40,50,55,28,71,109,124,77,51,73,65,52,50,52,52,46,50,50,50,49,50,51,49,48,41,14,52,37,35,41,51,48,18,60,73,66,72,32,60,84,80,49,47,64,59,58,29,16,54,74,66,71,48,50,53,64,59,45,54,74,73,30,92,42,69,55,51,26,40,48,48,56,54,50,53,49,51,54,48,45,46,54,50,48,69,69,42,68,82,83,51,56,65,68,59,43,52,48,54,40,48,39,52,38,39,70,34,72,57,32,59,48,49,33,50,50,51,49,49,26,76,74,26,53,72,42,32,21,55,46,52,63,52,48,70,49,60,62,44,55,51,37,50,53,47,12,60,69,69,71,50,48,62,55,77,39,65,57,38,41,31,52,50,33,38,53,46,16,34,52,51,34,51,40,50,30,49,52,70,54,30,71,56,84,58,56,55,40,56,48,44,53,49,39,52,50,35,40,50,56,27,72,109

Nearest PDB structures (foldseek):
  5efy-assembly1_A  TM=7.619E-01  e=2.113E-05  Streptomyces coelicolor A3(2)
  5efy-assembly2_D  TM=7.214E-01  e=1.224E-04  Streptomyces coelicolor A3(2)
  6o6n-assembly1_A  TM=6.699E-01  e=2.676E-03  Mycobacterium tuberculosis
  5gpa-assembly1_A  TM=7.196E-01  e=3.912E-03  Halalkalibacterium halodurans C-125
  7w2q-assembly1_B  TM=6.408E-01  e=4.960E-03  Pseudomonas aeruginosa PAO1

Secondary structure (DSSP, 8-state):
---HHHHHHHHHHHHHHHHHHHHHHHHHHHT-GGG--HHHHHHHTT--HHHHHHH-SSHHHHHHHHHHHHHHHHHHHHHHS-TTS-HHHHHHHHHHHHHTSHHHHHHHHHHHHHHH-HHHHHHHHHHHHHHHHHHHHHHHHHHT--TTT-HHHHHHHHHHHHHHHHHHHHHHTT----S-HHHHHHHHHHHHHTTT-/---HHHHHHHHHHHHHHHHHHHHHHHHHHHT-GGG--HHHHHHHTT--HHHHHHH-SSHHHHHHHHHHHHHHHHHHHHHHS-TTS-HHHHHHHHHHHHHTSHHHHHHHHHHHHHHH-HHHHHHHHHHHHHHHHHHHHHHHHHHT--TTT-HHHHHHHHHHHHHHHHHHHHHHTT----S-HHHHHHHHHHHHHTTT-

InterPro domains:
  IPR001647 DNA-binding HTH domain, TetR-type [PF00440] (21-61)
  IPR001647 DNA-binding HTH domain, TetR-type [PS50977] (13-74)
  IPR009057 Homedomain-like superfamily [SSF46689] (8-82)
  IPR041347 MftR, C-terminal [PF17754] (91-196)
  IPR050109 HTH-type, TetR-like transcriptional regulator [PTHR30055] (3-192)

Organism: Mycobacteroides abscessus (strain ATCC 19977 / DSM 44196 / CCUG 20993 / CIP 104536 / JCM 13569 / NCTC 13031 / TMC 1543 / L948) (NCBI:txid561007)